Protein AF-A0A538RYX4-F1 (afdb_monomer_lite)

Radius of gyration: 29.55 Å; chains: 1; bounding box: 76×44×83 Å

Structure (mmCIF, N/CA/C/O backbone):
data_AF-A0A538RYX4-F1
#
_entry.id   AF-A0A538RYX4-F1
#
loop_
_atom_site.group_PDB
_atom_site.id
_atom_site.type_symbol
_atom_site.label_atom_id
_atom_site.label_alt_id
_atom_site.label_comp_id
_atom_site.label_asym_id
_atom_site.label_entity_id
_atom_site.label_seq_id
_atom_site.pdbx_PDB_ins_code
_atom_site.Cartn_x
_atom_site.Cartn_y
_atom_site.Cartn_z
_atom_site.occupancy
_atom_site.B_iso_or_equiv
_atom_site.auth_seq_id
_atom_site.auth_comp_id
_atom_site.auth_asym_id
_atom_site.auth_atom_id
_atom_site.pdbx_PDB_model_num
ATOM 1 N N . MET A 1 1 ? -16.759 -6.784 -2.252 1.00 33.75 1 MET A N 1
ATOM 2 C CA . MET A 1 1 ? -16.072 -6.263 -1.052 1.00 33.75 1 MET A CA 1
ATOM 3 C C . MET A 1 1 ? -16.693 -6.879 0.192 1.00 33.75 1 MET A C 1
ATOM 5 O O . MET A 1 1 ? -17.889 -6.732 0.390 1.00 33.75 1 MET A O 1
ATOM 9 N N . HIS A 1 2 ? -15.926 -7.592 1.015 1.00 31.38 2 HIS A N 1
ATOM 10 C CA . HIS A 1 2 ? -16.356 -7.969 2.367 1.00 31.38 2 HIS A CA 1
ATOM 11 C C . HIS A 1 2 ? -15.624 -7.065 3.356 1.00 31.38 2 HIS A C 1
ATOM 13 O O . HIS A 1 2 ? -14.644 -7.466 3.980 1.00 31.38 2 HIS A O 1
ATOM 19 N N . ALA A 1 3 ? -16.074 -5.812 3.455 1.00 46.12 3 ALA A N 1
ATOM 20 C CA . ALA A 1 3 ? -15.785 -5.026 4.644 1.00 46.12 3 ALA A CA 1
ATOM 21 C C . ALA A 1 3 ? -16.416 -5.771 5.831 1.00 46.12 3 ALA A C 1
ATOM 23 O O . ALA A 1 3 ? -17.500 -6.337 5.703 1.00 46.12 3 ALA A O 1
ATOM 24 N N . HIS A 1 4 ? -15.735 -5.862 6.970 1.00 49.81 4 HIS A N 1
ATOM 25 C CA . HIS A 1 4 ? -16.322 -6.493 8.149 1.00 49.81 4 HIS A CA 1
ATOM 26 C C . HIS A 1 4 ? -17.538 -5.672 8.612 1.00 49.81 4 HIS A C 1
ATOM 28 O O . HIS A 1 4 ? -17.381 -4.722 9.367 1.00 49.81 4 HIS A O 1
ATOM 34 N N . TYR A 1 5 ? -18.748 -6.069 8.207 1.00 58.53 5 TYR A N 1
ATOM 35 C CA . TYR A 1 5 ? -20.034 -5.482 8.625 1.00 58.53 5 TYR A CA 1
ATOM 36 C C . TYR A 1 5 ? -20.383 -5.747 10.104 1.00 58.53 5 TYR A C 1
ATOM 38 O O . TYR A 1 5 ? -21.536 -5.645 10.504 1.00 58.53 5 TYR A O 1
ATOM 46 N N . GLN A 1 6 ? -19.416 -6.177 10.920 1.00 76.81 6 GLN A N 1
ATOM 47 C CA . GLN A 1 6 ? -19.642 -6.531 12.319 1.00 76.81 6 GLN A CA 1
ATOM 48 C C . GLN A 1 6 ? -18.710 -5.729 13.216 1.00 76.81 6 GLN A C 1
ATOM 50 O O . GLN A 1 6 ? -17.487 -5.894 13.175 1.00 76.81 6 GLN A O 1
ATOM 55 N N . LEU A 1 7 ? -19.301 -4.906 14.078 1.00 82.75 7 LEU A N 1
ATOM 56 C CA . LEU A 1 7 ? -18.583 -4.098 15.050 1.00 82.75 7 LEU A CA 1
ATOM 57 C C . LEU A 1 7 ? -18.301 -4.949 16.283 1.00 82.75 7 LEU A C 1
ATOM 59 O O . LEU A 1 7 ? -19.109 -5.043 17.207 1.00 82.75 7 LEU A O 1
ATOM 63 N N . VAL A 1 8 ? -17.144 -5.611 16.282 1.00 85.56 8 VAL A N 1
ATOM 64 C CA . VAL A 1 8 ? -16.744 -6.490 17.383 1.00 85.56 8 VAL A CA 1
ATOM 65 C C . VAL A 1 8 ? -15.722 -5.802 18.284 1.00 85.56 8 VAL A C 1
ATOM 67 O O . VAL A 1 8 ? -14.585 -5.554 17.887 1.00 85.56 8 VAL A O 1
ATOM 70 N N . ILE A 1 9 ? -16.109 -5.551 19.532 1.00 85.56 9 ILE A N 1
ATOM 71 C CA . ILE A 1 9 ? -15.288 -4.916 20.564 1.00 85.56 9 ILE A CA 1
ATOM 72 C C . ILE A 1 9 ? -14.848 -5.910 21.649 1.00 85.56 9 ILE A C 1
ATOM 74 O O . ILE A 1 9 ? -15.349 -7.031 21.789 1.00 85.56 9 ILE A O 1
ATOM 78 N N . GLY A 1 10 ? -13.871 -5.494 22.453 1.00 82.50 10 GLY A N 1
ATOM 79 C CA . GLY A 1 10 ? -13.362 -6.247 23.596 1.00 82.50 10 GLY A CA 1
ATOM 80 C C . GLY A 1 10 ? -11.840 -6.306 23.612 1.00 82.50 10 GLY A C 1
ATOM 81 O O . GLY A 1 10 ? -11.163 -5.463 23.027 1.00 82.50 10 GLY A O 1
ATOM 82 N N . HIS A 1 11 ? -11.294 -7.318 24.288 1.00 79.69 11 HIS A N 1
ATOM 83 C CA . HIS A 1 11 ? -9.847 -7.470 24.399 1.00 79.69 11 HIS A CA 1
ATOM 84 C C . HIS A 1 11 ? -9.213 -7.630 22.999 1.00 79.69 11 HIS A C 1
ATOM 86 O O . HIS A 1 11 ? -9.678 -8.491 22.242 1.00 79.69 11 HIS A O 1
ATOM 92 N N . PRO A 1 12 ? -8.107 -6.924 22.677 1.00 73.38 12 PRO A N 1
ATOM 93 C CA . PRO A 1 12 ? -7.482 -6.925 21.343 1.00 73.38 12 PRO A CA 1
ATOM 94 C C . PRO A 1 12 ? -7.094 -8.295 20.764 1.00 73.38 12 PRO A C 1
ATOM 96 O O . PRO A 1 12 ? -6.807 -8.407 19.581 1.00 73.38 12 PRO A O 1
ATOM 99 N N . LEU A 1 13 ? -7.053 -9.338 21.596 1.00 77.56 13 LEU A N 1
ATOM 100 C CA . LEU A 1 13 ? -6.637 -10.685 21.195 1.00 77.56 13 LEU A CA 1
ATOM 101 C C . LEU A 1 13 ? -7.814 -11.562 20.765 1.00 77.56 13 LEU A C 1
ATOM 103 O O . LEU A 1 13 ? -7.609 -12.518 20.023 1.00 77.56 13 LEU A O 1
ATOM 107 N N . THR A 1 14 ? -9.026 -11.296 21.257 1.00 80.06 14 THR A N 1
ATOM 108 C CA . THR A 1 14 ? -10.159 -12.201 21.023 1.00 80.06 14 THR A CA 1
ATOM 109 C C . THR A 1 14 ? -11.402 -11.558 20.457 1.00 80.06 14 THR A C 1
ATOM 111 O O . THR A 1 14 ? -12.127 -12.308 19.801 1.00 80.06 14 THR A O 1
ATOM 114 N N . LEU A 1 15 ? -11.605 -10.244 20.666 1.00 84.75 15 LEU A N 1
ATOM 115 C CA . LEU A 1 15 ? -12.748 -9.450 20.185 1.00 84.75 15 LEU A CA 1
ATOM 116 C C . LEU A 1 15 ? -14.072 -10.226 20.320 1.00 84.75 15 LEU A C 1
ATOM 118 O O . LEU A 1 15 ? -14.462 -10.987 19.431 1.00 84.75 15 LEU A O 1
ATOM 122 N N . ASN A 1 16 ? -14.740 -10.087 21.467 1.00 87.06 16 ASN A N 1
ATOM 123 C CA . ASN A 1 16 ? -15.815 -11.005 21.851 1.00 87.06 16 ASN A CA 1
ATOM 124 C C . ASN A 1 16 ? -17.230 -10.430 21.722 1.00 87.06 16 ASN A C 1
ATOM 126 O O . ASN A 1 16 ? -18.158 -11.207 21.536 1.00 87.06 16 ASN A O 1
ATOM 130 N N . TYR A 1 17 ? -17.422 -9.117 21.829 1.00 87.19 17 TYR A N 1
ATOM 131 C CA . TYR A 1 17 ? -18.757 -8.518 21.908 1.00 87.19 17 TYR A CA 1
ATOM 132 C C . TYR A 1 17 ? -19.116 -7.849 20.586 1.00 87.19 17 TYR A C 1
ATOM 134 O O . TYR A 1 17 ? -18.395 -6.949 20.171 1.00 87.19 17 TYR A O 1
ATOM 142 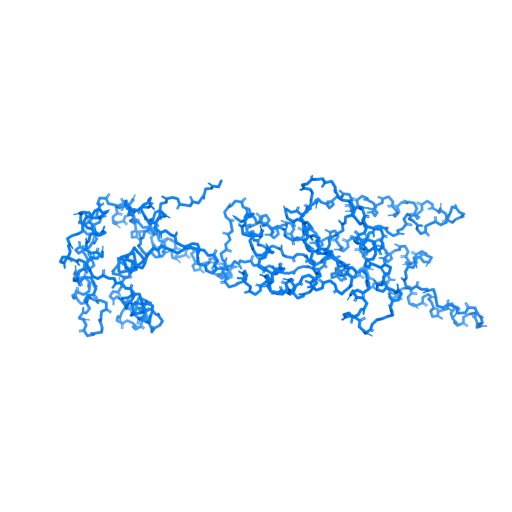N N . ARG A 1 18 ? -20.193 -8.279 19.925 1.00 88.94 18 ARG A N 1
ATOM 143 C CA . ARG A 1 18 ? -20.720 -7.644 18.709 1.00 88.94 18 ARG A CA 1
ATOM 144 C C . ARG A 1 18 ? -21.782 -6.618 19.097 1.00 88.94 18 ARG A C 1
ATOM 146 O O . ARG A 1 18 ? -22.759 -6.990 19.733 1.00 88.94 18 ARG A O 1
ATOM 153 N N . LEU A 1 19 ? -21.586 -5.358 18.731 1.00 86.19 19 LEU A N 1
ATOM 154 C CA . LEU A 1 19 ? -22.554 -4.295 18.999 1.00 86.19 19 LEU A CA 1
ATOM 155 C C . LEU A 1 19 ? -23.543 -4.169 17.832 1.00 86.19 19 LEU A C 1
ATOM 157 O O . LEU A 1 19 ? -23.062 -3.978 16.721 1.00 86.19 19 LEU A O 1
ATOM 161 N N . PRO A 1 20 ? -24.869 -4.210 18.064 1.00 84.00 20 PRO A N 1
ATOM 162 C CA . PRO A 1 20 ? -25.895 -4.144 17.019 1.00 84.00 20 PRO A CA 1
ATOM 163 C C . PRO A 1 20 ? -26.185 -2.697 16.580 1.00 84.00 20 PRO A C 1
ATOM 165 O O . PRO A 1 20 ? -27.327 -2.250 16.578 1.00 84.00 20 PRO A O 1
ATOM 168 N N . CYS A 1 21 ? -25.142 -1.931 16.275 1.00 83.56 21 CYS A N 1
ATOM 169 C CA . CYS A 1 21 ? -25.256 -0.546 15.812 1.00 83.56 21 CYS A CA 1
ATOM 170 C C . CYS A 1 21 ? -24.432 -0.292 14.544 1.00 83.56 21 CYS A C 1
ATOM 172 O O . CYS A 1 21 ? -24.100 0.851 14.240 1.00 83.56 21 CYS A O 1
ATOM 174 N N . GLU A 1 22 ? -24.082 -1.355 13.811 1.00 84.69 22 GLU A N 1
ATOM 175 C CA . GLU A 1 22 ? -23.185 -1.274 12.659 1.00 84.69 22 GLU A CA 1
ATOM 176 C C . GLU A 1 22 ? -23.739 -0.398 11.537 1.00 84.69 22 GLU A C 1
ATOM 178 O O . GLU A 1 22 ? -23.027 0.478 11.054 1.00 84.69 22 GLU A O 1
ATOM 183 N N . ASP A 1 23 ? -25.006 -0.587 11.168 1.00 84.25 23 ASP A N 1
ATOM 184 C CA . ASP A 1 23 ? -25.621 0.144 10.057 1.00 84.25 23 ASP A CA 1
ATOM 185 C C . ASP A 1 23 ? -25.717 1.642 10.358 1.00 84.25 23 ASP A C 1
ATOM 187 O O . ASP A 1 23 ? -25.369 2.471 9.521 1.00 84.25 23 ASP A O 1
ATOM 191 N N . ALA A 1 24 ? -26.097 1.999 11.587 1.00 85.25 24 ALA A N 1
ATOM 192 C CA . ALA A 1 24 ? -26.164 3.390 12.026 1.00 85.25 24 ALA A CA 1
ATOM 193 C C . ALA A 1 24 ? -24.771 4.030 12.131 1.00 85.25 24 ALA A C 1
ATOM 195 O O . ALA A 1 24 ? -24.573 5.177 11.724 1.00 85.25 24 ALA A O 1
ATOM 196 N N . LEU A 1 25 ? -23.778 3.270 12.608 1.00 84.81 25 LEU A N 1
ATOM 197 C CA . LEU A 1 25 ? -22.393 3.723 12.664 1.00 84.81 25 LEU A CA 1
ATOM 198 C C . LEU A 1 25 ? -21.848 3.991 11.255 1.00 84.81 25 LEU A C 1
ATOM 200 O O . LEU A 1 25 ? -21.253 5.044 11.033 1.00 84.81 25 LEU A O 1
ATOM 204 N N . LEU A 1 26 ? -22.085 3.082 10.303 1.00 84.56 26 LEU A N 1
ATOM 205 C CA . LEU A 1 26 ? -21.663 3.228 8.907 1.00 84.56 26 LEU A CA 1
ATOM 206 C C . LEU A 1 26 ? -22.413 4.356 8.188 1.00 84.56 26 LEU A C 1
ATOM 208 O O . LEU A 1 26 ? -21.785 5.121 7.462 1.00 84.56 26 LEU A O 1
ATOM 212 N N . ALA A 1 27 ? -23.718 4.512 8.424 1.00 85.31 27 ALA A N 1
ATOM 213 C CA . ALA A 1 27 ? -24.518 5.592 7.844 1.00 85.31 27 ALA A CA 1
ATOM 214 C C . ALA A 1 27 ? -24.084 6.979 8.345 1.00 85.31 27 ALA A C 1
ATOM 216 O O . ALA A 1 27 ? -24.150 7.960 7.609 1.00 85.31 27 ALA A O 1
ATOM 217 N N . SER A 1 28 ? -23.601 7.066 9.587 1.00 84.69 28 SER A N 1
ATOM 218 C CA . SER A 1 28 ? -23.083 8.312 10.163 1.00 84.69 28 SER A CA 1
ATOM 219 C C . SER A 1 28 ? -21.656 8.661 9.719 1.00 84.69 28 SER A C 1
ATOM 221 O O . SER A 1 28 ? -21.136 9.720 10.087 1.00 84.69 28 SER A O 1
ATOM 223 N N . ALA A 1 29 ? -21.000 7.769 8.970 1.00 84.31 29 ALA A N 1
ATOM 224 C CA . ALA A 1 29 ? -19.593 7.900 8.654 1.00 84.31 29 ALA A CA 1
ATOM 225 C C . ALA A 1 29 ? -19.331 9.016 7.637 1.00 84.31 29 ALA A C 1
ATOM 227 O O . ALA A 1 29 ? -19.972 9.122 6.594 1.00 84.31 29 ALA A O 1
ATOM 228 N N . ARG A 1 30 ? -18.342 9.851 7.948 1.00 80.88 30 ARG A N 1
ATOM 229 C CA . ARG A 1 30 ? -17.848 10.931 7.092 1.00 80.88 30 ARG A CA 1
ATOM 230 C C . ARG A 1 30 ? -16.465 10.577 6.579 1.00 80.88 30 ARG A C 1
ATOM 232 O O . ARG A 1 30 ? -15.726 9.836 7.226 1.00 80.88 30 ARG A O 1
ATOM 239 N N . GLN A 1 31 ? -16.091 11.111 5.424 1.00 74.56 31 GLN A N 1
ATOM 240 C CA . GLN A 1 31 ? -14.782 10.835 4.847 1.00 74.56 31 GLN A CA 1
ATOM 241 C C . GLN A 1 31 ? -13.673 11.418 5.733 1.00 74.56 31 GLN A C 1
ATOM 243 O O . GLN A 1 31 ? -13.599 12.627 5.941 1.00 74.56 31 GLN A O 1
ATOM 248 N N . GLY A 1 32 ? -12.851 10.535 6.304 1.00 72.75 32 GLY A N 1
ATOM 249 C CA . GLY A 1 32 ? -11.626 10.910 6.999 1.00 72.75 32 GLY A CA 1
ATOM 250 C C . GLY A 1 32 ? -10.433 10.973 6.044 1.00 72.75 32 GLY A C 1
ATOM 251 O O . GLY A 1 32 ? -10.575 10.909 4.829 1.00 72.75 32 GLY A O 1
ATOM 252 N N . ASP A 1 33 ? -9.234 11.054 6.616 1.00 70.06 33 ASP A N 1
ATOM 253 C CA . ASP A 1 33 ? -7.967 11.173 5.874 1.00 70.06 33 ASP A CA 1
ATOM 254 C C . ASP A 1 33 ? -7.642 9.942 4.997 1.00 70.06 33 ASP A C 1
ATOM 256 O O . ASP A 1 33 ? -7.102 10.048 3.896 1.00 70.06 33 ASP A O 1
ATOM 260 N N . VAL A 1 34 ? -7.995 8.751 5.483 1.00 69.75 34 VAL A N 1
ATOM 261 C CA . VAL A 1 34 ? -7.859 7.493 4.726 1.00 69.75 34 VAL A CA 1
ATOM 262 C C . VAL A 1 34 ? -9.131 6.678 4.855 1.00 69.75 34 VAL A C 1
ATOM 264 O O . VAL A 1 34 ? -9.713 6.304 3.854 1.00 69.75 34 VAL A O 1
ATOM 267 N N . PHE A 1 35 ? -9.595 6.436 6.080 1.00 78.12 35 PHE A N 1
ATOM 268 C CA . PHE A 1 35 ? -10.818 5.674 6.325 1.00 78.12 35 PHE A CA 1
ATOM 269 C C . PHE A 1 35 ? -12.000 6.603 6.607 1.00 78.12 35 PHE A C 1
ATOM 271 O O . PHE A 1 35 ? -11.791 7.670 7.192 1.00 78.12 35 PHE A O 1
ATOM 278 N N . PRO A 1 36 ? -13.235 6.201 6.258 1.00 79.12 36 PRO A N 1
ATOM 279 C CA . PRO A 1 36 ? -14.423 6.865 6.768 1.00 79.12 36 PRO A CA 1
ATOM 280 C C . PRO A 1 36 ? -14.456 6.754 8.300 1.00 79.12 36 PRO A C 1
ATOM 282 O O . PRO A 1 36 ? -14.176 5.693 8.865 1.00 79.12 36 PRO A O 1
ATOM 285 N N . ILE A 1 37 ? -14.753 7.867 8.965 1.00 83.56 37 ILE A N 1
ATOM 286 C CA . ILE A 1 37 ? -14.797 7.990 10.424 1.00 83.56 37 ILE A CA 1
ATOM 287 C C . ILE A 1 37 ? -16.264 8.190 10.820 1.00 83.56 37 ILE A C 1
ATOM 289 O O . ILE A 1 37 ? -16.920 9.050 10.229 1.00 83.56 37 ILE A O 1
ATOM 293 N N . PRO A 1 38 ? -16.800 7.412 11.776 1.00 86.50 38 PRO A N 1
ATOM 294 C CA . PRO A 1 38 ? -18.172 7.581 12.250 1.00 86.50 38 PRO A CA 1
ATOM 295 C C . PRO A 1 38 ? -18.384 8.947 12.914 1.00 86.50 38 PRO A C 1
ATOM 297 O O . PRO A 1 38 ? -17.434 9.700 13.144 1.00 86.50 38 PRO A O 1
ATOM 300 N N . SER A 1 39 ? -19.635 9.284 13.237 1.00 88.44 39 SER A N 1
ATOM 301 C CA . SER A 1 39 ? -19.891 10.506 14.001 1.00 88.44 39 SER A CA 1
ATOM 302 C C . SER A 1 39 ? -19.169 10.475 15.362 1.00 88.44 39 SER A C 1
ATOM 304 O O . SER A 1 39 ? -18.957 9.387 15.918 1.00 88.44 39 SER A O 1
ATOM 306 N N . PRO A 1 40 ? -18.804 11.645 15.927 1.00 88.69 40 PRO A N 1
ATOM 307 C CA . PRO A 1 40 ? -18.104 11.714 17.210 1.00 88.69 40 PRO A CA 1
ATOM 308 C C . PRO A 1 40 ? -18.822 10.953 18.330 1.00 88.69 40 PRO A C 1
ATOM 310 O O . PRO A 1 40 ? -18.172 10.340 19.168 1.00 88.69 40 PRO A O 1
ATOM 313 N N . GLU A 1 41 ? -20.157 10.934 18.316 1.00 89.62 41 GLU A N 1
ATOM 314 C CA . GLU A 1 41 ? -20.981 10.241 19.305 1.00 89.62 41 GLU A CA 1
ATOM 315 C C . GLU A 1 41 ? -20.796 8.717 19.235 1.00 89.62 41 GLU A C 1
ATOM 317 O O . GLU A 1 41 ? -20.527 8.080 20.256 1.00 89.62 41 GLU A O 1
ATOM 322 N N . PHE A 1 42 ? -20.882 8.120 18.040 1.00 88.19 42 PHE A N 1
ATOM 323 C CA . PHE A 1 42 ? -20.642 6.684 17.860 1.00 88.19 42 PHE A CA 1
ATOM 324 C C . PHE A 1 42 ? -19.191 6.313 18.176 1.00 88.19 42 PHE A C 1
ATOM 326 O O . PHE A 1 42 ? -18.942 5.305 18.844 1.00 88.19 42 PHE A O 1
ATOM 333 N N . GLU A 1 43 ? -18.235 7.135 17.735 1.00 89.69 43 GLU A N 1
ATOM 334 C CA . GLU A 1 43 ? -16.813 6.943 18.024 1.00 89.69 43 GLU A CA 1
ATOM 335 C C . GLU A 1 43 ? -16.551 6.946 19.537 1.00 89.69 43 GLU A C 1
ATOM 337 O O . GLU A 1 43 ? -15.895 6.039 20.061 1.00 89.69 43 GLU A O 1
ATOM 342 N N . PHE A 1 44 ? -17.138 7.907 20.255 1.00 90.12 44 PHE A N 1
ATOM 343 C CA . PHE A 1 44 ? -17.008 8.042 21.700 1.00 90.12 44 PHE A CA 1
ATOM 344 C C . PHE A 1 44 ? -17.613 6.851 22.452 1.00 90.12 44 PHE A C 1
ATOM 346 O O . PHE A 1 44 ? -16.955 6.281 23.326 1.00 90.12 44 PHE A O 1
ATOM 353 N N . ILE A 1 45 ? -18.818 6.402 22.082 1.00 90.06 45 ILE A N 1
ATOM 354 C CA . ILE A 1 45 ? -19.449 5.222 22.698 1.00 90.06 45 ILE A CA 1
ATOM 355 C C . ILE A 1 45 ? -18.555 3.990 22.535 1.00 90.06 45 ILE A C 1
ATOM 357 O O . ILE A 1 45 ? -18.245 3.301 23.513 1.00 90.06 45 ILE A O 1
ATOM 361 N N . VAL A 1 46 ? -18.100 3.719 21.310 1.00 89.81 46 VAL A N 1
ATOM 362 C CA . VAL A 1 46 ? -17.247 2.561 21.013 1.00 89.81 46 VAL A CA 1
ATOM 363 C C . VAL A 1 46 ? -15.925 2.646 21.773 1.00 89.81 46 VAL A C 1
ATOM 365 O O . VAL A 1 46 ? -15.470 1.634 22.320 1.00 89.81 46 VAL A O 1
ATOM 368 N N . LEU A 1 47 ? -15.322 3.835 21.857 1.00 89.94 47 LEU A N 1
ATOM 369 C CA . LEU A 1 47 ? -14.089 4.069 22.602 1.00 89.94 47 LEU A CA 1
ATOM 370 C C . LEU A 1 47 ? -14.260 3.751 24.091 1.00 89.94 47 LEU A C 1
ATOM 372 O O . LEU A 1 47 ? -13.474 2.971 24.640 1.00 89.94 47 LEU A O 1
ATOM 376 N N . VAL A 1 48 ? -15.286 4.322 24.731 1.00 90.06 48 VAL A N 1
ATOM 377 C CA . VAL A 1 48 ? -15.575 4.136 26.161 1.00 90.06 48 VAL A CA 1
ATOM 378 C C . VAL A 1 48 ? -15.774 2.655 26.462 1.00 90.06 48 VAL A C 1
ATOM 380 O O . VAL A 1 48 ? -15.060 2.087 27.292 1.00 90.06 48 VAL A O 1
ATOM 383 N N . LEU A 1 49 ? -16.658 1.990 25.714 1.00 89.94 49 LEU A N 1
ATOM 384 C CA . LEU A 1 49 ? -16.937 0.566 25.887 1.00 89.94 49 LEU A CA 1
ATOM 385 C C . LEU A 1 49 ? -15.675 -0.285 25.705 1.00 89.94 49 LEU A C 1
ATOM 387 O O . LEU A 1 49 ? -15.361 -1.141 26.539 1.00 89.94 49 LEU A O 1
ATOM 391 N N . ARG A 1 50 ? -14.905 -0.042 24.639 1.00 88.81 50 ARG A N 1
ATOM 392 C CA . ARG A 1 50 ? -13.671 -0.784 24.354 1.00 88.81 50 ARG A CA 1
ATOM 393 C C . ARG A 1 50 ? -12.651 -0.629 25.477 1.00 88.81 50 ARG A C 1
ATOM 395 O O . ARG A 1 50 ? -12.024 -1.622 25.861 1.00 88.81 50 ARG A O 1
ATOM 402 N N . ARG A 1 51 ? -12.476 0.578 26.016 1.00 86.25 51 ARG A N 1
ATOM 403 C CA . ARG A 1 51 ? -11.511 0.847 27.092 1.00 86.25 51 ARG A CA 1
ATOM 404 C C . ARG A 1 51 ? -11.926 0.206 28.402 1.00 86.25 51 ARG A C 1
ATOM 406 O O . ARG A 1 51 ? -11.128 -0.537 28.975 1.00 86.25 51 ARG A O 1
ATOM 413 N N . THR A 1 52 ? -13.179 0.376 28.815 1.00 88.31 52 THR A N 1
ATOM 414 C CA . THR A 1 52 ? -13.710 -0.263 30.026 1.00 88.31 52 THR A CA 1
ATOM 415 C C . THR A 1 52 ? -13.597 -1.793 29.950 1.00 88.31 52 THR A C 1
ATOM 417 O O . THR A 1 52 ? -13.239 -2.446 30.930 1.00 88.31 52 THR A O 1
ATOM 420 N N . LEU A 1 53 ? -13.810 -2.396 28.772 1.00 86.00 53 LEU A N 1
ATOM 421 C CA . LEU A 1 53 ? -13.663 -3.846 28.575 1.00 86.00 53 LEU A CA 1
ATOM 422 C C . LEU A 1 53 ? -12.206 -4.338 28.567 1.00 86.00 53 LEU A C 1
ATOM 424 O O . LEU A 1 53 ? -11.951 -5.500 28.928 1.00 86.00 53 LEU A O 1
ATOM 428 N N . THR A 1 54 ? -11.272 -3.484 28.140 1.00 83.38 54 THR A N 1
ATOM 429 C CA . THR A 1 54 ? -9.840 -3.803 28.017 1.00 83.38 54 THR A CA 1
ATOM 430 C C . THR A 1 54 ? -9.087 -3.638 29.337 1.00 83.38 54 THR A C 1
ATOM 432 O O . THR A 1 54 ? -8.065 -4.302 29.509 1.00 83.38 54 THR A O 1
ATOM 435 N N . TYR A 1 55 ? -9.624 -2.855 30.283 1.00 83.12 55 TYR A N 1
ATOM 436 C CA . TYR A 1 55 ? -9.042 -2.649 31.611 1.00 83.12 55 TYR A CA 1
ATOM 437 C C . TYR A 1 55 ? -8.569 -3.963 32.246 1.00 83.12 55 TYR A C 1
ATOM 439 O O . TYR A 1 55 ? -9.283 -4.971 32.249 1.0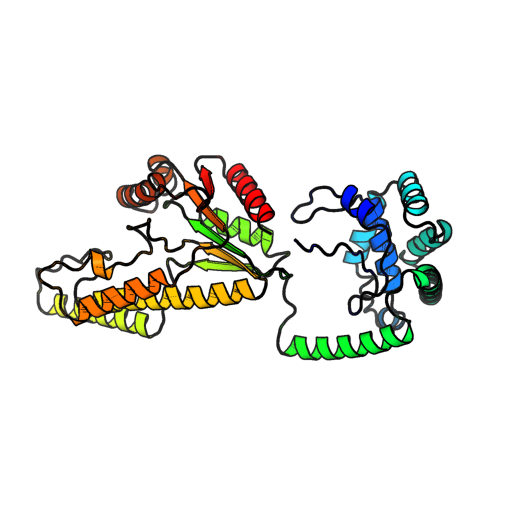0 83.12 55 TYR A O 1
ATOM 447 N N . SER A 1 56 ? -7.369 -3.971 32.819 1.00 78.69 56 SER A N 1
ATOM 448 C CA . SER A 1 56 ? -6.830 -5.112 33.557 1.00 78.69 56 SER A CA 1
ATOM 449 C C . SER A 1 56 ? -6.264 -4.643 34.888 1.00 78.69 56 SER A C 1
ATOM 451 O O . SER A 1 56 ? -5.308 -3.879 34.910 1.00 78.69 56 SER A O 1
ATOM 453 N N . ALA A 1 57 ? -6.815 -5.156 35.993 1.00 75.00 57 ALA A N 1
ATOM 454 C CA . ALA A 1 57 ? -6.325 -4.843 37.336 1.00 75.00 57 ALA A CA 1
ATOM 455 C C . ALA A 1 57 ? -4.835 -5.199 37.497 1.00 75.00 57 ALA A C 1
ATOM 457 O O . ALA A 1 57 ? -4.068 -4.407 38.029 1.00 75.00 57 ALA A O 1
ATOM 458 N N . VAL A 1 58 ? -4.407 -6.339 36.940 1.00 70.38 58 VAL A N 1
ATOM 459 C CA . VAL A 1 58 ? -3.000 -6.774 36.952 1.00 70.38 58 VAL A CA 1
ATOM 460 C C . VAL A 1 58 ? -2.115 -5.821 36.144 1.00 70.38 58 VAL A C 1
ATOM 462 O O . VAL A 1 58 ? -1.041 -5.443 36.599 1.00 70.38 58 VAL A O 1
ATOM 465 N N . ALA A 1 59 ? -2.555 -5.393 34.956 1.00 74.88 59 ALA A N 1
ATOM 466 C CA . ALA A 1 59 ? -1.787 -4.432 34.163 1.00 74.88 59 ALA A CA 1
ATOM 467 C C . ALA A 1 59 ? -1.718 -3.053 34.839 1.00 74.88 59 ALA A C 1
ATOM 469 O O . ALA A 1 59 ? -0.676 -2.407 34.774 1.00 74.88 59 ALA A O 1
ATOM 470 N N . ALA A 1 60 ? -2.796 -2.633 35.507 1.00 75.81 60 ALA A N 1
ATOM 471 C CA . ALA A 1 60 ? -2.858 -1.385 36.262 1.00 75.81 60 ALA A CA 1
ATOM 472 C C . ALA A 1 60 ? -1.918 -1.402 37.473 1.00 75.81 60 ALA A C 1
ATOM 474 O O . ALA A 1 60 ? -1.171 -0.449 37.660 1.00 75.81 60 ALA A O 1
ATOM 475 N N . MET A 1 61 ? -1.880 -2.504 38.228 1.00 73.75 61 MET A N 1
ATOM 476 C CA . MET A 1 61 ? -0.920 -2.694 39.325 1.00 73.75 61 MET A CA 1
ATOM 477 C C . MET A 1 61 ? 0.535 -2.675 38.842 1.00 73.75 61 MET A C 1
ATOM 479 O O . MET A 1 61 ? 1.405 -2.159 39.530 1.00 73.75 61 MET A O 1
ATOM 483 N N . LEU A 1 62 ? 0.802 -3.192 37.640 1.00 74.00 62 LEU A N 1
ATOM 484 C CA . LEU A 1 62 ? 2.137 -3.199 37.033 1.00 74.00 62 LEU A CA 1
ATOM 485 C C . LEU A 1 62 ? 2.496 -1.893 36.299 1.00 74.00 62 LEU A C 1
ATOM 487 O O . LEU A 1 62 ? 3.521 -1.855 35.619 1.00 74.00 62 LEU A O 1
ATOM 491 N N . GLY A 1 63 ? 1.641 -0.863 36.341 1.00 69.69 63 GLY A N 1
ATOM 492 C CA . GLY A 1 63 ? 1.841 0.396 35.608 1.00 69.69 63 GLY A CA 1
ATOM 493 C C . GLY A 1 63 ? 1.846 0.253 34.076 1.00 69.69 63 GLY A C 1
ATOM 494 O O . GLY A 1 63 ? 2.260 1.161 33.363 1.00 69.69 63 GLY A O 1
ATOM 495 N N . LYS A 1 64 ? 1.398 -0.890 33.543 1.00 69.69 64 LYS A N 1
ATOM 496 C CA . LYS A 1 64 ? 1.425 -1.250 32.111 1.00 69.69 64 LYS A CA 1
ATOM 497 C C . LYS A 1 64 ? 0.038 -1.252 31.474 1.00 69.69 64 LYS A C 1
ATOM 499 O O . LYS A 1 64 ? -0.178 -1.903 30.448 1.00 69.69 64 LYS A O 1
ATOM 504 N N . ASP A 1 65 ? -0.924 -0.569 32.084 1.00 68.75 65 ASP A N 1
ATOM 505 C CA . ASP A 1 65 ? -2.289 -0.547 31.579 1.00 68.75 65 ASP A CA 1
ATOM 506 C C . ASP A 1 65 ? -2.401 0.342 30.336 1.00 68.75 65 ASP A C 1
ATOM 508 O O . ASP A 1 65 ? -2.505 1.566 30.418 1.00 68.75 65 ASP A O 1
ATOM 512 N N . ALA A 1 66 ? -2.381 -0.288 29.159 1.00 65.75 66 ALA A N 1
ATOM 513 C CA . ALA A 1 66 ? -2.439 0.407 27.876 1.00 65.75 66 ALA A CA 1
ATOM 514 C C . ALA A 1 66 ? -3.688 1.301 27.730 1.00 65.75 66 ALA A C 1
ATOM 516 O O . ALA A 1 66 ? -3.609 2.330 27.055 1.00 65.75 66 ALA A O 1
ATOM 517 N N . SER A 1 67 ? -4.810 0.970 28.394 1.00 64.94 67 SER A N 1
ATOM 518 C CA . SER A 1 67 ? -6.017 1.810 28.388 1.00 64.94 67 SER A CA 1
ATOM 519 C C . SER A 1 67 ? -5.864 3.135 29.138 1.00 64.94 67 SER A C 1
ATOM 521 O O . SER A 1 67 ? -6.724 3.994 28.981 1.00 64.94 67 SER A O 1
ATOM 523 N N . GLN A 1 68 ? -4.790 3.324 29.914 1.00 69.69 68 GLN A N 1
ATOM 524 C CA . GLN A 1 68 ? -4.510 4.551 30.680 1.00 69.69 68 GLN A CA 1
ATOM 525 C C . GLN A 1 68 ? -3.271 5.317 30.182 1.00 69.69 68 GLN A C 1
ATOM 527 O O . GLN A 1 68 ? -2.803 6.262 30.828 1.00 69.69 68 GLN A O 1
ATOM 532 N N . SER A 1 69 ? -2.722 4.925 29.029 1.00 76.56 69 SER A N 1
ATOM 533 C CA . SER A 1 69 ? -1.597 5.640 28.415 1.00 76.56 69 SER A CA 1
ATOM 534 C C . SER A 1 69 ? -1.945 7.115 28.141 1.00 76.56 69 SER A C 1
ATOM 536 O O . SER A 1 69 ? -3.116 7.449 27.970 1.00 76.56 69 SER A O 1
ATOM 538 N N . ALA A 1 70 ? -0.946 8.008 28.118 1.00 78.38 70 ALA A N 1
ATOM 539 C CA . ALA A 1 70 ? -1.161 9.441 27.860 1.00 78.38 70 ALA A CA 1
ATOM 540 C C . ALA A 1 70 ? -1.899 9.671 26.531 1.00 78.38 70 ALA A C 1
ATOM 542 O O . ALA A 1 70 ? -2.976 10.245 26.520 1.00 78.38 70 ALA A O 1
ATOM 543 N N . ARG A 1 71 ? -1.429 9.026 25.456 1.00 79.62 71 ARG A N 1
ATOM 544 C CA . ARG A 1 71 ? -2.085 9.041 24.140 1.00 79.62 71 ARG A CA 1
ATOM 545 C C . ARG A 1 71 ? -3.543 8.580 24.175 1.00 79.62 71 ARG A C 1
ATOM 547 O O . ARG A 1 71 ? -4.371 9.088 23.428 1.00 79.62 71 ARG A O 1
ATOM 554 N N . ALA A 1 72 ? -3.853 7.579 24.999 1.00 77.88 72 ALA A N 1
ATOM 555 C CA . ALA A 1 72 ? -5.232 7.158 25.168 1.00 77.88 72 ALA A CA 1
ATOM 556 C C . ALA A 1 72 ? -6.037 8.285 25.837 1.00 77.88 72 ALA A C 1
ATOM 558 O O . ALA A 1 72 ? -7.122 8.621 25.375 1.00 77.88 72 ALA A O 1
ATOM 559 N N . ARG A 1 73 ? -5.532 8.909 26.897 1.00 82.31 73 ARG A N 1
ATOM 560 C CA . ARG A 1 73 ? -6.234 10.034 27.532 1.00 82.31 73 ARG A CA 1
ATOM 561 C C . ARG A 1 73 ? -6.489 11.177 26.550 1.00 82.31 73 ARG A C 1
ATOM 563 O O . ARG A 1 73 ? -7.650 11.518 26.371 1.00 82.31 73 ARG A O 1
ATOM 570 N N . ASP A 1 74 ? -5.476 11.587 25.792 1.00 85.19 74 ASP A N 1
ATOM 571 C CA . ASP A 1 74 ? -5.611 12.644 24.782 1.00 85.19 74 ASP A CA 1
ATOM 572 C C . ASP A 1 74 ? -6.716 12.333 23.753 1.00 85.19 74 ASP A C 1
ATOM 574 O O . ASP A 1 74 ? -7.533 13.188 23.426 1.00 85.19 74 ASP A O 1
ATOM 578 N N . GLU A 1 75 ? -6.794 11.083 23.274 1.00 86.69 75 GLU A N 1
ATOM 579 C CA . GLU A 1 75 ? -7.854 10.633 22.356 1.00 86.69 75 GLU A CA 1
ATOM 580 C C . GLU A 1 75 ? -9.250 10.690 23.002 1.00 86.69 75 GLU A C 1
ATOM 582 O O . GLU A 1 75 ? -10.222 11.053 22.342 1.00 86.69 75 GLU A O 1
ATOM 587 N N . PHE A 1 76 ? -9.366 10.337 24.284 1.00 86.88 76 PHE A N 1
ATOM 588 C CA . PHE A 1 76 ? -10.642 10.386 24.999 1.00 86.88 76 PHE A CA 1
ATOM 589 C C . PHE A 1 76 ? -11.097 11.823 25.243 1.00 86.88 76 PHE A C 1
ATOM 591 O O . PHE A 1 76 ? -12.249 12.130 24.950 1.00 86.88 76 PHE A O 1
ATOM 598 N N . ASP A 1 77 ? -10.199 12.697 25.697 1.00 86.75 77 ASP A N 1
ATOM 599 C CA . ASP A 1 77 ? -10.507 14.102 25.966 1.00 86.75 77 ASP A CA 1
ATOM 600 C C . ASP A 1 77 ? -10.875 14.835 24.663 1.00 86.75 77 ASP A C 1
ATOM 602 O O . ASP A 1 77 ? -11.875 15.555 24.606 1.00 86.75 77 ASP A O 1
ATOM 606 N N . ALA A 1 78 ? -10.143 14.573 23.573 1.00 88.44 78 ALA A N 1
ATOM 607 C CA . ALA A 1 78 ? -10.436 15.138 22.256 1.00 88.44 78 ALA A CA 1
ATOM 608 C C . ALA A 1 78 ? -11.807 14.702 21.710 1.00 88.44 78 ALA A C 1
ATOM 610 O O . ALA A 1 78 ? -12.522 15.507 21.110 1.00 88.44 78 ALA A O 1
ATOM 611 N N . LEU A 1 79 ? -12.193 13.435 21.901 1.00 86.31 79 LEU A N 1
ATOM 612 C CA . LEU A 1 79 ? -13.502 12.941 21.465 1.00 86.31 79 LEU A CA 1
ATOM 613 C C . LEU A 1 79 ? -14.629 13.415 22.378 1.00 86.31 79 LEU A C 1
ATOM 615 O O . LEU A 1 79 ? -15.693 13.783 21.879 1.00 86.31 79 LEU A O 1
ATOM 619 N N . GLN A 1 80 ? -14.392 13.484 23.687 1.00 88.81 80 GLN A N 1
ATOM 620 C CA . GLN A 1 80 ? -15.353 14.032 24.635 1.00 88.81 80 GLN A CA 1
ATOM 621 C C . GLN A 1 80 ? -15.684 15.491 24.296 1.00 88.81 80 GLN A C 1
ATOM 623 O O . GLN A 1 80 ? -16.860 15.841 24.235 1.00 88.81 80 GLN A O 1
ATOM 628 N N . ALA A 1 81 ? -14.678 16.314 23.981 1.00 89.25 81 ALA A N 1
ATOM 629 C CA . ALA A 1 81 ? -14.868 17.714 23.593 1.00 89.25 81 ALA A CA 1
ATOM 630 C C . ALA A 1 81 ? -15.690 17.891 22.301 1.00 89.25 81 ALA A C 1
ATOM 632 O O . ALA A 1 81 ? -16.371 18.897 22.124 1.00 89.25 81 ALA A O 1
ATOM 633 N N . ARG A 1 82 ? -15.645 16.910 21.391 1.00 87.50 82 ARG A N 1
ATOM 634 C CA . ARG A 1 82 ? -16.382 16.927 20.115 1.00 87.50 82 ARG A CA 1
ATOM 635 C C . ARG A 1 82 ? -17.794 16.342 20.217 1.00 87.50 82 ARG A C 1
ATOM 637 O O . ARG A 1 82 ? -18.542 16.417 19.244 1.00 87.50 82 ARG A O 1
ATOM 644 N N . THR A 1 83 ? -18.150 15.743 21.352 1.00 88.19 83 THR A N 1
ATOM 645 C CA . THR A 1 83 ? -19.404 15.003 21.537 1.00 88.19 83 THR A CA 1
ATOM 646 C C . THR A 1 83 ? -20.478 15.893 22.157 1.00 88.19 83 THR A C 1
ATOM 648 O O . THR A 1 83 ? -20.251 16.530 23.182 1.00 88.19 83 THR A O 1
ATOM 651 N N . GLN A 1 84 ? -21.684 15.900 21.581 1.00 89.50 84 GLN A N 1
ATOM 652 C CA . GLN A 1 84 ? -22.830 16.604 22.164 1.00 89.50 84 GLN A CA 1
ATOM 653 C C . GLN A 1 84 ? -23.599 15.684 23.131 1.00 89.50 84 GLN A C 1
ATOM 655 O O . GLN A 1 84 ? -24.124 14.660 22.686 1.00 89.50 84 GLN A O 1
ATOM 660 N N . PRO A 1 85 ? -23.745 16.034 24.427 1.00 85.12 85 PRO A N 1
ATOM 661 C CA . PRO A 1 85 ? -24.383 15.160 25.419 1.00 85.12 85 PRO A CA 1
ATOM 662 C C . PRO A 1 85 ? -25.828 14.777 25.081 1.00 85.12 85 PRO A C 1
ATOM 664 O O . PRO A 1 85 ? -26.227 13.634 25.293 1.00 85.12 85 PRO A O 1
ATOM 667 N N . ALA A 1 86 ? -26.603 15.710 24.518 1.00 86.31 86 ALA A N 1
ATOM 668 C CA . ALA A 1 86 ? -27.987 15.455 24.121 1.00 86.31 86 ALA A CA 1
ATOM 669 C C . ALA A 1 86 ? -28.071 14.402 23.004 1.00 86.31 86 ALA A C 1
ATOM 671 O O . ALA A 1 86 ? -28.791 13.418 23.139 1.00 86.31 86 ALA A O 1
ATOM 672 N N . ARG A 1 87 ? -27.264 14.553 21.943 1.00 85.06 87 ARG A N 1
ATOM 673 C CA . ARG A 1 87 ? -27.212 13.592 20.828 1.00 85.06 87 ARG A CA 1
ATOM 674 C C . ARG A 1 87 ? -26.676 12.234 21.261 1.00 85.06 87 ARG A C 1
ATOM 676 O O . ARG A 1 87 ? -27.188 11.213 20.823 1.00 85.06 87 ARG A O 1
ATOM 683 N N . LEU A 1 88 ? -25.679 12.216 22.144 1.00 87.50 88 LEU A N 1
ATOM 684 C CA . LEU A 1 88 ? -25.112 10.988 22.695 1.00 87.50 88 LEU A CA 1
ATOM 685 C C . LEU A 1 88 ? -26.174 10.138 23.409 1.00 87.50 88 LEU A C 1
ATOM 687 O O . LEU A 1 88 ? -26.223 8.927 23.203 1.00 87.50 88 LEU A O 1
ATOM 691 N N . ARG A 1 89 ? -27.031 10.771 24.222 1.00 87.38 89 ARG A N 1
ATOM 692 C CA . ARG A 1 89 ? -28.139 10.093 24.913 1.00 87.38 89 ARG A CA 1
ATOM 693 C C . ARG A 1 89 ? -29.135 9.506 23.920 1.00 87.38 89 ARG A C 1
ATOM 695 O O . ARG A 1 89 ? -29.430 8.320 24.005 1.00 87.38 89 ARG A O 1
ATOM 702 N N . THR A 1 90 ? -29.542 10.288 22.921 1.00 87.69 90 THR A N 1
ATOM 703 C CA . THR A 1 90 ? -30.431 9.817 21.852 1.00 87.69 90 THR A CA 1
ATOM 704 C C . THR A 1 90 ? -29.846 8.616 21.104 1.00 87.69 90 THR A C 1
ATOM 706 O O . THR A 1 90 ? -30.538 7.624 20.902 1.00 87.69 90 THR A O 1
ATOM 709 N N . VAL A 1 91 ? -28.557 8.657 20.744 1.00 87.38 91 VAL A N 1
ATOM 710 C CA . VAL A 1 91 ? -27.873 7.547 20.055 1.00 87.38 91 VAL A CA 1
ATOM 711 C C . VAL A 1 91 ? -27.815 6.290 20.931 1.00 87.38 91 VAL A C 1
ATOM 713 O O . VAL A 1 91 ? -28.036 5.186 20.430 1.00 87.38 91 VAL A O 1
ATOM 716 N N . LEU A 1 92 ? -27.533 6.438 22.231 1.00 87.44 92 LEU A N 1
ATOM 717 C CA . LEU A 1 92 ? -27.519 5.322 23.182 1.00 87.44 92 LEU A CA 1
ATOM 718 C C . LEU A 1 92 ? -28.901 4.676 23.314 1.00 87.44 92 LEU A C 1
ATOM 720 O O . LEU A 1 92 ? -29.004 3.456 23.220 1.00 87.44 92 LEU A O 1
ATOM 724 N N . GLU A 1 93 ? -29.951 5.475 23.482 1.00 87.75 93 GLU A N 1
ATOM 725 C CA . GLU A 1 93 ? -31.325 4.985 23.637 1.00 87.75 93 GLU A CA 1
ATOM 726 C C . GLU A 1 93 ? -31.838 4.296 22.367 1.00 87.75 93 GLU A C 1
ATOM 728 O O . GLU A 1 93 ? -32.450 3.232 22.447 1.00 87.75 93 GLU A O 1
ATOM 733 N N . GLN A 1 94 ? -31.543 4.859 21.191 1.00 87.75 94 GLN A N 1
ATOM 734 C CA . GLN A 1 94 ? -32.014 4.329 19.909 1.00 87.75 94 GLN A CA 1
ATOM 735 C C . GLN A 1 94 ? -31.278 3.057 19.476 1.00 87.75 94 GLN A C 1
ATOM 737 O O . GLN A 1 94 ? -31.904 2.125 18.974 1.00 87.75 94 GLN A O 1
ATOM 742 N N . HIS A 1 95 ? -29.953 3.003 19.642 1.00 85.06 95 HIS A N 1
ATOM 743 C CA . HIS A 1 95 ? -29.135 1.931 19.060 1.00 85.06 95 HIS A CA 1
ATOM 744 C C . HIS A 1 95 ? -28.580 0.936 20.081 1.00 85.06 95 HIS A C 1
ATOM 746 O O . HIS A 1 95 ? -28.143 -0.153 19.706 1.00 85.06 95 HIS A O 1
ATOM 752 N N . LEU A 1 96 ? -28.562 1.284 21.369 1.00 84.25 96 LEU A N 1
ATOM 753 C CA . LEU A 1 96 ? -28.008 0.451 22.437 1.00 84.25 96 LEU A CA 1
ATOM 754 C C . LEU A 1 96 ? -28.932 0.434 23.673 1.00 84.25 96 LEU A C 1
ATOM 756 O O . LEU A 1 96 ? -28.458 0.676 24.784 1.00 84.25 96 LEU A O 1
ATOM 760 N N . PRO A 1 97 ? -30.225 0.067 23.534 1.00 82.19 97 PRO A N 1
ATOM 761 C CA . PRO A 1 97 ? -31.212 0.161 24.621 1.00 82.19 97 PRO A CA 1
ATOM 762 C C . PRO A 1 97 ? -30.894 -0.732 25.832 1.00 82.19 97 PRO A C 1
ATOM 764 O O . PRO A 1 97 ? -31.415 -0.536 26.923 1.00 82.19 97 PRO A O 1
ATOM 767 N N . PHE A 1 98 ? -30.018 -1.727 25.667 1.00 81.88 98 PHE A N 1
ATOM 768 C CA . PHE A 1 98 ? -29.547 -2.591 26.754 1.00 81.88 98 PHE A CA 1
ATOM 769 C C . PHE A 1 98 ? -28.462 -1.941 27.637 1.00 81.88 98 PHE A C 1
ATOM 771 O O . PHE A 1 98 ? -28.045 -2.541 28.636 1.00 81.88 98 PHE A O 1
ATOM 778 N N . LEU A 1 99 ? -27.963 -0.757 27.266 1.00 83.56 99 LEU A N 1
ATOM 779 C CA . LEU A 1 99 ? -27.024 0.037 28.053 1.00 83.56 99 LEU A CA 1
ATOM 780 C C . LEU A 1 99 ? -27.752 1.226 28.681 1.00 83.56 99 LEU A C 1
ATOM 782 O O . LEU A 1 99 ? -27.994 2.232 28.024 1.00 83.56 99 LEU A O 1
ATOM 786 N N . ASP A 1 100 ? -28.029 1.133 29.982 1.00 84.88 100 ASP A N 1
ATOM 787 C CA . ASP A 1 100 ? -28.584 2.255 30.742 1.00 84.88 100 ASP A CA 1
ATOM 788 C C . ASP A 1 100 ? -27.654 3.483 30.642 1.00 84.88 100 ASP A C 1
ATOM 790 O O . ASP A 1 100 ? -26.437 3.361 30.837 1.00 84.88 100 ASP A O 1
ATOM 794 N N . VAL A 1 101 ? -28.212 4.680 30.430 1.00 86.62 101 VAL A N 1
ATOM 795 C CA . VAL A 1 101 ? -27.437 5.938 30.354 1.00 86.62 101 VAL A CA 1
ATOM 796 C C . VAL A 1 101 ? -26.569 6.128 31.607 1.00 86.62 101 VAL A C 1
ATOM 798 O O . VAL A 1 101 ? -25.385 6.441 31.504 1.00 86.62 101 VAL A O 1
ATOM 801 N N . ALA A 1 102 ? -27.104 5.804 32.788 1.00 88.75 102 ALA A N 1
ATOM 802 C CA . ALA A 1 102 ? -26.370 5.861 34.054 1.00 88.75 102 ALA A CA 1
ATOM 803 C C . ALA A 1 102 ? -25.172 4.888 34.117 1.00 88.75 102 ALA A C 1
ATOM 805 O O . ALA A 1 102 ? -24.134 5.186 34.721 1.00 88.75 102 ALA A O 1
ATOM 806 N N . LEU A 1 103 ? -25.284 3.709 33.490 1.00 88.62 103 LEU A N 1
ATOM 807 C CA . LEU A 1 103 ? -24.167 2.768 33.375 1.00 88.62 103 LEU A CA 1
ATOM 808 C C . LEU A 1 103 ? -23.086 3.344 32.455 1.00 88.62 103 LEU A C 1
ATOM 810 O O . LEU A 1 103 ? -21.899 3.231 32.766 1.00 88.62 103 LEU A O 1
ATOM 814 N N . PHE A 1 104 ? -23.484 3.954 31.339 1.00 90.06 104 PHE A N 1
ATOM 815 C CA . PHE A 1 104 ? -22.549 4.576 30.410 1.00 90.06 104 PHE A CA 1
ATOM 816 C C . PHE A 1 104 ? -21.806 5.751 31.060 1.00 90.06 104 PHE A C 1
ATOM 818 O O . PHE A 1 104 ? -20.577 5.781 31.024 1.00 90.06 104 PHE A O 1
ATOM 825 N N . GLU A 1 105 ? -22.511 6.647 31.753 1.00 89.88 105 GLU A N 1
ATOM 826 C CA . GLU A 1 105 ? -21.906 7.743 32.524 1.00 89.88 105 GLU A CA 1
ATOM 827 C C . GLU A 1 105 ? -20.936 7.208 33.593 1.00 89.88 105 GLU A C 1
ATOM 829 O O . GLU A 1 105 ? -19.817 7.702 33.735 1.00 89.88 105 GLU A O 1
ATOM 834 N N . SER A 1 106 ? -21.287 6.107 34.268 1.00 89.19 106 SER A N 1
ATOM 835 C CA . SER A 1 106 ? -20.366 5.421 35.185 1.00 89.19 106 SER A CA 1
ATOM 836 C C . SER A 1 106 ? -19.107 4.901 34.476 1.00 89.19 106 SER A C 1
ATOM 838 O O . SER A 1 106 ? -18.014 4.954 35.042 1.00 89.19 106 SER A O 1
ATOM 840 N N . CYS A 1 107 ? -19.226 4.407 33.238 1.00 89.31 107 CYS A N 1
ATOM 841 C CA . CYS A 1 107 ? -18.074 3.984 32.438 1.00 89.31 107 CYS A CA 1
ATOM 842 C C . CYS A 1 107 ? -17.172 5.172 32.088 1.00 89.31 107 CYS A C 1
ATOM 844 O O . CYS A 1 107 ? -15.957 5.055 32.245 1.00 89.31 107 CYS A O 1
ATOM 846 N N . VAL A 1 108 ? -17.747 6.310 31.693 1.00 89.25 108 VAL A N 1
ATOM 847 C CA . VAL A 1 108 ? -17.017 7.560 31.420 1.00 89.25 108 VAL A CA 1
ATOM 848 C C . VAL A 1 108 ? -16.239 8.009 32.660 1.00 89.25 108 VAL A C 1
ATOM 850 O O . VAL A 1 108 ? -15.022 8.177 32.592 1.00 89.25 108 VAL A O 1
ATOM 853 N N . LEU A 1 109 ? -16.899 8.087 33.820 1.00 87.81 109 LEU A N 1
ATOM 854 C CA . LEU A 1 109 ? -16.258 8.450 35.091 1.00 87.81 109 LEU A CA 1
ATOM 855 C C . LEU A 1 109 ? -15.136 7.476 35.474 1.00 87.81 109 LEU A C 1
ATOM 857 O O . LEU A 1 109 ? -14.095 7.886 35.977 1.00 87.81 109 LEU A O 1
ATOM 861 N N . SER A 1 110 ? -15.301 6.179 35.191 1.00 87.06 110 SER A N 1
ATOM 862 C CA . SER A 1 110 ? -14.275 5.173 35.495 1.00 87.06 110 SER A CA 1
ATOM 863 C C . SER A 1 110 ? -12.960 5.392 34.741 1.00 87.06 110 SER A C 1
ATOM 865 O O . SER A 1 110 ? -11.908 4.957 35.219 1.00 87.06 110 SER A O 1
ATOM 867 N N . LEU A 1 111 ? -13.009 6.052 33.580 1.00 84.06 111 LEU A N 1
ATOM 868 C CA . LEU A 1 111 ? -11.846 6.327 32.735 1.00 84.06 111 LEU A CA 1
ATOM 869 C C . LEU A 1 111 ? -11.083 7.586 33.170 1.00 84.06 111 LEU A C 1
ATOM 871 O O . LEU A 1 111 ? -9.913 7.724 32.815 1.00 84.06 111 LEU A O 1
ATOM 875 N N . GLN A 1 112 ? -11.695 8.451 33.982 1.00 82.69 112 GLN A N 1
ATOM 876 C CA . GLN A 1 112 ? -11.056 9.650 34.518 1.00 82.69 112 GLN A CA 1
ATOM 877 C C . GLN A 1 112 ? -9.979 9.316 35.575 1.00 82.69 112 GLN A C 1
ATOM 879 O O . GLN A 1 112 ? -10.015 8.244 36.210 1.00 82.69 112 GLN A O 1
ATOM 884 N N . PRO A 1 113 ? -8.979 10.203 35.760 1.00 75.56 113 PRO A N 1
ATOM 885 C CA . PRO A 1 113 ? -7.962 10.047 36.798 1.00 75.56 113 PRO A CA 1
ATOM 886 C C . PRO A 1 113 ? -8.592 10.068 38.202 1.00 75.56 113 PRO A C 1
ATOM 888 O O . PRO A 1 113 ? -9.599 10.725 38.432 1.00 75.56 113 PRO A O 1
ATOM 891 N N . GLY A 1 114 ? -8.015 9.314 39.144 1.00 74.94 114 GLY A N 1
ATOM 892 C CA . GLY A 1 114 ? -8.481 9.261 40.541 1.00 74.94 114 GLY A CA 1
ATOM 893 C C . GLY A 1 114 ? -9.506 8.165 40.871 1.00 74.94 114 GLY A C 1
ATOM 894 O O . GLY A 1 114 ? -9.786 7.923 42.041 1.00 74.94 114 GLY A O 1
ATOM 895 N N . CYS A 1 115 ? -10.030 7.433 39.882 1.00 80.06 115 CYS A N 1
ATOM 896 C CA . CYS A 1 115 ? -10.908 6.289 40.151 1.00 80.06 115 CYS A CA 1
ATOM 897 C C . CYS A 1 115 ? -10.145 5.067 40.697 1.00 80.06 115 CYS A C 1
ATOM 899 O O . CYS A 1 115 ? -9.144 4.635 40.122 1.00 80.06 115 CYS A O 1
ATOM 901 N N . SER A 1 116 ? -10.673 4.444 41.757 1.00 84.62 116 SER A N 1
ATOM 902 C CA . SER A 1 116 ? -10.081 3.238 42.349 1.00 84.62 116 SER A CA 1
ATOM 903 C C . SER A 1 116 ? -10.122 2.032 41.396 1.00 84.62 116 SER A C 1
ATOM 905 O O . SER A 1 116 ? -11.088 1.817 40.655 1.00 84.62 116 SER A O 1
ATOM 907 N N . SER A 1 117 ? -9.080 1.193 41.443 1.00 84.06 117 SER A N 1
ATOM 908 C CA . SER A 1 117 ? -8.970 -0.024 40.618 1.00 84.06 117 SER A CA 1
ATOM 909 C C . SER A 1 117 ? -10.147 -0.985 40.814 1.00 84.06 117 SER A C 1
ATOM 911 O O . SER A 1 117 ? -10.647 -1.573 39.854 1.00 84.06 117 SER A O 1
ATOM 913 N N . TRP A 1 118 ? -10.644 -1.098 42.048 1.00 84.06 118 TRP A N 1
ATOM 914 C CA . TRP A 1 118 ? -11.811 -1.914 42.384 1.00 84.06 118 TRP A CA 1
ATOM 915 C C . TRP A 1 118 ? -13.090 -1.396 41.735 1.00 84.06 118 TRP A C 1
ATOM 917 O O . TRP A 1 118 ? -13.832 -2.176 41.140 1.00 84.06 118 TRP A O 1
ATOM 927 N N . ARG A 1 119 ? -13.318 -0.077 41.763 1.00 86.88 119 ARG A N 1
ATOM 928 C CA . ARG A 1 119 ? -14.478 0.540 41.111 1.00 86.88 119 ARG A CA 1
ATOM 929 C C . ARG A 1 119 ? -14.433 0.335 39.597 1.00 86.88 119 ARG A C 1
ATOM 931 O O . ARG A 1 119 ? -15.443 -0.033 39.004 1.00 86.88 119 ARG A O 1
ATOM 938 N N . ARG A 1 120 ? -13.256 0.467 38.975 1.00 87.62 120 ARG A N 1
ATOM 939 C CA . ARG A 1 120 ? -13.057 0.170 37.542 1.00 87.62 120 ARG A CA 1
ATOM 940 C C . ARG A 1 120 ? -13.349 -1.291 37.208 1.00 87.62 120 ARG A C 1
ATOM 942 O O . ARG A 1 120 ? -14.011 -1.579 36.210 1.00 87.62 120 ARG A O 1
ATOM 949 N N . LEU A 1 121 ? -12.900 -2.221 38.052 1.00 87.19 121 LEU A N 1
ATOM 950 C CA . LEU A 1 121 ? -13.178 -3.644 37.875 1.00 87.19 121 LEU A CA 1
ATOM 951 C C . LEU A 1 121 ? -14.674 -3.961 38.022 1.00 87.19 121 LEU A C 1
ATOM 953 O O . LEU A 1 121 ? -15.214 -4.699 37.199 1.00 87.19 121 LEU A O 1
ATOM 957 N N . ALA A 1 122 ? -15.344 -3.380 39.018 1.00 90.38 122 ALA A N 1
ATOM 958 C CA . ALA A 1 122 ? -16.775 -3.560 39.249 1.00 90.38 122 ALA A CA 1
ATOM 959 C C . ALA A 1 122 ? -17.612 -3.039 38.068 1.00 90.38 122 ALA A C 1
ATOM 961 O O . ALA A 1 122 ? -18.473 -3.751 37.549 1.00 90.38 122 ALA A O 1
ATOM 962 N N . ILE A 1 123 ? -17.301 -1.836 37.572 1.00 90.75 123 ILE A N 1
ATOM 963 C CA . ILE A 1 123 ? -17.967 -1.241 36.402 1.00 90.75 123 ILE A CA 1
ATOM 964 C C . ILE A 1 123 ? -17.748 -2.109 35.163 1.00 90.75 123 ILE A C 1
ATOM 966 O O . ILE A 1 123 ? -18.698 -2.419 34.444 1.00 90.75 123 ILE A O 1
ATOM 970 N N . ARG A 1 124 ? -16.522 -2.601 34.954 1.00 89.62 124 ARG A N 1
ATOM 971 C CA . ARG A 1 124 ? -16.226 -3.555 33.883 1.00 89.62 124 ARG A CA 1
ATOM 972 C C . ARG A 1 124 ? -17.072 -4.825 33.992 1.00 89.62 124 ARG A C 1
ATOM 974 O O . ARG A 1 124 ? -17.595 -5.280 32.978 1.00 89.62 124 ARG A O 1
ATOM 981 N N . GLN A 1 125 ? -17.187 -5.428 35.174 1.00 88.88 125 GLN A N 1
ATOM 982 C CA . GLN A 1 125 ? -17.984 -6.645 35.363 1.00 88.88 125 GLN A CA 1
ATOM 983 C C . GLN A 1 125 ? -19.469 -6.396 35.081 1.00 88.88 125 GLN A C 1
ATOM 985 O O . GLN A 1 125 ? -20.101 -7.204 34.393 1.00 88.88 125 GLN A O 1
ATOM 990 N N . ARG A 1 126 ? -20.002 -5.256 35.541 1.00 90.94 126 ARG A N 1
ATOM 991 C CA . ARG A 1 126 ? -21.380 -4.829 35.270 1.00 90.94 126 ARG A CA 1
ATOM 992 C C . ARG A 1 126 ? -21.617 -4.638 33.770 1.00 90.94 126 ARG A C 1
ATOM 994 O O . ARG A 1 126 ? -22.581 -5.180 33.232 1.00 90.94 126 ARG A O 1
ATOM 1001 N N . LEU A 1 127 ? -20.684 -3.985 33.074 1.00 89.94 127 LEU A N 1
ATOM 1002 C CA . LEU A 1 127 ? -20.733 -3.817 31.622 1.00 89.94 127 LEU A CA 1
ATOM 1003 C C . LEU A 1 127 ? -20.686 -5.165 30.881 1.00 89.94 127 LEU A C 1
ATOM 1005 O O . LEU A 1 127 ? -21.485 -5.413 29.984 1.00 89.94 127 LEU A O 1
ATOM 1009 N N . GLN A 1 128 ? -19.800 -6.080 31.283 1.00 88.69 128 GLN A N 1
ATOM 1010 C CA . GLN A 1 128 ? -19.722 -7.430 30.708 1.00 88.69 128 GLN A CA 1
ATOM 1011 C C . GLN A 1 128 ? -20.969 -8.279 30.972 1.00 88.69 128 GLN A C 1
ATOM 1013 O O . GLN A 1 128 ? -21.196 -9.268 30.273 1.00 88.69 128 GLN A O 1
ATOM 1018 N N . HIS A 1 129 ? -21.722 -7.990 32.033 1.00 87.81 129 HIS A N 1
ATOM 1019 C CA . HIS A 1 129 ? -22.984 -8.666 32.312 1.00 87.81 129 HIS A CA 1
ATOM 1020 C C . HIS A 1 129 ? -24.087 -8.149 31.386 1.00 87.81 129 HIS A C 1
ATOM 1022 O O . HIS A 1 129 ? -24.752 -8.957 30.745 1.00 87.81 129 HIS A O 1
ATOM 1028 N N . ARG A 1 130 ? -24.201 -6.824 31.222 1.00 88.94 130 ARG A N 1
ATOM 1029 C CA . ARG A 1 130 ? -25.143 -6.203 30.274 1.00 88.94 130 ARG A CA 1
ATOM 1030 C C . ARG A 1 130 ? -24.858 -6.592 28.819 1.00 88.94 130 ARG A C 1
ATOM 1032 O O . ARG A 1 130 ? -25.779 -6.910 28.083 1.00 88.94 130 ARG A O 1
ATOM 1039 N N . LEU A 1 131 ? -23.585 -6.690 28.432 1.00 87.50 131 LEU A N 1
ATOM 1040 C CA . LEU A 1 131 ? -23.165 -7.120 27.091 1.00 87.50 131 LEU A CA 1
ATOM 1041 C C . LEU A 1 131 ? -23.182 -8.646 26.878 1.00 87.50 131 LEU A C 1
ATOM 1043 O O . LEU A 1 131 ? -22.686 -9.122 25.857 1.00 87.50 131 LEU A O 1
ATOM 1047 N N . LYS A 1 132 ? -23.717 -9.446 27.814 1.00 86.06 132 LYS A N 1
ATOM 1048 C CA . LYS A 1 132 ? -23.724 -10.917 27.693 1.00 86.06 132 LYS A CA 1
ATOM 1049 C C . LYS A 1 132 ? -24.503 -11.393 26.462 1.00 86.06 132 LYS A C 1
ATOM 1051 O O . LYS A 1 132 ? -24.044 -12.325 25.810 1.00 86.06 132 LYS A O 1
ATOM 1056 N N . SER A 1 133 ? -25.619 -10.743 26.123 1.00 84.88 133 SER A N 1
ATOM 1057 C CA . SER A 1 133 ? -26.414 -11.042 24.917 1.00 84.88 133 SER A CA 1
ATOM 1058 C C . SER A 1 133 ? -25.640 -10.778 23.621 1.00 84.88 133 SER A C 1
ATOM 1060 O O . SER A 1 133 ? -25.820 -11.474 22.630 1.00 84.88 133 SER A O 1
ATOM 1062 N N . CYS A 1 134 ? -24.720 -9.816 23.654 1.00 84.38 134 CYS A N 1
ATOM 1063 C CA . CYS A 1 134 ? -23.868 -9.421 22.536 1.00 84.38 134 CYS A CA 1
ATOM 1064 C C . CYS A 1 134 ? -22.585 -10.271 22.422 1.00 84.38 134 CYS A C 1
ATOM 1066 O O . CYS A 1 134 ? -21.753 -10.039 21.540 1.00 84.38 134 CYS A O 1
ATOM 1068 N N . ALA A 1 135 ? -22.354 -11.222 23.334 1.00 86.69 135 ALA A N 1
ATOM 1069 C CA . ALA A 1 135 ? -21.117 -11.991 23.389 1.00 86.69 135 ALA A CA 1
ATOM 1070 C C . ALA A 1 135 ? -21.124 -13.163 22.395 1.00 86.69 135 ALA A C 1
ATOM 1072 O O . ALA A 1 135 ? -21.959 -14.057 22.464 1.00 86.69 135 ALA A O 1
ATOM 1073 N N . ARG A 1 136 ? -20.110 -13.225 21.525 1.00 86.81 136 ARG A N 1
ATOM 1074 C CA . ARG A 1 136 ? -19.897 -14.325 20.566 1.00 86.81 136 ARG A CA 1
ATOM 1075 C C . ARG A 1 136 ? -19.481 -15.633 21.235 1.00 86.81 136 ARG A C 1
ATOM 1077 O O . ARG A 1 136 ? -19.599 -16.696 20.634 1.00 86.81 136 ARG A O 1
ATOM 1084 N N . ARG A 1 137 ? -18.886 -15.555 22.428 1.00 85.31 137 ARG A N 1
ATOM 1085 C CA . ARG A 1 137 ? -18.394 -16.705 23.196 1.00 85.31 137 ARG A CA 1
ATOM 1086 C C . ARG A 1 137 ? -18.654 -16.517 24.679 1.00 85.31 137 ARG A C 1
ATOM 1088 O O . ARG A 1 137 ? -18.538 -15.405 25.206 1.00 85.31 137 ARG A O 1
ATOM 1095 N N . ALA A 1 138 ? -18.894 -17.636 25.359 1.00 86.06 138 ALA A N 1
ATOM 1096 C CA . ALA A 1 138 ? -18.944 -17.689 26.811 1.00 86.06 138 ALA A CA 1
ATOM 1097 C C . ALA A 1 138 ? -17.612 -17.232 27.434 1.00 86.06 138 ALA A C 1
ATOM 1099 O O . ALA A 1 138 ? -16.528 -17.442 26.883 1.00 86.06 138 ALA A O 1
ATOM 1100 N N . ARG A 1 139 ? -17.697 -16.628 28.625 1.00 79.81 139 ARG A N 1
ATOM 1101 C CA . ARG A 1 139 ? -16.551 -16.068 29.362 1.00 79.81 139 ARG A CA 1
ATOM 1102 C C . ARG A 1 139 ? -15.369 -17.037 29.551 1.00 79.81 139 ARG A C 1
ATOM 1104 O O . ARG A 1 139 ? -14.251 -16.606 29.262 1.00 79.81 139 ARG A O 1
ATOM 1111 N N . PRO A 1 140 ? -15.556 -18.298 29.994 1.00 83.12 140 PRO A N 1
ATOM 1112 C CA . PRO A 1 140 ? -14.424 -19.205 30.204 1.00 83.12 140 PRO A CA 1
ATOM 1113 C C . PRO A 1 140 ? -13.730 -19.571 28.886 1.00 83.12 140 PRO A C 1
ATOM 1115 O O . PRO A 1 140 ? -12.503 -19.569 28.807 1.00 83.12 140 PRO A O 1
ATOM 1118 N N . VAL A 1 141 ? -14.507 -19.777 27.819 1.00 85.94 141 VAL A N 1
ATOM 1119 C CA . VAL A 1 141 ? -13.984 -20.083 26.480 1.00 85.94 141 VAL A CA 1
ATOM 1120 C C . VAL A 1 141 ? -13.168 -18.910 25.934 1.00 85.94 141 VAL A C 1
ATOM 1122 O O . VAL A 1 141 ? -12.074 -19.098 25.403 1.00 85.94 141 VAL A O 1
ATOM 1125 N N . ASP A 1 142 ? -13.665 -17.681 26.093 1.00 84.56 142 ASP A N 1
ATOM 1126 C CA . ASP A 1 142 ? -12.936 -16.484 25.675 1.00 84.56 142 ASP A CA 1
ATOM 1127 C C . ASP A 1 142 ? -11.644 -16.282 26.486 1.00 84.56 142 ASP A C 1
ATOM 1129 O O . ASP A 1 142 ? -10.621 -15.895 25.922 1.00 84.56 142 ASP A O 1
ATOM 1133 N N . PHE A 1 143 ? -11.649 -16.592 27.786 1.00 83.75 143 PHE A N 1
ATOM 1134 C CA . PHE A 1 143 ? -10.443 -16.551 28.615 1.00 83.75 143 PHE A CA 1
ATOM 1135 C C . PHE A 1 143 ? -9.380 -17.555 28.148 1.00 83.75 143 PHE A C 1
ATOM 1137 O O . PHE A 1 143 ? -8.226 -17.167 27.952 1.00 83.75 143 PHE A O 1
ATOM 1144 N N . LEU A 1 144 ? -9.759 -18.812 27.901 1.00 87.00 144 LEU A N 1
ATOM 1145 C CA . LEU A 1 144 ? -8.829 -19.830 27.406 1.00 87.00 144 LEU A CA 1
ATOM 1146 C C . LEU A 1 144 ? -8.259 -19.434 26.038 1.00 87.00 144 LEU A C 1
ATOM 1148 O O . LEU A 1 144 ? -7.043 -19.421 25.833 1.00 87.00 144 LEU A O 1
ATOM 1152 N N . ARG A 1 145 ? -9.130 -18.996 25.120 1.00 86.12 145 ARG A N 1
ATOM 1153 C CA . ARG A 1 145 ? -8.726 -18.520 23.791 1.00 86.12 145 ARG A CA 1
ATOM 1154 C C . ARG A 1 145 ? -7.768 -17.336 23.877 1.00 86.12 145 ARG A C 1
ATOM 1156 O O . ARG A 1 145 ? -6.815 -17.278 23.104 1.00 86.12 145 ARG A O 1
ATOM 1163 N N . ARG A 1 146 ? -7.973 -16.409 24.821 1.00 85.25 146 ARG A N 1
ATOM 1164 C CA . ARG A 1 146 ? -7.046 -15.290 25.055 1.00 85.25 146 ARG A CA 1
ATOM 1165 C C . ARG A 1 146 ? -5.640 -15.781 25.379 1.00 85.25 146 ARG A C 1
ATOM 1167 O O . ARG A 1 146 ? -4.689 -15.203 24.857 1.00 85.25 146 ARG A O 1
ATOM 1174 N N . GLN A 1 147 ? -5.496 -16.822 26.198 1.00 86.62 147 GLN A N 1
ATOM 1175 C CA . GLN A 1 147 ? -4.177 -17.364 26.534 1.00 86.62 147 GLN A CA 1
ATOM 1176 C C . GLN A 1 147 ? -3.521 -18.043 25.330 1.00 86.62 147 GLN A C 1
ATOM 1178 O O . GLN A 1 147 ? -2.365 -17.747 25.033 1.00 86.62 147 GLN A O 1
ATOM 1183 N N . VAL A 1 148 ? -4.276 -18.840 24.568 1.00 88.00 148 VAL A N 1
ATOM 1184 C CA . VAL A 1 148 ? -3.785 -19.492 23.340 1.00 88.00 148 VAL A CA 1
ATOM 1185 C C . VAL A 1 148 ? -3.343 -18.469 22.287 1.00 88.00 148 VAL A C 1
ATOM 1187 O O . VAL A 1 148 ? -2.263 -18.575 21.710 1.00 88.00 148 VAL A O 1
ATOM 1190 N N . VAL A 1 149 ? -4.145 -17.430 22.037 1.00 84.94 149 VAL A N 1
ATOM 1191 C CA . VAL A 1 149 ? -3.780 -16.386 21.064 1.00 84.94 149 VAL A CA 1
ATOM 1192 C C . VAL A 1 149 ? -2.580 -15.578 21.561 1.00 84.94 149 VAL A C 1
ATOM 1194 O O . VAL A 1 149 ? -1.724 -15.202 20.763 1.00 84.94 149 VAL A O 1
ATOM 1197 N N . ARG A 1 150 ? -2.470 -15.330 22.872 1.00 84.81 150 ARG A N 1
ATOM 1198 C CA . ARG A 1 150 ? -1.331 -14.618 23.466 1.00 84.81 150 ARG A CA 1
ATOM 1199 C C . ARG A 1 150 ? -0.020 -15.380 23.279 1.00 84.81 150 ARG A C 1
ATOM 1201 O O . ARG A 1 150 ? 0.975 -14.759 22.904 1.00 84.81 150 ARG A O 1
ATOM 1208 N N . THR A 1 151 ? -0.002 -16.689 23.527 1.00 84.00 151 THR A N 1
ATOM 1209 C CA . THR A 1 151 ? 1.197 -17.521 23.330 1.00 84.00 151 THR A CA 1
ATOM 1210 C C . THR A 1 151 ? 1.557 -17.615 21.850 1.00 84.00 151 THR A C 1
ATOM 1212 O O . THR A 1 151 ? 2.698 -17.332 21.484 1.00 84.00 151 THR A O 1
ATOM 1215 N N . ALA A 1 152 ? 0.575 -17.867 20.981 1.00 84.38 152 ALA A N 1
ATOM 1216 C CA . ALA A 1 152 ? 0.774 -17.881 19.534 1.00 84.38 152 ALA A CA 1
ATOM 1217 C C . ALA A 1 152 ? 1.293 -16.534 18.998 1.00 84.38 152 ALA A C 1
ATOM 1219 O O . ALA A 1 152 ? 2.171 -16.510 18.137 1.00 84.38 152 ALA A O 1
ATOM 1220 N N . TYR A 1 153 ? 0.795 -15.405 19.512 1.00 79.69 153 TYR A N 1
ATOM 1221 C CA . TYR A 1 153 ? 1.269 -14.073 19.133 1.00 79.69 153 TYR A CA 1
ATOM 1222 C C . TYR A 1 153 ? 2.728 -13.840 19.547 1.00 79.69 153 TYR A C 1
ATOM 1224 O O . TYR A 1 153 ? 3.509 -13.339 18.741 1.00 79.69 153 TYR A O 1
ATOM 1232 N N . ARG A 1 154 ? 3.121 -14.241 20.767 1.00 79.44 154 ARG A N 1
ATOM 1233 C CA . ARG A 1 154 ? 4.519 -14.150 21.233 1.00 79.44 154 ARG A CA 1
ATOM 1234 C C . ARG A 1 154 ? 5.463 -14.958 20.342 1.00 79.44 154 ARG A C 1
ATOM 1236 O O . ARG A 1 154 ? 6.474 -14.419 19.910 1.00 79.44 154 ARG A O 1
ATOM 1243 N N . LEU A 1 155 ? 5.088 -16.193 20.004 1.00 80.88 155 LEU A N 1
ATOM 1244 C CA . LEU A 1 155 ? 5.855 -17.054 19.096 1.00 80.88 155 LEU A CA 1
ATOM 1245 C C . LEU A 1 155 ? 5.942 -16.458 17.685 1.00 80.88 155 LEU A C 1
ATOM 1247 O O . LEU A 1 155 ? 7.018 -16.377 17.100 1.00 80.88 155 LEU A O 1
ATOM 1251 N N . ARG A 1 156 ? 4.820 -15.965 17.144 1.00 74.25 156 ARG A N 1
ATOM 1252 C CA . ARG A 1 156 ? 4.788 -15.326 15.820 1.00 74.25 156 ARG A CA 1
ATOM 1253 C C . ARG A 1 156 ? 5.636 -14.062 15.757 1.00 74.25 156 ARG A C 1
ATOM 1255 O O . ARG A 1 156 ? 6.250 -13.835 14.722 1.00 74.25 156 ARG A O 1
ATOM 1262 N N . ARG A 1 157 ? 5.706 -13.272 16.835 1.00 70.44 157 ARG A N 1
ATOM 1263 C CA . ARG A 1 157 ? 6.513 -12.042 16.896 1.00 70.44 157 ARG A CA 1
ATOM 1264 C C . ARG A 1 157 ? 8.015 -12.309 16.751 1.00 70.44 157 ARG A C 1
ATOM 1266 O O . ARG A 1 157 ? 8.713 -11.444 16.236 1.00 70.44 157 ARG A O 1
ATOM 1273 N N . LEU A 1 158 ? 8.491 -13.493 17.148 1.00 69.69 158 LEU A N 1
ATOM 1274 C CA . LEU A 1 158 ? 9.891 -13.905 16.969 1.00 69.69 158 LEU A CA 1
ATOM 1275 C C . LEU A 1 158 ? 10.244 -14.149 15.492 1.00 69.69 158 LEU A C 1
ATOM 1277 O O . LEU A 1 158 ? 11.375 -13.922 15.087 1.00 69.69 158 LEU A O 1
ATOM 1281 N N . VAL A 1 159 ? 9.271 -14.577 14.680 1.00 64.25 159 VAL A N 1
ATOM 1282 C CA . VAL A 1 159 ? 9.482 -14.932 13.262 1.00 64.25 159 VAL A CA 1
ATOM 1283 C C . VAL A 1 159 ? 9.022 -13.824 12.310 1.00 64.25 159 VAL A C 1
ATOM 1285 O O . VAL A 1 159 ? 9.541 -13.669 11.205 1.00 64.25 159 VAL A O 1
ATOM 1288 N N . ARG A 1 160 ? 8.009 -13.049 12.704 1.00 58.19 160 ARG A N 1
ATOM 1289 C CA . ARG A 1 160 ? 7.431 -11.958 11.917 1.00 58.19 160 ARG A CA 1
ATOM 1290 C C . ARG A 1 160 ? 7.160 -10.767 12.838 1.00 58.19 160 ARG A C 1
ATOM 1292 O O . ARG A 1 160 ? 6.233 -10.851 13.647 1.00 58.19 160 ARG A O 1
ATOM 1299 N N . PRO A 1 161 ? 7.901 -9.652 12.712 1.00 55.41 161 PRO A N 1
ATOM 1300 C CA . PRO A 1 161 ? 7.556 -8.436 13.437 1.00 55.41 161 PRO A CA 1
ATOM 1301 C C . PRO A 1 161 ? 6.122 -8.009 13.087 1.00 55.41 161 PRO A C 1
ATOM 1303 O O . PRO A 1 161 ? 5.627 -8.296 11.991 1.00 55.41 161 PRO A O 1
ATOM 1306 N N . SER A 1 162 ? 5.439 -7.372 14.042 1.00 55.47 162 SER A N 1
ATOM 1307 C CA . SER A 1 162 ? 4.075 -6.864 13.868 1.00 55.47 162 SER A CA 1
ATOM 1308 C C . SER A 1 162 ? 4.019 -5.971 12.630 1.00 55.47 162 SER A C 1
ATOM 1310 O O . SER A 1 162 ? 4.656 -4.921 12.600 1.00 55.47 162 SER A O 1
ATOM 1312 N N . GLY A 1 163 ? 3.315 -6.430 11.596 1.00 60.09 163 GLY A N 1
ATOM 1313 C CA . GLY A 1 163 ? 3.177 -5.699 10.343 1.00 60.09 163 GLY A CA 1
ATOM 1314 C C . GLY A 1 163 ? 2.082 -4.644 10.432 1.00 60.09 163 GLY A C 1
ATOM 1315 O O . GLY A 1 163 ? 1.126 -4.806 11.187 1.00 60.09 163 GLY A O 1
ATOM 1316 N N . GLN A 1 164 ? 2.226 -3.597 9.624 1.00 71.38 164 GLN A N 1
ATOM 1317 C CA . GLN A 1 164 ? 1.147 -2.673 9.267 1.00 71.38 164 GLN A CA 1
ATOM 1318 C C . GLN A 1 164 ? -0.056 -3.443 8.676 1.00 71.38 164 GLN A C 1
ATOM 1320 O O . GLN A 1 164 ? 0.057 -4.633 8.349 1.00 71.38 164 GLN A O 1
ATOM 1325 N N . ASN A 1 165 ? -1.217 -2.788 8.552 1.00 80.81 165 ASN A N 1
ATOM 1326 C CA . ASN A 1 165 ? -2.438 -3.468 8.114 1.00 80.81 165 ASN A CA 1
ATOM 1327 C C . ASN A 1 165 ? -2.289 -4.042 6.701 1.00 80.81 165 ASN A C 1
ATOM 1329 O O . ASN A 1 165 ? -1.595 -3.489 5.844 1.00 80.81 165 ASN A O 1
ATOM 1333 N N . ARG A 1 166 ? -2.962 -5.170 6.475 1.00 84.94 166 ARG A N 1
ATOM 1334 C CA . ARG A 1 166 ? -2.994 -5.879 5.196 1.00 84.94 166 ARG A CA 1
ATOM 1335 C C . ARG A 1 166 ? -4.430 -6.028 4.733 1.00 84.94 166 ARG A C 1
ATOM 1337 O O . ARG A 1 166 ? -5.322 -6.218 5.557 1.00 84.94 166 ARG A O 1
ATOM 1344 N N . LEU A 1 167 ? -4.623 -5.979 3.426 1.00 83.81 167 LEU A N 1
ATOM 1345 C CA . LEU A 1 167 ? -5.906 -6.216 2.788 1.00 83.81 167 LEU A CA 1
ATOM 1346 C C . LEU A 1 167 ? -6.250 -7.707 2.824 1.00 83.81 167 LEU A C 1
ATOM 1348 O O . LEU A 1 167 ? -5.409 -8.562 2.535 1.00 83.81 167 LEU A O 1
ATOM 1352 N N . ALA A 1 168 ? -7.496 -8.015 3.181 1.00 78.56 168 ALA A N 1
ATOM 1353 C CA . ALA A 1 168 ? -7.994 -9.387 3.258 1.00 78.56 168 ALA A CA 1
ATOM 1354 C C . ALA A 1 168 ? -8.308 -9.984 1.874 1.00 78.56 168 ALA A C 1
ATOM 1356 O O . ALA A 1 168 ? -8.200 -11.193 1.693 1.00 78.56 168 ALA A O 1
ATOM 1357 N N . SER A 1 169 ? -8.659 -9.140 0.902 1.00 76.88 169 SER A N 1
ATOM 1358 C CA . SER A 1 169 ? -9.019 -9.497 -0.478 1.00 76.88 169 SER A CA 1
ATOM 1359 C C . SER A 1 169 ? -7.820 -9.755 -1.401 1.00 76.88 169 SER A C 1
ATOM 1361 O O . SER A 1 169 ? -8.012 -10.103 -2.561 1.00 76.88 169 SER A O 1
ATOM 1363 N N . GLY A 1 170 ? -6.591 -9.607 -0.901 1.00 81.50 170 GLY A N 1
ATOM 1364 C CA . GLY A 1 170 ? -5.388 -9.510 -1.729 1.00 81.50 170 GLY A CA 1
ATOM 1365 C C . GLY A 1 170 ? -4.885 -8.069 -1.793 1.00 81.50 170 GLY A C 1
ATOM 1366 O O . GLY A 1 170 ? -5.612 -7.127 -1.503 1.00 81.50 170 GLY A O 1
ATOM 1367 N N . GLY A 1 171 ? -3.591 -7.900 -2.051 1.00 89.06 171 GLY A N 1
ATOM 1368 C CA . GLY A 1 171 ? -2.968 -6.583 -2.158 1.00 89.06 171 GLY A CA 1
ATOM 1369 C C . GLY A 1 171 ? -3.186 -5.946 -3.524 1.00 89.06 171 GLY A C 1
ATOM 1370 O O . GLY A 1 171 ? -3.752 -6.569 -4.414 1.00 89.06 171 GLY A O 1
ATOM 1371 N N . LEU A 1 172 ? -2.670 -4.730 -3.686 1.00 92.44 172 LEU A N 1
ATOM 1372 C CA . LEU A 1 172 ? -2.836 -3.921 -4.892 1.00 92.44 172 LEU A CA 1
ATOM 1373 C C . LEU A 1 172 ? -1.466 -3.516 -5.447 1.00 92.44 172 LEU A C 1
ATOM 1375 O O . LEU A 1 172 ? -0.606 -3.035 -4.700 1.00 92.44 172 LEU A O 1
ATOM 1379 N N . ILE A 1 173 ? -1.260 -3.703 -6.750 1.00 94.81 173 ILE A N 1
ATOM 1380 C CA . ILE A 1 173 ? -0.105 -3.205 -7.500 1.00 94.81 173 ILE A CA 1
ATOM 1381 C C . ILE A 1 173 ? -0.518 -1.940 -8.246 1.00 94.81 173 ILE A C 1
ATOM 1383 O O . ILE A 1 173 ? -1.208 -2.001 -9.261 1.00 94.81 173 ILE A O 1
ATOM 1387 N N . ILE A 1 174 ? -0.039 -0.803 -7.754 1.00 95.38 174 ILE A N 1
ATOM 1388 C CA . ILE A 1 174 ? -0.236 0.518 -8.344 1.00 95.38 174 ILE A CA 1
ATOM 1389 C C . ILE A 1 174 ? 1.014 0.849 -9.148 1.00 95.38 174 ILE A C 1
ATOM 1391 O O . ILE A 1 174 ? 2.109 0.905 -8.594 1.00 95.38 174 ILE A O 1
ATOM 1395 N N . ALA A 1 175 ? 0.874 1.080 -10.443 1.00 94.44 175 ALA A N 1
ATOM 1396 C CA . ALA A 1 175 ? 1.975 1.433 -11.322 1.00 94.44 175 ALA A CA 1
ATOM 1397 C C . ALA A 1 175 ? 1.788 2.843 -11.873 1.00 94.44 175 ALA A C 1
ATOM 1399 O O . ALA A 1 175 ? 0.781 3.137 -12.514 1.00 94.44 175 ALA A O 1
ATOM 1400 N N . LEU A 1 176 ? 2.787 3.690 -11.632 1.00 93.81 176 LEU A N 1
ATOM 1401 C CA . LEU A 1 176 ? 2.843 5.056 -12.129 1.00 93.81 176 LEU A CA 1
ATOM 1402 C C . LEU A 1 176 ? 3.822 5.131 -13.304 1.00 93.81 176 LEU A C 1
ATOM 1404 O O . LEU A 1 176 ? 5.010 4.816 -13.175 1.00 93.81 176 LEU A O 1
ATOM 1408 N N . VAL A 1 177 ? 3.313 5.559 -14.456 1.00 90.62 177 VAL A N 1
ATOM 1409 C CA . VAL A 1 177 ? 4.073 5.793 -15.688 1.00 90.62 177 VAL A CA 1
ATOM 1410 C C . VAL A 1 177 ? 3.863 7.233 -16.138 1.00 90.62 177 VAL A C 1
ATOM 1412 O O . VAL A 1 177 ? 2.861 7.854 -15.824 1.00 90.62 177 VAL A O 1
ATOM 1415 N N . GLY A 1 178 ? 4.845 7.808 -16.818 1.00 87.62 178 GLY A N 1
ATOM 1416 C CA . GLY A 1 178 ? 4.871 9.227 -17.159 1.00 87.62 178 GLY A CA 1
ATOM 1417 C C . GLY A 1 178 ? 6.178 9.587 -17.858 1.00 87.62 178 GLY A C 1
ATOM 1418 O O . GLY A 1 178 ? 7.171 8.863 -17.708 1.00 87.62 178 GLY A O 1
ATOM 1419 N N . GLY A 1 179 ? 6.198 10.706 -18.577 1.00 82.56 179 GLY A N 1
ATOM 1420 C CA . GLY A 1 179 ? 7.416 11.276 -19.163 1.00 82.56 179 GLY A CA 1
ATOM 1421 C C . GLY A 1 179 ? 8.441 11.699 -18.103 1.00 82.56 179 GLY A C 1
ATOM 1422 O O . GLY A 1 179 ? 8.145 11.752 -16.899 1.00 82.56 179 GLY A O 1
ATOM 1423 N N . ASP A 1 180 ? 9.679 11.958 -18.512 1.00 82.56 180 ASP A N 1
ATOM 1424 C CA . ASP A 1 180 ? 10.659 12.593 -17.623 1.00 82.56 180 ASP A CA 1
ATOM 1425 C C . ASP A 1 180 ? 10.213 14.045 -17.365 1.00 82.56 180 ASP A C 1
ATOM 1427 O O . ASP A 1 180 ? 9.786 14.718 -18.287 1.00 82.56 180 ASP A O 1
ATOM 1431 N N . GLY A 1 181 ? 10.199 14.504 -16.106 1.00 79.56 181 GLY A N 1
ATOM 1432 C CA . GLY A 1 181 ? 9.615 15.811 -15.736 1.00 79.56 181 GLY A CA 1
ATOM 1433 C C . GLY A 1 181 ? 8.113 15.795 -15.386 1.00 79.56 181 GLY A C 1
ATOM 1434 O O . GLY A 1 181 ? 7.571 16.801 -14.933 1.00 79.56 181 GLY A O 1
ATOM 1435 N N . ALA A 1 182 ? 7.436 14.643 -15.483 1.00 84.38 182 ALA A N 1
ATOM 1436 C CA . ALA A 1 182 ? 6.008 14.516 -15.153 1.00 84.38 182 ALA A CA 1
ATOM 1437 C C . ALA A 1 182 ? 5.674 14.475 -13.641 1.00 84.38 182 ALA A C 1
ATOM 1439 O O . ALA A 1 182 ? 4.523 14.283 -13.268 1.00 84.38 182 ALA A O 1
ATOM 1440 N N . GLY A 1 183 ? 6.666 14.593 -12.750 1.00 84.25 183 GLY A N 1
ATOM 1441 C CA . GLY A 1 183 ? 6.442 14.539 -11.296 1.00 84.25 183 GLY A CA 1
ATOM 1442 C C . GLY A 1 183 ? 6.196 13.136 -10.716 1.00 84.25 183 GLY A C 1
ATOM 1443 O O . GLY A 1 183 ? 5.747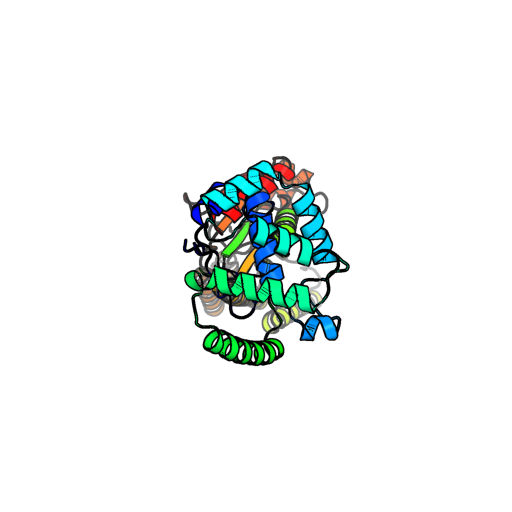 13.018 -9.578 1.00 84.25 183 GLY A O 1
ATOM 1444 N N . LYS A 1 184 ? 6.522 12.062 -11.455 1.00 89.62 184 LYS A N 1
ATOM 1445 C CA . LYS A 1 184 ? 6.329 10.658 -11.024 1.00 89.62 184 LYS A CA 1
ATOM 1446 C C . LYS A 1 184 ? 6.909 10.362 -9.641 1.00 89.62 184 LYS A C 1
ATOM 1448 O O . LYS A 1 184 ? 6.213 9.820 -8.791 1.00 89.62 184 LYS A O 1
ATOM 1453 N N . SER A 1 185 ? 8.172 10.725 -9.411 1.00 88.00 185 SER A N 1
ATOM 1454 C CA . SER A 1 185 ? 8.860 10.459 -8.142 1.00 88.00 185 SER A CA 1
ATOM 1455 C C . SER A 1 185 ? 8.159 11.152 -6.973 1.00 88.00 185 SER A C 1
ATOM 1457 O O . SER A 1 185 ? 7.971 10.547 -5.921 1.00 88.00 185 SER A O 1
ATOM 1459 N N . THR A 1 186 ? 7.698 12.388 -7.185 1.00 90.75 186 THR A N 1
ATOM 1460 C CA . THR A 1 186 ? 6.922 13.159 -6.207 1.00 90.75 186 THR A CA 1
ATOM 1461 C C . THR A 1 186 ? 5.576 12.494 -5.915 1.00 90.75 186 THR A C 1
ATOM 1463 O O . THR A 1 186 ? 5.194 12.357 -4.754 1.00 90.75 186 THR A O 1
ATOM 1466 N N . ALA A 1 187 ? 4.878 12.012 -6.948 1.00 92.75 187 ALA A N 1
ATOM 1467 C CA . ALA A 1 187 ? 3.621 11.282 -6.794 1.00 92.75 187 ALA A CA 1
ATOM 1468 C C . ALA A 1 187 ? 3.802 9.954 -6.037 1.00 92.75 187 ALA A C 1
ATOM 1470 O O . ALA A 1 187 ? 3.040 9.659 -5.116 1.00 92.75 187 ALA A O 1
ATOM 1471 N N . VAL A 1 188 ? 4.842 9.182 -6.370 1.00 93.94 188 VAL A N 1
ATOM 1472 C CA . VAL A 1 188 ? 5.194 7.928 -5.683 1.00 93.94 188 VAL A CA 1
ATOM 1473 C C . VAL A 1 188 ? 5.481 8.176 -4.202 1.00 93.94 188 VAL A C 1
ATOM 1475 O O . VAL A 1 188 ? 4.995 7.424 -3.356 1.00 93.94 188 VAL A O 1
ATOM 1478 N N . GLU A 1 189 ? 6.248 9.220 -3.871 1.00 94.00 189 GLU A N 1
ATOM 1479 C CA . GLU A 1 189 ? 6.573 9.539 -2.479 1.00 94.00 189 GLU A CA 1
ATOM 1480 C C . GLU A 1 189 ? 5.344 10.001 -1.695 1.00 94.00 189 GLU A C 1
ATOM 1482 O O . GLU A 1 189 ? 5.122 9.540 -0.579 1.00 94.00 189 GLU A O 1
ATOM 1487 N N . SER A 1 190 ? 4.508 10.849 -2.298 1.00 93.19 190 SER A N 1
ATOM 1488 C CA . SER A 1 190 ? 3.267 11.334 -1.683 1.00 93.19 190 SER A CA 1
ATOM 1489 C C . SER A 1 190 ? 2.258 10.208 -1.429 1.00 93.19 190 SER A C 1
ATOM 1491 O O . SER A 1 190 ? 1.641 10.148 -0.366 1.00 93.19 190 SER A O 1
ATOM 1493 N N . LEU A 1 191 ? 2.108 9.263 -2.365 1.00 93.38 191 LEU A N 1
ATOM 1494 C CA . LEU A 1 191 ? 1.264 8.082 -2.154 1.00 93.38 191 LEU A CA 1
ATOM 1495 C C . LEU A 1 191 ? 1.837 7.168 -1.067 1.00 93.38 191 LEU A C 1
ATOM 1497 O O . LEU A 1 191 ? 1.092 6.629 -0.248 1.00 93.38 191 LEU A O 1
ATOM 1501 N N . TYR A 1 192 ? 3.160 6.999 -1.036 1.00 94.31 192 TYR A N 1
ATOM 1502 C CA . TYR A 1 192 ? 3.817 6.197 -0.012 1.00 94.31 192 TYR A CA 1
ATOM 1503 C C . TYR A 1 192 ? 3.654 6.808 1.384 1.00 94.31 192 TYR A C 1
ATOM 1505 O O . TYR A 1 192 ? 3.307 6.087 2.319 1.00 94.31 192 TYR A O 1
ATOM 1513 N N . SER A 1 193 ? 3.855 8.117 1.544 1.00 92.75 193 SER A N 1
ATOM 1514 C CA . SER A 1 193 ? 3.691 8.802 2.831 1.00 92.75 193 SER A CA 1
ATOM 1515 C C . SER A 1 193 ? 2.236 8.807 3.312 1.00 92.75 193 SER A C 1
ATOM 1517 O O . SER A 1 193 ? 1.998 8.685 4.510 1.00 92.75 193 SER A O 1
ATOM 1519 N N . TRP A 1 194 ? 1.267 8.857 2.394 1.00 91.50 194 TRP A N 1
ATOM 1520 C CA . TRP A 1 194 ? -0.161 8.759 2.708 1.00 91.50 194 TRP A CA 1
ATOM 1521 C C . TRP A 1 194 ? -0.585 7.343 3.144 1.00 91.50 194 TRP A C 1
ATOM 1523 O O . TRP A 1 194 ? -1.316 7.189 4.125 1.00 91.50 194 TRP A O 1
ATOM 1533 N N . LEU A 1 195 ? -0.103 6.292 2.466 1.00 90.94 195 LEU A N 1
ATOM 1534 C CA . LEU A 1 195 ? -0.534 4.909 2.724 1.00 90.94 195 LEU A CA 1
ATOM 1535 C C . LEU A 1 195 ? 0.280 4.187 3.809 1.00 90.94 195 LEU A C 1
ATOM 1537 O O . LEU A 1 195 ? -0.287 3.415 4.587 1.00 90.94 195 LEU A O 1
ATOM 1541 N N . SER A 1 196 ? 1.595 4.413 3.882 1.00 90.31 196 SER A N 1
ATOM 1542 C CA . SER A 1 196 ? 2.506 3.693 4.793 1.00 90.31 196 SER A CA 1
ATOM 1543 C C . SER A 1 196 ? 2.186 3.797 6.295 1.00 90.31 196 SER A C 1
ATOM 1545 O O . SER A 1 196 ? 2.474 2.833 7.010 1.00 90.31 196 SER A O 1
ATOM 1547 N N . PRO A 1 197 ? 1.550 4.870 6.819 1.00 88.62 197 PRO A N 1
ATOM 1548 C CA . PRO A 1 197 ? 1.151 4.908 8.224 1.00 88.62 197 PRO A CA 1
ATOM 1549 C C . PRO A 1 197 ? 0.076 3.872 8.571 1.00 88.62 197 PRO A C 1
ATOM 1551 O O . PRO A 1 197 ? -0.021 3.447 9.722 1.00 88.62 197 PRO A O 1
ATOM 1554 N N . ARG A 1 198 ? -0.748 3.472 7.592 1.00 85.69 198 ARG A N 1
ATOM 1555 C CA . ARG A 1 198 ? -1.923 2.615 7.807 1.00 85.69 198 ARG A CA 1
ATOM 1556 C C . ARG A 1 198 ? -1.789 1.234 7.174 1.00 85.69 198 ARG A C 1
ATOM 1558 O O . ARG A 1 198 ? -2.339 0.291 7.737 1.00 85.69 198 ARG A O 1
ATOM 1565 N N . PHE A 1 199 ? -1.046 1.088 6.080 1.00 88.81 199 PHE A N 1
ATOM 1566 C CA . PHE A 1 199 ? -0.911 -0.160 5.324 1.00 88.81 199 PHE A CA 1
ATOM 1567 C C . PHE A 1 199 ? 0.546 -0.613 5.180 1.00 88.81 199 PHE A C 1
ATOM 1569 O O . PHE A 1 199 ? 1.468 0.198 5.189 1.00 88.81 199 PHE A O 1
ATOM 1576 N N . ASP A 1 200 ? 0.749 -1.923 5.011 1.00 90.25 200 ASP A N 1
ATOM 1577 C CA . ASP A 1 200 ? 2.047 -2.513 4.651 1.00 90.25 200 ASP A CA 1
ATOM 1578 C C . ASP A 1 200 ? 2.344 -2.208 3.175 1.00 90.25 200 ASP A C 1
ATOM 1580 O O . ASP A 1 200 ? 1.847 -2.893 2.275 1.00 90.25 200 ASP A O 1
ATOM 1584 N N . VAL A 1 201 ? 3.099 -1.131 2.932 1.00 92.62 201 VAL A N 1
ATOM 1585 C CA . VAL A 1 201 ? 3.371 -0.584 1.591 1.00 92.62 201 VAL A CA 1
ATOM 1586 C C . VAL A 1 201 ? 4.853 -0.678 1.247 1.00 92.62 201 VAL A C 1
ATOM 1588 O O . VAL A 1 201 ? 5.717 -0.398 2.078 1.00 92.62 201 VAL A O 1
ATOM 1591 N N . LYS A 1 202 ? 5.177 -1.021 -0.007 1.00 93.12 202 LYS A N 1
ATOM 1592 C CA . LYS A 1 202 ? 6.547 -0.925 -0.537 1.00 93.12 202 LYS A CA 1
ATOM 1593 C C . LYS A 1 202 ? 6.616 -0.266 -1.905 1.00 93.12 202 LYS A C 1
ATOM 1595 O O . LYS A 1 202 ? 5.827 -0.569 -2.796 1.00 93.12 202 LYS A O 1
ATOM 1600 N N . LYS A 1 203 ? 7.646 0.566 -2.069 1.00 94.19 203 LYS A N 1
ATOM 1601 C CA . LYS A 1 203 ? 8.053 1.151 -3.347 1.00 94.19 203 LYS A CA 1
ATOM 1602 C C . LYS A 1 203 ? 8.960 0.182 -4.104 1.00 94.19 203 LYS A C 1
ATOM 1604 O O . LYS A 1 203 ? 9.892 -0.382 -3.529 1.00 94.19 203 LYS A O 1
ATOM 1609 N N . PHE A 1 204 ? 8.704 0.011 -5.391 1.00 92.75 204 PHE A N 1
ATOM 1610 C CA . PHE A 1 204 ? 9.550 -0.733 -6.316 1.00 92.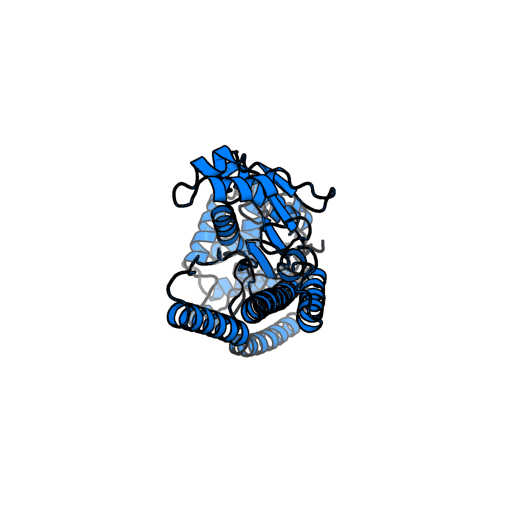75 204 PHE A CA 1
ATOM 1611 C C . PHE A 1 204 ? 9.789 0.110 -7.562 1.00 92.75 204 PHE A C 1
ATOM 1613 O O . PHE A 1 204 ? 8.905 0.835 -7.996 1.00 92.75 204 PHE A O 1
ATOM 1620 N N . HIS A 1 205 ? 10.970 -0.004 -8.158 1.00 90.56 205 HIS A N 1
ATOM 1621 C CA . HIS A 1 205 ? 11.300 0.719 -9.380 1.00 90.56 205 HIS A CA 1
ATOM 1622 C C . HIS A 1 205 ? 11.699 -0.297 -10.454 1.00 90.56 205 HIS A C 1
ATOM 1624 O O . HIS A 1 205 ? 12.809 -0.836 -10.435 1.00 90.56 205 HIS A O 1
ATOM 1630 N N . LEU A 1 206 ? 10.774 -0.627 -11.362 1.00 85.94 206 LEU A N 1
ATOM 1631 C CA . LEU A 1 206 ? 11.017 -1.668 -12.372 1.00 85.94 206 LEU A CA 1
ATOM 1632 C C . LEU A 1 206 ? 11.978 -1.193 -13.464 1.00 85.94 206 LEU A C 1
ATOM 1634 O O . LEU A 1 206 ? 12.606 -2.033 -14.110 1.00 85.94 206 LEU A O 1
ATOM 1638 N N . GLY A 1 207 ? 12.165 0.119 -13.630 1.00 81.88 207 GLY A N 1
ATOM 1639 C CA . GLY A 1 207 ? 13.121 0.650 -14.604 1.00 81.88 207 GLY A CA 1
ATOM 1640 C C . GLY A 1 207 ? 14.595 0.433 -14.238 1.00 81.88 207 GLY A C 1
ATOM 1641 O O . GLY A 1 207 ? 15.457 0.305 -15.103 1.00 81.88 207 GLY A O 1
ATOM 1642 N N . LYS A 1 208 ? 14.890 0.273 -12.946 1.00 83.38 208 LYS A N 1
ATOM 1643 C CA . LYS A 1 208 ? 16.230 0.077 -12.365 1.00 83.38 208 LYS A CA 1
ATOM 1644 C C . LYS A 1 208 ? 16.168 -1.072 -11.352 1.00 83.38 208 LYS A C 1
ATOM 1646 O O . LYS A 1 208 ? 16.196 -0.831 -10.144 1.00 83.38 208 LYS A O 1
ATOM 1651 N N . PRO A 1 209 ? 16.051 -2.329 -11.819 1.00 86.69 209 PRO A N 1
ATOM 1652 C CA . PRO A 1 209 ? 15.999 -3.468 -10.919 1.00 86.69 209 PRO A CA 1
ATOM 1653 C C . PRO A 1 209 ? 17.331 -3.641 -10.169 1.00 86.69 209 PRO A C 1
ATOM 1655 O O . PRO A 1 209 ? 18.390 -3.264 -10.687 1.00 86.69 209 PRO A O 1
ATOM 1658 N N . PRO A 1 210 ? 17.310 -4.237 -8.962 1.00 85.62 210 PRO A N 1
ATOM 1659 C CA . PRO A 1 210 ? 18.534 -4.561 -8.244 1.00 85.62 210 PRO A CA 1
ATOM 1660 C C . PRO A 1 210 ? 19.373 -5.526 -9.083 1.00 85.62 210 PRO A C 1
ATOM 1662 O O . PRO A 1 210 ? 18.885 -6.567 -9.530 1.00 85.62 210 PRO A O 1
ATOM 1665 N N . ARG A 1 211 ? 20.637 -5.159 -9.306 1.00 82.44 211 ARG A N 1
ATOM 1666 C CA . ARG A 1 211 ? 21.546 -5.893 -10.190 1.00 82.44 211 ARG A CA 1
ATOM 1667 C C . ARG A 1 211 ? 21.962 -7.204 -9.532 1.00 82.44 211 ARG A C 1
ATOM 1669 O O . ARG A 1 211 ? 22.521 -7.197 -8.439 1.00 82.44 211 ARG A O 1
ATOM 1676 N N . SER A 1 212 ? 21.724 -8.325 -10.203 1.00 83.56 212 SER A N 1
ATOM 1677 C CA . SER A 1 212 ? 22.283 -9.612 -9.792 1.00 83.56 212 SER A CA 1
ATOM 1678 C C . SER A 1 212 ? 23.771 -9.711 -10.132 1.00 83.56 212 SER A C 1
ATOM 1680 O O . SER A 1 212 ? 24.288 -8.954 -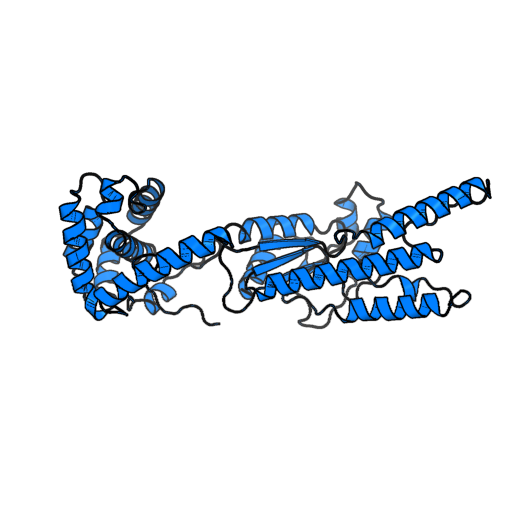10.955 1.00 83.56 212 SER A O 1
ATOM 1682 N N . LEU A 1 213 ? 24.460 -10.692 -9.536 1.00 81.25 213 LEU A N 1
ATOM 1683 C CA . LEU A 1 213 ? 25.864 -10.992 -9.843 1.00 81.25 213 LEU A CA 1
ATOM 1684 C C . LEU A 1 213 ? 26.101 -11.203 -11.347 1.00 81.25 213 LEU A C 1
ATOM 1686 O O . LEU A 1 213 ? 27.116 -10.761 -11.867 1.00 81.25 213 LEU A O 1
ATOM 1690 N N . LEU A 1 214 ? 25.138 -11.800 -12.061 1.00 80.62 214 LEU A N 1
ATOM 1691 C CA . LEU A 1 214 ? 25.205 -11.973 -13.517 1.00 80.62 214 LEU A CA 1
ATOM 1692 C C . LEU A 1 214 ? 25.199 -10.630 -14.252 1.00 80.62 214 LEU A C 1
ATOM 1694 O O . LEU A 1 214 ? 25.998 -10.418 -15.159 1.00 80.62 214 LEU A O 1
ATOM 1698 N N . THR A 1 215 ? 24.331 -9.705 -13.839 1.00 80.19 215 THR A N 1
ATOM 1699 C CA . THR A 1 215 ? 24.273 -8.354 -14.409 1.00 80.19 215 THR A CA 1
ATOM 1700 C C . THR A 1 215 ? 25.548 -7.575 -14.108 1.00 80.19 215 THR A C 1
ATOM 1702 O O . THR A 1 215 ? 26.066 -6.897 -14.993 1.00 80.19 215 THR A O 1
ATOM 1705 N N . LEU A 1 216 ? 26.093 -7.695 -12.893 1.00 82.19 216 LEU A N 1
ATOM 1706 C CA . LEU A 1 216 ? 27.373 -7.081 -12.537 1.00 82.19 216 LEU A CA 1
ATOM 1707 C C . LEU A 1 216 ? 28.519 -7.657 -13.378 1.00 82.19 216 LEU A C 1
ATOM 1709 O O . LEU A 1 216 ? 29.256 -6.880 -13.977 1.00 82.19 216 LEU A O 1
ATOM 1713 N N . ALA A 1 217 ? 28.608 -8.983 -13.508 1.00 80.44 217 ALA A N 1
ATOM 1714 C CA . ALA A 1 217 ? 29.602 -9.651 -14.346 1.00 80.44 217 ALA A CA 1
ATOM 1715 C C . ALA A 1 217 ? 29.488 -9.233 -15.823 1.00 80.44 217 ALA A C 1
ATOM 1717 O O . ALA A 1 217 ? 30.485 -8.924 -16.467 1.00 80.44 217 ALA A O 1
ATOM 1718 N N . ALA A 1 218 ? 28.273 -9.148 -16.374 1.00 78.12 218 ALA A N 1
ATOM 1719 C CA . ALA A 1 218 ? 28.067 -8.693 -17.749 1.00 78.12 218 ALA A CA 1
ATOM 1720 C C . ALA A 1 218 ? 28.493 -7.226 -17.952 1.00 78.12 218 ALA A C 1
ATOM 1722 O O . ALA A 1 218 ? 29.048 -6.878 -18.997 1.00 78.12 218 ALA A O 1
ATOM 1723 N N . ILE A 1 219 ? 28.261 -6.359 -16.958 1.00 78.88 219 ILE A N 1
ATOM 1724 C CA . ILE A 1 219 ? 28.709 -4.959 -16.983 1.00 78.88 219 ILE A CA 1
ATOM 1725 C C . ILE A 1 219 ? 30.239 -4.878 -16.931 1.00 78.88 219 ILE A C 1
ATOM 1727 O O . ILE A 1 219 ? 30.821 -4.131 -17.720 1.00 78.88 219 ILE A O 1
ATOM 1731 N N . THR A 1 220 ? 30.894 -5.628 -16.039 1.00 79.75 220 THR A N 1
ATOM 1732 C CA . THR A 1 220 ? 32.361 -5.619 -15.917 1.00 79.75 220 THR A CA 1
ATOM 1733 C C . THR A 1 220 ? 33.023 -6.168 -17.177 1.00 79.75 220 THR A C 1
ATOM 1735 O O . THR A 1 220 ? 33.912 -5.512 -17.712 1.00 79.75 220 THR A O 1
ATOM 1738 N N . LEU A 1 221 ? 32.524 -7.279 -17.729 1.00 80.12 221 LEU A N 1
ATOM 1739 C CA . LEU A 1 221 ? 32.989 -7.852 -18.998 1.00 80.12 221 LEU A CA 1
ATOM 1740 C C . LEU A 1 221 ? 32.823 -6.878 -20.173 1.00 80.12 221 LEU A C 1
ATOM 1742 O O . LEU A 1 221 ? 33.745 -6.711 -20.969 1.00 80.12 221 LEU A O 1
ATOM 1746 N N . ARG A 1 222 ? 31.683 -6.177 -20.271 1.00 75.81 222 ARG A N 1
ATOM 1747 C CA . ARG A 1 222 ? 31.481 -5.148 -21.307 1.00 75.81 222 ARG A CA 1
ATOM 1748 C C . ARG A 1 222 ? 32.475 -3.994 -21.158 1.00 75.81 222 ARG A C 1
ATOM 1750 O O . ARG A 1 222 ? 33.019 -3.540 -22.160 1.00 75.81 222 ARG A O 1
ATOM 1757 N N . ARG A 1 223 ? 32.708 -3.510 -19.933 1.00 75.88 223 ARG A N 1
ATOM 1758 C CA . ARG A 1 223 ? 33.671 -2.428 -19.664 1.00 75.88 223 ARG A CA 1
ATOM 1759 C C . ARG A 1 223 ? 35.102 -2.851 -19.989 1.00 75.88 223 ARG A C 1
ATOM 1761 O O . ARG A 1 223 ? 35.799 -2.097 -20.658 1.00 75.88 223 ARG A O 1
ATOM 1768 N N . ALA A 1 224 ? 35.499 -4.059 -19.592 1.00 76.12 224 ALA A N 1
ATOM 1769 C CA . ALA A 1 224 ? 36.799 -4.633 -19.928 1.00 76.12 224 ALA A CA 1
ATOM 1770 C C . ALA A 1 224 ? 36.977 -4.763 -21.449 1.00 76.12 224 ALA A C 1
ATOM 1772 O O . ALA A 1 224 ? 37.982 -4.314 -21.987 1.00 76.12 224 ALA A O 1
ATOM 1773 N N . GLY A 1 225 ? 35.968 -5.271 -22.166 1.00 71.81 225 GLY A N 1
ATOM 1774 C CA . GLY A 1 225 ? 36.005 -5.368 -23.628 1.00 71.81 225 GLY A CA 1
ATOM 1775 C C . GLY A 1 225 ? 36.111 -4.010 -24.336 1.00 71.81 225 GLY A C 1
ATOM 1776 O O . GLY A 1 225 ? 36.825 -3.890 -25.328 1.00 71.81 225 GLY A O 1
ATOM 1777 N N . LEU A 1 226 ? 35.448 -2.968 -23.817 1.00 71.81 226 LEU A N 1
ATOM 1778 C CA . LEU A 1 226 ? 35.580 -1.598 -24.334 1.00 71.81 226 LEU A CA 1
ATOM 1779 C C . LEU A 1 226 ? 36.979 -1.015 -24.078 1.00 71.81 226 LEU A C 1
ATOM 1781 O O . LEU A 1 226 ? 37.528 -0.365 -24.965 1.00 71.81 226 LEU A O 1
ATOM 1785 N N . LEU A 1 227 ? 37.560 -1.273 -22.901 1.00 73.25 227 LEU A N 1
ATOM 1786 C CA . LEU A 1 227 ? 38.931 -0.884 -22.549 1.00 73.25 227 LEU A CA 1
ATOM 1787 C C . LEU A 1 227 ? 39.960 -1.554 -23.463 1.00 73.25 227 LEU A C 1
ATOM 1789 O O . LEU A 1 227 ? 40.780 -0.861 -24.056 1.00 73.25 227 LEU A O 1
ATOM 1793 N N . VAL A 1 228 ? 39.863 -2.874 -23.649 1.00 73.69 228 VAL A N 1
ATOM 1794 C CA . VAL A 1 228 ? 40.735 -3.633 -24.560 1.00 73.69 228 VAL A CA 1
ATOM 1795 C C . VAL A 1 228 ? 40.621 -3.099 -25.988 1.00 73.69 228 VAL A C 1
ATOM 1797 O O . VAL A 1 228 ? 41.635 -2.857 -26.633 1.00 73.69 228 VAL A O 1
ATOM 1800 N N . ARG A 1 229 ? 39.405 -2.815 -26.476 1.00 66.88 229 ARG A N 1
ATOM 1801 C CA . ARG A 1 229 ? 39.213 -2.235 -27.817 1.00 66.88 229 ARG A CA 1
ATOM 1802 C C . ARG A 1 229 ? 39.832 -0.839 -27.948 1.00 66.88 229 ARG A C 1
ATOM 1804 O O . ARG A 1 229 ? 40.401 -0.525 -28.991 1.00 66.88 229 ARG A O 1
ATOM 1811 N N . LYS A 1 230 ? 39.740 -0.015 -26.899 1.00 68.12 230 LYS A N 1
ATOM 1812 C CA . LYS A 1 230 ? 40.358 1.320 -26.845 1.00 68.12 230 LYS A CA 1
ATOM 1813 C C . LYS A 1 230 ? 41.891 1.241 -26.862 1.00 68.12 230 LYS A C 1
ATOM 1815 O O . LYS A 1 230 ? 42.512 2.078 -27.502 1.00 68.12 230 LYS A O 1
ATOM 1820 N N . LEU A 1 231 ? 42.472 0.234 -26.207 1.00 69.88 231 LEU A N 1
ATOM 1821 C CA . LEU A 1 231 ? 43.916 -0.038 -26.196 1.00 69.88 231 LEU A CA 1
ATOM 1822 C C . LEU A 1 231 ? 44.425 -0.593 -27.537 1.00 69.88 231 LEU A C 1
ATOM 1824 O O . LEU A 1 231 ? 45.480 -0.182 -27.999 1.00 69.88 231 LEU A O 1
ATOM 1828 N N . MET A 1 232 ? 43.678 -1.499 -28.177 1.00 64.44 232 MET A N 1
ATOM 1829 C CA . MET A 1 232 ? 44.109 -2.161 -29.420 1.00 64.44 232 MET A CA 1
ATOM 1830 C C . MET A 1 232 ? 43.856 -1.344 -30.696 1.00 64.44 232 MET A C 1
ATOM 1832 O O . MET A 1 232 ? 44.482 -1.607 -31.716 1.00 64.44 232 MET A O 1
ATOM 1836 N N . THR A 1 233 ? 42.939 -0.371 -30.674 1.00 58.00 233 THR A N 1
ATOM 1837 C CA . THR A 1 233 ? 42.630 0.483 -31.838 1.00 58.00 233 THR A CA 1
ATOM 1838 C C . THR A 1 233 ? 42.538 1.960 -31.437 1.00 58.00 233 THR A C 1
ATOM 1840 O O . THR A 1 233 ? 41.432 2.493 -31.275 1.00 58.00 233 THR A O 1
ATOM 1843 N N . PRO A 1 234 ? 43.683 2.645 -31.258 1.00 43.78 234 PRO A N 1
ATOM 1844 C CA . PRO A 1 234 ? 43.706 4.076 -30.982 1.00 43.78 234 PRO A CA 1
ATOM 1845 C C . PRO A 1 234 ? 43.272 4.830 -32.251 1.00 43.78 234 PRO A C 1
ATOM 1847 O O . PRO A 1 234 ? 43.998 4.869 -33.234 1.00 43.78 234 PRO A O 1
ATOM 1850 N N . GLY A 1 235 ? 42.045 5.367 -32.267 1.00 45.97 235 GLY A N 1
ATOM 1851 C CA . GLY A 1 235 ? 41.544 6.200 -33.378 1.00 45.97 235 GLY A CA 1
ATOM 1852 C C . GLY A 1 235 ? 40.093 5.963 -33.821 1.00 45.97 235 GLY A C 1
ATOM 1853 O O . GLY A 1 235 ? 39.538 6.793 -34.528 1.00 45.97 235 GLY A O 1
ATOM 1854 N N . ARG A 1 236 ? 39.428 4.880 -33.382 1.00 40.22 236 ARG A N 1
ATOM 1855 C CA . ARG A 1 236 ? 38.001 4.592 -33.695 1.00 40.22 236 ARG A CA 1
ATOM 1856 C C . ARG A 1 236 ? 37.070 4.612 -32.477 1.00 40.22 236 ARG A C 1
ATOM 1858 O O . ARG A 1 236 ? 36.004 3.994 -32.471 1.00 40.22 236 ARG A O 1
ATOM 1865 N N . ALA A 1 237 ? 37.462 5.299 -31.410 1.00 38.41 237 ALA A N 1
ATOM 1866 C CA . ALA A 1 237 ? 36.715 5.310 -30.157 1.00 38.41 237 ALA A CA 1
ATOM 1867 C C . ALA A 1 237 ? 35.567 6.336 -30.158 1.00 38.41 237 ALA A C 1
ATOM 1869 O O . ALA A 1 237 ? 35.514 7.207 -29.297 1.00 38.41 237 ALA A O 1
ATOM 1870 N N . CYS A 1 238 ? 34.594 6.195 -31.062 1.00 36.50 238 CYS A N 1
ATOM 1871 C CA . CYS A 1 238 ? 33.253 6.679 -30.742 1.00 36.50 238 CYS A CA 1
ATOM 1872 C C . CYS A 1 238 ? 32.725 5.779 -29.619 1.00 36.50 238 CYS A C 1
ATOM 1874 O O . CYS A 1 238 ? 32.554 4.569 -29.810 1.00 36.50 238 CYS A O 1
ATOM 1876 N N . LEU A 1 239 ? 32.532 6.344 -28.424 1.00 39.66 239 LEU A N 1
ATOM 1877 C CA . LEU A 1 239 ? 31.774 5.691 -27.360 1.00 39.66 239 LEU A CA 1
ATOM 1878 C C . LEU A 1 239 ? 30.387 5.389 -27.944 1.00 39.66 239 LEU A C 1
ATOM 1880 O O . LEU A 1 239 ? 29.681 6.331 -28.300 1.00 39.66 239 LEU A O 1
ATOM 1884 N N . PRO A 1 240 ? 29.982 4.115 -28.105 1.00 41.62 240 PRO A N 1
ATOM 1885 C CA . PRO A 1 240 ? 28.614 3.835 -28.498 1.00 41.62 240 PRO A CA 1
ATOM 1886 C C . PRO A 1 240 ? 27.719 4.430 -27.414 1.00 41.62 240 PRO A C 1
ATOM 1888 O O . PRO A 1 240 ? 27.948 4.154 -26.231 1.00 41.62 240 PRO A O 1
ATOM 1891 N N . SER A 1 241 ? 26.733 5.235 -27.816 1.00 40.53 241 SER A N 1
ATOM 1892 C CA . SER A 1 241 ? 25.675 5.707 -26.922 1.00 40.53 241 SER A CA 1
ATOM 1893 C C . SER A 1 241 ? 25.175 4.523 -26.084 1.00 40.53 241 SER A C 1
ATOM 1895 O O . SER A 1 241 ? 25.008 3.410 -26.601 1.00 40.53 241 SER A O 1
ATOM 1897 N N . ASP A 1 242 ? 24.999 4.731 -24.776 1.00 47.72 242 ASP A N 1
ATOM 1898 C CA . ASP A 1 242 ? 24.713 3.682 -23.776 1.00 47.72 242 ASP A CA 1
ATOM 1899 C C . ASP A 1 242 ? 23.437 2.863 -24.112 1.00 47.72 242 ASP A C 1
ATOM 1901 O O . ASP A 1 242 ? 23.197 1.788 -23.555 1.00 47.72 242 ASP A O 1
ATOM 1905 N N . SER A 1 243 ? 22.669 3.362 -25.083 1.00 48.59 243 SER A N 1
ATOM 1906 C CA . SER A 1 243 ? 21.384 2.920 -25.616 1.00 48.59 243 SER A CA 1
ATOM 1907 C C . SER A 1 243 ? 21.413 1.648 -26.473 1.00 48.59 243 SER A C 1
ATOM 1909 O O . SER A 1 243 ? 20.393 0.968 -26.537 1.00 48.59 243 SER A O 1
ATOM 1911 N N . GLN A 1 244 ? 22.532 1.280 -27.118 1.00 56.88 244 GLN A N 1
ATOM 1912 C CA . GLN A 1 244 ? 22.560 0.114 -28.022 1.00 56.88 244 GLN A CA 1
ATOM 1913 C C . GLN A 1 244 ? 23.395 -1.060 -27.469 1.00 56.88 244 GLN A C 1
ATOM 1915 O O . GLN A 1 244 ? 24.547 -0.879 -27.047 1.00 56.88 244 GLN A O 1
ATOM 1920 N N . PRO A 1 245 ? 22.864 -2.300 -27.463 1.00 58.94 245 PRO A N 1
ATOM 1921 C CA . PRO A 1 245 ? 23.601 -3.503 -27.093 1.00 58.94 245 PRO A CA 1
ATOM 1922 C C . PRO A 1 245 ? 24.565 -3.912 -28.219 1.00 58.94 245 PRO A C 1
ATOM 1924 O O . PRO A 1 245 ? 24.386 -4.929 -28.879 1.00 58.94 245 PRO A O 1
ATOM 1927 N N . ALA A 1 246 ? 25.625 -3.134 -28.433 1.00 61.47 246 ALA A N 1
ATOM 1928 C CA . ALA A 1 246 ? 26.676 -3.508 -29.371 1.00 61.47 246 ALA A CA 1
ATOM 1929 C C . ALA A 1 246 ? 27.486 -4.707 -28.828 1.00 61.47 246 ALA A C 1
ATOM 1931 O O . ALA A 1 246 ? 28.075 -4.647 -27.744 1.00 61.47 246 ALA A O 1
ATOM 1932 N N . GLY A 1 247 ? 27.526 -5.801 -29.597 1.00 71.56 247 GLY A N 1
ATOM 1933 C CA . GLY A 1 247 ? 28.325 -6.999 -29.313 1.00 71.56 247 GLY A CA 1
ATOM 1934 C C . GLY A 1 247 ? 27.725 -7.973 -28.286 1.00 71.56 247 GLY A C 1
ATOM 1935 O O . GLY A 1 247 ? 26.766 -7.676 -27.573 1.00 71.56 247 GLY A O 1
ATOM 1936 N N . ARG A 1 248 ? 28.323 -9.171 -28.179 1.00 74.75 248 ARG A N 1
ATOM 1937 C CA . ARG A 1 248 ? 27.820 -10.291 -27.347 1.00 74.75 248 ARG A CA 1
ATOM 1938 C C . ARG A 1 248 ? 27.606 -9.907 -25.875 1.00 74.75 248 ARG A C 1
ATOM 1940 O O . ARG A 1 248 ? 26.602 -10.291 -25.281 1.00 74.75 248 ARG A O 1
ATOM 1947 N N . PHE A 1 249 ? 28.505 -9.107 -25.300 1.00 75.75 249 PHE A N 1
ATOM 1948 C CA . PHE A 1 249 ? 28.386 -8.631 -23.916 1.00 75.75 249 PHE A CA 1
ATOM 1949 C C . PHE A 1 249 ? 27.268 -7.595 -23.727 1.00 75.75 249 PHE A C 1
ATOM 1951 O O . PHE A 1 249 ? 26.651 -7.545 -22.664 1.00 75.75 249 PHE A O 1
ATOM 1958 N N . GLY A 1 250 ? 26.959 -6.800 -24.757 1.00 76.38 250 GLY A N 1
ATOM 1959 C CA . GLY A 1 250 ? 25.796 -5.912 -24.772 1.00 76.38 250 GLY A CA 1
ATOM 1960 C C . GLY A 1 250 ? 24.482 -6.693 -24.707 1.00 76.38 250 GLY A C 1
ATOM 1961 O O . GLY A 1 250 ? 23.629 -6.373 -23.880 1.00 76.38 250 GLY A O 1
ATOM 1962 N N . LEU A 1 251 ? 24.367 -7.766 -25.497 1.00 82.19 251 LEU A N 1
ATOM 1963 C CA . LEU A 1 251 ? 23.202 -8.663 -25.496 1.00 82.19 251 LEU A CA 1
ATOM 1964 C C . LEU A 1 251 ? 23.045 -9.391 -24.153 1.00 82.19 251 LEU A C 1
ATOM 1966 O O . LEU A 1 251 ? 21.943 -9.473 -23.613 1.00 82.19 251 LEU A O 1
ATOM 1970 N N . LEU A 1 252 ? 24.152 -9.869 -23.572 1.00 83.56 252 LEU A N 1
ATOM 1971 C CA . LEU A 1 252 ? 24.155 -10.486 -22.242 1.00 83.56 252 LEU A CA 1
ATOM 1972 C C . LEU A 1 252 ? 23.738 -9.504 -21.141 1.00 83.56 252 LEU A C 1
ATOM 1974 O O . LEU A 1 252 ? 22.959 -9.879 -20.264 1.00 83.56 252 LEU A O 1
ATOM 1978 N N . ARG A 1 253 ? 24.206 -8.247 -21.184 1.00 84.38 253 ARG A N 1
ATOM 1979 C CA . ARG A 1 253 ? 23.752 -7.184 -20.270 1.00 84.38 253 ARG A CA 1
ATOM 1980 C C . ARG A 1 253 ? 22.246 -6.954 -20.409 1.00 84.38 253 ARG A C 1
ATOM 1982 O O . ARG A 1 253 ? 21.560 -6.971 -19.391 1.00 84.38 253 ARG A O 1
ATOM 1989 N N . ALA A 1 254 ? 21.736 -6.777 -21.630 1.00 83.81 254 ALA A N 1
ATOM 1990 C CA . ALA A 1 254 ? 20.309 -6.549 -21.881 1.00 83.81 254 ALA A CA 1
ATOM 1991 C C . ALA A 1 254 ? 19.444 -7.705 -21.346 1.00 83.81 254 ALA A C 1
ATOM 1993 O O . ALA A 1 254 ? 18.529 -7.486 -20.552 1.00 83.81 254 ALA A O 1
ATOM 1994 N N . PHE A 1 255 ? 19.822 -8.949 -21.656 1.00 88.88 255 PHE A N 1
ATOM 1995 C CA . PHE A 1 255 ? 19.136 -10.136 -21.145 1.00 88.88 255 PHE A CA 1
ATOM 1996 C C . PHE A 1 255 ? 19.185 -10.232 -19.612 1.00 88.88 255 PHE A C 1
ATOM 1998 O O . PHE A 1 255 ? 18.192 -10.582 -18.971 1.00 88.88 255 PHE A O 1
ATOM 2005 N N . SER A 1 256 ? 20.329 -9.909 -19.002 1.00 88.12 256 SER A N 1
ATOM 2006 C CA . SER A 1 256 ? 20.488 -9.967 -17.542 1.00 88.12 256 SER A CA 1
ATOM 2007 C C . SER A 1 256 ? 19.615 -8.923 -16.837 1.00 88.12 256 SER A C 1
ATOM 2009 O O . SER A 1 256 ? 18.982 -9.237 -15.829 1.00 88.12 256 SER A O 1
ATOM 2011 N N . VAL A 1 257 ? 19.487 -7.722 -17.414 1.00 88.75 257 VAL A N 1
ATOM 2012 C CA . VAL A 1 257 ? 18.557 -6.683 -16.940 1.00 88.75 257 VAL A CA 1
ATOM 2013 C C . VAL A 1 257 ? 17.104 -7.153 -17.048 1.00 88.75 257 VAL A C 1
ATOM 2015 O O . VAL A 1 257 ? 16.363 -7.033 -16.071 1.00 88.75 257 VAL A O 1
ATOM 2018 N N . ALA A 1 258 ? 16.702 -7.752 -18.174 1.00 89.50 258 ALA A N 1
ATOM 2019 C CA . ALA A 1 258 ? 15.357 -8.312 -18.334 1.00 89.50 258 ALA A CA 1
ATOM 2020 C C . ALA A 1 258 ? 15.065 -9.412 -17.293 1.00 89.50 258 ALA A C 1
ATOM 2022 O O . ALA A 1 258 ? 14.002 -9.431 -16.667 1.00 89.50 258 ALA A O 1
ATOM 2023 N N . ARG A 1 259 ? 16.040 -10.292 -17.024 1.00 91.44 259 ARG A N 1
ATOM 2024 C CA . ARG A 1 259 ? 15.946 -11.325 -15.979 1.00 91.44 259 ARG A CA 1
ATOM 2025 C C . ARG A 1 259 ? 15.797 -10.725 -14.581 1.00 91.44 259 ARG A C 1
ATOM 2027 O O . ARG A 1 259 ? 14.983 -11.220 -13.799 1.00 91.44 259 ARG A O 1
ATOM 2034 N N . ASP A 1 260 ? 16.573 -9.699 -14.246 1.00 92.19 260 ASP A N 1
ATOM 2035 C CA . ASP A 1 260 ? 16.503 -9.039 -12.938 1.00 92.19 260 ASP A CA 1
ATOM 2036 C C . ASP A 1 260 ? 15.174 -8.300 -12.751 1.00 92.19 260 ASP A C 1
ATOM 2038 O O . ASP A 1 260 ? 14.548 -8.421 -11.694 1.00 92.19 260 ASP A O 1
ATOM 2042 N N . ARG A 1 261 ? 14.680 -7.629 -13.798 1.00 92.25 261 ARG A N 1
ATOM 2043 C CA . ARG A 1 261 ? 13.348 -7.010 -13.824 1.00 92.25 261 ARG A CA 1
ATOM 2044 C C . ARG A 1 261 ? 12.248 -8.043 -13.590 1.00 92.25 261 ARG A C 1
ATOM 2046 O O . ARG A 1 261 ? 11.407 -7.851 -12.715 1.00 92.25 261 ARG A O 1
ATOM 2053 N N . TYR A 1 262 ? 12.297 -9.184 -14.275 1.00 93.00 262 TYR A N 1
ATOM 2054 C CA . TYR A 1 262 ? 11.325 -10.262 -14.077 1.00 93.00 262 TYR A CA 1
ATOM 2055 C C . TYR A 1 262 ? 11.395 -10.880 -12.668 1.00 93.00 262 TYR A C 1
ATOM 2057 O O . TYR A 1 262 ? 10.372 -11.189 -12.054 1.00 93.00 262 TYR A O 1
ATOM 2065 N N . ARG A 1 263 ? 12.593 -11.027 -12.089 1.00 93.38 263 ARG A N 1
ATOM 2066 C CA . ARG A 1 263 ? 12.752 -11.466 -10.688 1.00 93.38 263 ARG A CA 1
ATOM 2067 C C . ARG A 1 263 ? 12.150 -10.463 -9.704 1.00 93.38 263 ARG A C 1
ATOM 2069 O O . ARG A 1 263 ? 11.496 -10.881 -8.745 1.00 93.38 263 ARG A O 1
ATOM 2076 N N . LEU A 1 264 ? 12.344 -9.166 -9.948 1.00 93.75 264 LEU A N 1
ATOM 2077 C CA . LEU A 1 264 ? 11.723 -8.100 -9.164 1.00 93.75 264 LEU A CA 1
ATOM 2078 C C . LEU A 1 264 ? 10.196 -8.160 -9.272 1.00 93.75 264 LEU A C 1
ATOM 2080 O O . LEU A 1 264 ? 9.516 -8.106 -8.248 1.00 93.75 264 LEU A O 1
ATOM 2084 N N . TYR A 1 265 ? 9.673 -8.391 -10.477 1.00 94.62 265 TYR A N 1
ATOM 2085 C CA . TYR A 1 265 ? 8.250 -8.617 -10.722 1.00 94.62 265 TYR A CA 1
ATOM 2086 C C . TYR A 1 265 ? 7.686 -9.817 -9.937 1.00 94.62 265 TYR A C 1
ATOM 2088 O O . TYR A 1 265 ? 6.666 -9.704 -9.259 1.00 94.62 265 TYR A O 1
ATOM 2096 N N . LYS A 1 266 ? 8.368 -10.969 -9.902 1.00 94.25 266 LYS A N 1
ATOM 2097 C CA . LYS A 1 266 ? 7.903 -12.090 -9.055 1.00 94.25 266 LYS A CA 1
ATOM 2098 C C . LYS A 1 266 ? 7.858 -11.712 -7.577 1.00 94.25 266 LYS A C 1
ATOM 2100 O O . LYS A 1 266 ? 6.961 -12.137 -6.849 1.00 94.25 266 LYS A O 1
ATOM 2105 N N . ARG A 1 267 ? 8.844 -10.937 -7.114 1.00 93.19 267 ARG A N 1
ATOM 2106 C CA . ARG A 1 267 ? 8.930 -10.503 -5.716 1.00 93.19 267 ARG A CA 1
ATOM 2107 C C . ARG A 1 267 ? 7.798 -9.543 -5.361 1.00 93.19 267 ARG A C 1
ATOM 2109 O O . ARG A 1 267 ? 7.163 -9.755 -4.330 1.00 93.19 267 ARG A O 1
ATOM 2116 N N . LEU A 1 268 ? 7.527 -8.543 -6.202 1.00 94.00 268 LEU A N 1
ATOM 2117 C CA . LEU A 1 268 ? 6.430 -7.599 -5.975 1.00 94.00 268 LEU A CA 1
ATOM 2118 C C . LEU A 1 268 ? 5.070 -8.302 -6.069 1.00 94.00 268 LEU A C 1
ATOM 2120 O O . LEU A 1 268 ? 4.231 -8.088 -5.201 1.00 94.00 268 LEU A O 1
ATOM 2124 N N . ARG A 1 269 ? 4.873 -9.231 -7.019 1.00 93.06 269 ARG A N 1
ATOM 2125 C CA . ARG A 1 269 ? 3.603 -9.963 -7.152 1.00 93.06 269 ARG A CA 1
ATOM 2126 C C . ARG A 1 269 ? 3.322 -10.828 -5.928 1.00 93.06 269 ARG A C 1
ATOM 2128 O O . ARG A 1 269 ? 2.218 -10.798 -5.393 1.00 93.06 269 ARG A O 1
ATOM 2135 N N . ARG A 1 270 ? 4.333 -11.540 -5.414 1.00 91.75 270 ARG A N 1
ATOM 2136 C CA . ARG A 1 270 ? 4.229 -12.275 -4.138 1.00 91.75 270 ARG A CA 1
ATOM 2137 C C . ARG A 1 270 ? 3.958 -11.342 -2.962 1.00 91.75 270 ARG A C 1
ATOM 2139 O O . ARG A 1 270 ? 3.243 -11.722 -2.040 1.00 91.75 270 ARG A O 1
ATOM 2146 N N . PHE A 1 271 ? 4.544 -10.148 -2.958 1.00 91.38 271 PHE A N 1
ATOM 2147 C CA . PHE A 1 271 ? 4.306 -9.164 -1.908 1.00 91.38 271 PHE A CA 1
ATOM 2148 C C . PHE A 1 271 ? 2.842 -8.709 -1.911 1.00 91.38 271 PHE A C 1
ATOM 2150 O O . PHE A 1 271 ? 2.199 -8.821 -0.868 1.00 91.38 271 PHE A O 1
ATOM 2157 N N . ALA A 1 272 ? 2.311 -8.336 -3.080 1.00 92.50 272 ALA A N 1
ATOM 2158 C CA . ALA A 1 272 ? 0.916 -7.948 -3.270 1.00 92.50 272 ALA A CA 1
ATOM 2159 C C . ALA A 1 272 ? -0.058 -9.086 -2.933 1.00 92.50 272 ALA A C 1
ATOM 2161 O O . ALA A 1 272 ? -0.959 -8.906 -2.125 1.00 92.50 272 ALA A O 1
ATOM 2162 N N . THR A 1 273 ? 0.195 -10.307 -3.412 1.00 90.75 273 THR A N 1
ATOM 2163 C CA . THR A 1 273 ? -0.669 -11.481 -3.143 1.00 90.75 273 THR A CA 1
ATOM 2164 C C . THR A 1 273 ? -0.832 -11.768 -1.640 1.00 90.75 273 THR A C 1
ATOM 2166 O O . THR A 1 273 ? -1.826 -12.339 -1.214 1.00 90.75 273 THR A O 1
ATOM 2169 N N . ASN A 1 274 ? 0.111 -11.328 -0.800 1.00 88.75 274 ASN A N 1
ATOM 2170 C CA . ASN A 1 274 ? 0.028 -11.442 0.659 1.00 88.75 274 ASN A CA 1
ATOM 2171 C C . ASN A 1 274 ? -0.771 -10.302 1.340 1.00 88.75 274 ASN A C 1
ATOM 2173 O O . ASN A 1 274 ? -0.576 -10.072 2.537 1.00 88.75 274 ASN A O 1
ATOM 2177 N N . GLY A 1 275 ? -1.612 -9.568 0.605 1.00 89.75 275 GLY A N 1
ATOM 2178 C CA . GLY A 1 275 ? -2.463 -8.500 1.144 1.00 89.75 275 GLY A CA 1
ATOM 2179 C C . GLY A 1 275 ? -1.759 -7.152 1.316 1.00 89.75 275 GLY A C 1
ATOM 2180 O O . GLY A 1 275 ? -2.154 -6.363 2.167 1.00 89.75 275 GLY A O 1
ATOM 2181 N N . ARG A 1 276 ? -0.663 -6.900 0.595 1.00 92.50 276 ARG A N 1
ATOM 2182 C CA . ARG A 1 276 ? 0.169 -5.697 0.785 1.00 92.50 276 ARG A CA 1
ATOM 2183 C C . ARG A 1 276 ? 0.116 -4.764 -0.413 1.00 92.50 276 ARG A C 1
ATOM 2185 O O . ARG A 1 276 ? -0.117 -5.217 -1.528 1.00 92.50 276 ARG A O 1
ATOM 2192 N N . LEU A 1 277 ? 0.390 -3.483 -0.199 1.00 93.94 277 LEU A N 1
ATOM 2193 C CA . LEU A 1 277 ? 0.352 -2.488 -1.267 1.00 93.94 277 LEU A CA 1
ATOM 2194 C C . LEU A 1 277 ? 1.729 -2.328 -1.911 1.00 93.94 277 LEU A C 1
ATOM 2196 O O . LEU A 1 277 ? 2.761 -2.248 -1.237 1.00 93.94 277 LEU A O 1
ATOM 2200 N N . VAL A 1 278 ? 1.744 -2.282 -3.235 1.00 95.44 278 VAL A N 1
ATOM 2201 C CA . VAL A 1 278 ? 2.943 -2.096 -4.045 1.00 95.44 278 VAL A CA 1
ATOM 2202 C C . VAL A 1 278 ? 2.765 -0.831 -4.863 1.00 95.44 278 VAL A C 1
ATOM 2204 O O . VAL A 1 278 ? 1.817 -0.735 -5.632 1.00 95.44 278 VAL A O 1
ATOM 2207 N N . ILE A 1 279 ? 3.701 0.107 -4.732 1.00 96.12 279 ILE A N 1
ATOM 2208 C CA . ILE A 1 279 ? 3.780 1.286 -5.598 1.00 96.12 279 ILE A CA 1
ATOM 2209 C C . ILE A 1 279 ? 4.986 1.093 -6.515 1.00 96.12 279 ILE A C 1
ATOM 2211 O O . ILE A 1 279 ? 6.124 0.991 -6.051 1.00 96.12 279 ILE A O 1
ATOM 2215 N N . CYS A 1 280 ? 4.735 1.005 -7.813 1.00 94.25 280 CYS A N 1
ATOM 2216 C CA . CYS A 1 280 ? 5.739 0.853 -8.848 1.00 94.25 280 CYS A CA 1
ATOM 2217 C C . CYS A 1 280 ? 5.997 2.192 -9.538 1.00 94.25 280 CYS A C 1
ATOM 2219 O O . CYS A 1 280 ? 5.095 2.770 -10.138 1.00 94.25 280 CYS A O 1
ATOM 2221 N N . ASP A 1 281 ? 7.248 2.640 -9.491 1.00 90.31 281 ASP A N 1
ATOM 2222 C CA . ASP A 1 281 ? 7.758 3.680 -10.376 1.00 90.31 281 ASP A CA 1
ATOM 2223 C C . ASP A 1 281 ? 8.276 3.018 -11.656 1.00 90.31 281 ASP A C 1
ATOM 2225 O O . ASP A 1 281 ? 9.212 2.205 -11.612 1.00 90.31 281 ASP A O 1
ATOM 2229 N N . ARG A 1 282 ? 7.634 3.360 -12.777 1.00 86.06 282 ARG A N 1
ATOM 2230 C CA . ARG A 1 282 ? 7.777 2.722 -14.091 1.00 86.06 282 ARG A CA 1
ATOM 2231 C C . ARG A 1 282 ? 7.299 1.271 -14.093 1.00 86.06 282 ARG A C 1
ATOM 2233 O O . ARG A 1 282 ? 7.506 0.503 -13.152 1.00 86.06 282 ARG A O 1
ATOM 2240 N N . TYR A 1 283 ? 6.664 0.879 -15.188 1.00 88.94 283 TYR A N 1
ATOM 2241 C CA . TYR A 1 283 ? 6.184 -0.480 -15.398 1.00 88.94 283 TYR A CA 1
ATOM 2242 C C . TYR A 1 283 ? 6.400 -0.854 -16.862 1.00 88.94 283 TYR A C 1
ATOM 2244 O O . TYR A 1 283 ? 6.026 -0.063 -17.727 1.00 88.94 283 TYR A O 1
ATOM 2252 N N . PRO A 1 284 ? 7.018 -2.010 -17.159 1.00 86.00 284 PRO A N 1
ATOM 2253 C CA . PRO A 1 284 ? 7.248 -2.415 -18.535 1.00 86.00 284 PRO A CA 1
ATOM 2254 C C . PRO A 1 284 ? 5.901 -2.744 -19.181 1.00 86.00 284 PRO A C 1
ATOM 2256 O O . PRO A 1 284 ? 5.220 -3.675 -18.754 1.00 86.00 284 PRO A O 1
ATOM 2259 N N . ILE A 1 285 ? 5.525 -1.978 -20.201 1.00 83.19 285 ILE A N 1
ATOM 2260 C CA . ILE A 1 285 ? 4.346 -2.243 -21.026 1.00 83.19 285 ILE A CA 1
ATOM 2261 C C . ILE A 1 285 ? 4.759 -2.334 -22.500 1.00 83.19 285 ILE A C 1
ATOM 2263 O O . ILE A 1 285 ? 5.646 -1.589 -22.915 1.00 83.19 285 ILE A O 1
ATOM 2267 N N . PRO A 1 286 ? 4.147 -3.224 -23.303 1.00 77.81 286 PRO A N 1
ATOM 2268 C CA . PRO A 1 286 ? 4.534 -3.421 -24.704 1.00 77.81 286 PRO A CA 1
ATOM 2269 C C . PRO A 1 286 ? 4.430 -2.170 -25.589 1.00 77.81 286 PRO A C 1
ATOM 2271 O O . PRO A 1 286 ? 5.116 -2.077 -26.605 1.00 77.81 286 PRO A O 1
ATOM 2274 N N . GLN A 1 287 ? 3.556 -1.228 -25.228 1.00 80.38 287 GLN A N 1
ATOM 2275 C CA . GLN A 1 287 ? 3.301 -0.007 -25.990 1.00 80.38 287 GLN A CA 1
ATOM 2276 C C . GLN A 1 287 ? 4.420 1.034 -25.836 1.00 80.38 287 GLN A C 1
ATOM 2278 O O . GLN A 1 287 ? 4.583 1.866 -26.722 1.00 80.38 287 GLN A O 1
ATOM 2283 N N . ILE A 1 288 ? 5.212 0.968 -24.759 1.00 77.94 288 ILE A N 1
ATOM 2284 C CA . ILE A 1 288 ? 6.379 1.835 -24.559 1.00 77.94 288 ILE A CA 1
ATOM 2285 C C . ILE A 1 288 ? 7.606 1.126 -25.129 1.00 77.94 288 ILE A C 1
ATOM 2287 O O . ILE A 1 288 ? 7.938 0.009 -24.731 1.00 77.94 288 ILE A O 1
ATOM 2291 N N . ARG A 1 289 ? 8.282 1.778 -26.071 1.00 72.19 289 ARG A N 1
ATOM 2292 C CA . ARG A 1 289 ? 9.399 1.237 -26.853 1.00 72.19 289 ARG A CA 1
ATOM 2293 C C . ARG A 1 289 ? 10.718 1.958 -26.595 1.00 72.19 289 ARG A C 1
ATOM 2295 O O . ARG A 1 289 ? 11.763 1.401 -26.919 1.00 72.19 289 ARG A O 1
ATOM 2302 N N . SER A 1 290 ? 10.707 3.157 -26.015 1.00 67.31 290 SER A N 1
ATOM 2303 C CA . SER A 1 290 ? 11.942 3.874 -25.676 1.00 67.31 290 SER A CA 1
ATOM 2304 C C . SER A 1 290 ? 12.441 3.563 -24.262 1.00 67.31 290 SER A C 1
ATOM 2306 O O . SER A 1 290 ? 13.636 3.692 -23.979 1.00 67.31 290 SER A O 1
ATOM 2308 N N . MET A 1 291 ? 11.549 3.128 -23.363 1.00 71.88 291 MET A N 1
ATOM 2309 C CA . MET A 1 291 ? 11.862 2.921 -21.948 1.00 71.88 291 MET A CA 1
ATOM 2310 C C . MET A 1 291 ? 11.407 1.555 -21.443 1.00 71.88 291 MET A C 1
ATOM 2312 O O . MET A 1 291 ? 10.284 1.126 -21.676 1.00 71.88 291 MET A O 1
ATOM 2316 N N . ASP A 1 292 ? 12.275 0.901 -20.669 1.00 73.50 292 ASP A N 1
ATOM 2317 C CA . ASP A 1 292 ? 11.946 -0.302 -19.896 1.00 73.50 292 ASP A CA 1
ATOM 2318 C C . ASP A 1 292 ? 11.374 -1.479 -20.708 1.00 73.50 292 ASP A C 1
ATOM 2320 O O . ASP A 1 292 ? 10.733 -2.371 -20.152 1.00 73.50 292 ASP A O 1
ATOM 2324 N N . CYS A 1 293 ? 11.683 -1.523 -22.003 1.00 78.06 293 CYS A N 1
ATOM 2325 C CA . CYS A 1 293 ? 11.198 -2.504 -22.967 1.00 78.06 293 CYS A CA 1
ATOM 2326 C C . CYS A 1 293 ? 12.260 -3.558 -23.329 1.00 78.06 293 CYS A C 1
ATOM 2328 O O . CYS A 1 293 ? 13.406 -3.517 -22.867 1.00 78.06 293 CYS A O 1
ATOM 2330 N N . ALA A 1 294 ? 11.873 -4.519 -24.171 1.00 77.62 294 ALA A N 1
ATOM 2331 C CA . ALA A 1 294 ? 12.813 -5.445 -24.794 1.00 77.62 294 ALA A CA 1
ATOM 2332 C C . ALA A 1 294 ? 13.736 -4.689 -25.760 1.00 77.62 294 ALA A C 1
ATOM 2334 O O . ALA A 1 294 ? 13.260 -3.957 -26.627 1.00 77.62 294 ALA A O 1
ATOM 2335 N N . VAL A 1 295 ? 15.051 -4.868 -25.612 1.00 80.12 295 VAL A N 1
ATOM 2336 C CA . VAL A 1 295 ? 16.054 -4.105 -26.380 1.00 80.12 295 VAL A CA 1
ATOM 2337 C C . VAL A 1 295 ? 16.768 -4.984 -27.405 1.00 80.12 295 VAL A C 1
ATOM 2339 O O . VAL A 1 295 ? 17.255 -4.480 -28.415 1.00 80.12 295 VAL A O 1
ATOM 2342 N N . ILE A 1 296 ? 16.829 -6.302 -27.189 1.00 77.75 296 ILE A N 1
ATOM 2343 C CA . ILE A 1 296 ? 17.653 -7.198 -28.006 1.00 77.75 296 ILE A CA 1
ATOM 2344 C C . ILE A 1 296 ? 17.088 -7.317 -29.421 1.00 77.75 296 ILE A C 1
ATOM 2346 O O . ILE A 1 296 ? 17.833 -7.102 -30.370 1.00 77.75 296 ILE A O 1
ATOM 2350 N N . ALA A 1 297 ? 15.798 -7.630 -29.581 1.00 76.12 297 ALA A N 1
ATOM 2351 C CA . ALA A 1 297 ? 15.213 -7.832 -30.910 1.00 76.12 297 ALA A CA 1
ATOM 2352 C C . ALA A 1 297 ? 15.278 -6.574 -31.806 1.00 76.12 297 ALA A C 1
ATOM 2354 O O . ALA A 1 297 ? 15.753 -6.707 -32.932 1.00 76.12 297 ALA A O 1
ATOM 2355 N N . PRO A 1 298 ? 14.912 -5.362 -31.332 1.00 75.75 298 PRO A N 1
ATOM 2356 C CA . PRO A 1 298 ? 15.013 -4.145 -32.146 1.00 75.75 298 PRO A CA 1
ATOM 2357 C C . PRO A 1 298 ? 16.452 -3.738 -32.491 1.00 75.75 298 PRO A C 1
ATOM 2359 O O . PRO A 1 298 ? 16.680 -3.071 -33.492 1.00 75.75 298 PRO A O 1
ATOM 2362 N N . SER A 1 299 ? 17.429 -4.128 -31.667 1.00 71.06 299 SER A N 1
ATOM 2363 C CA . SER A 1 299 ? 18.833 -3.729 -31.840 1.00 71.06 299 SER A CA 1
ATOM 2364 C C . SER A 1 299 ? 19.663 -4.714 -32.668 1.00 71.06 299 SER A C 1
ATOM 2366 O O . SER A 1 299 ? 20.873 -4.527 -32.794 1.00 71.06 299 SER A O 1
ATOM 2368 N N . LEU A 1 300 ? 19.064 -5.794 -33.178 1.00 72.19 300 LEU A N 1
ATOM 2369 C CA . LEU A 1 300 ? 19.760 -6.791 -33.989 1.00 72.19 300 LEU A CA 1
ATOM 2370 C C . LEU A 1 300 ? 19.674 -6.415 -35.475 1.00 72.19 300 LEU A C 1
ATOM 2372 O O . LEU A 1 300 ? 18.617 -6.599 -36.076 1.00 72.19 300 LEU A O 1
ATOM 2376 N N . PRO A 1 301 ? 20.764 -5.938 -36.108 1.00 66.75 301 PRO A N 1
ATOM 2377 C CA . PRO A 1 301 ? 20.772 -5.766 -37.554 1.00 66.75 301 PRO A CA 1
ATOM 2378 C C . PRO A 1 301 ? 20.692 -7.140 -38.230 1.00 66.75 301 PRO A C 1
ATOM 2380 O O . PRO A 1 301 ? 21.346 -8.089 -37.788 1.00 66.75 301 PRO A O 1
ATOM 2383 N N . ALA A 1 302 ? 19.924 -7.235 -39.321 1.00 63.66 302 ALA A N 1
ATOM 2384 C CA . ALA A 1 302 ? 19.659 -8.486 -40.043 1.00 63.66 302 ALA A CA 1
ATOM 2385 C C . ALA A 1 302 ? 20.938 -9.267 -40.412 1.00 63.66 302 ALA A C 1
ATOM 2387 O O . ALA A 1 302 ? 20.943 -10.493 -40.413 1.00 63.66 302 ALA A O 1
ATOM 2388 N N . GLN A 1 303 ? 22.045 -8.555 -40.636 1.00 59.03 303 GLN A N 1
ATOM 2389 C CA . GLN A 1 303 ? 23.343 -9.112 -41.026 1.00 59.03 303 GLN A CA 1
ATOM 2390 C C . GLN A 1 303 ? 24.137 -9.756 -39.864 1.00 59.03 303 GLN A C 1
ATOM 2392 O O . GLN A 1 303 ? 25.048 -10.533 -40.117 1.00 59.03 303 GLN A O 1
ATOM 2397 N N . ASN A 1 304 ? 23.797 -9.485 -38.592 1.00 62.12 304 ASN A N 1
ATOM 2398 C CA . ASN A 1 304 ? 24.516 -9.996 -37.404 1.00 62.12 304 ASN A CA 1
ATOM 2399 C C . ASN A 1 304 ? 23.656 -10.922 -36.515 1.00 62.12 304 ASN A C 1
ATOM 2401 O O . ASN A 1 304 ? 23.963 -11.144 -35.336 1.00 62.12 304 ASN A O 1
ATOM 2405 N N . ALA A 1 305 ? 22.557 -11.454 -37.052 1.00 66.25 305 ALA A N 1
ATOM 2406 C CA . ALA A 1 305 ? 21.597 -12.274 -36.319 1.00 66.25 305 ALA A CA 1
ATOM 2407 C C . ALA A 1 305 ? 22.086 -13.726 -36.112 1.00 66.25 305 ALA A C 1
ATOM 2409 O O . ALA A 1 305 ? 21.562 -14.677 -36.685 1.00 66.25 305 ALA A O 1
ATOM 2410 N N . ASN A 1 306 ? 23.078 -13.928 -35.240 1.00 80.50 306 ASN A N 1
ATOM 2411 C CA . ASN A 1 306 ? 23.533 -15.276 -34.874 1.00 80.50 306 ASN A CA 1
ATOM 2412 C C . ASN A 1 306 ? 22.464 -16.040 -34.065 1.00 80.50 306 ASN A C 1
ATOM 2414 O O . ASN A 1 306 ? 21.736 -15.445 -33.265 1.00 80.50 306 ASN A O 1
ATOM 2418 N N . ARG A 1 307 ? 22.442 -17.385 -34.157 1.00 84.88 307 ARG A N 1
ATOM 2419 C CA . ARG A 1 307 ? 21.498 -18.260 -33.412 1.00 84.88 307 ARG A CA 1
ATOM 2420 C C . ARG A 1 307 ? 21.441 -17.949 -31.911 1.00 84.88 307 ARG A C 1
ATOM 2422 O O . ARG A 1 307 ? 20.372 -17.977 -31.310 1.00 84.88 307 ARG A O 1
ATOM 2429 N N . PHE A 1 308 ? 22.584 -17.610 -31.315 1.00 84.56 308 PHE A N 1
ATOM 2430 C CA . PHE A 1 308 ? 22.684 -17.199 -29.913 1.00 84.56 308 PHE A CA 1
ATOM 2431 C C . PHE A 1 308 ? 21.925 -15.897 -29.615 1.00 84.56 308 PHE A C 1
ATOM 2433 O O . PHE A 1 308 ? 21.180 -15.823 -28.640 1.00 84.56 308 PHE A O 1
ATOM 2440 N N . ALA A 1 309 ? 22.090 -14.879 -30.460 1.00 84.00 309 ALA A N 1
ATOM 2441 C CA . ALA A 1 309 ? 21.424 -13.593 -30.295 1.00 84.00 309 ALA A CA 1
ATOM 2442 C C . ALA A 1 309 ? 19.904 -13.729 -30.466 1.00 84.00 309 ALA A C 1
ATOM 2444 O O . ALA A 1 309 ? 19.145 -13.202 -29.655 1.00 84.00 309 ALA A O 1
ATOM 2445 N N . LEU A 1 310 ? 19.468 -14.529 -31.443 1.00 86.06 310 LEU A N 1
ATOM 2446 C CA . LEU A 1 310 ? 18.057 -14.865 -31.647 1.00 86.06 310 LEU A CA 1
ATOM 2447 C C . LEU A 1 310 ? 17.468 -15.631 -30.453 1.00 86.06 310 LEU A C 1
ATOM 2449 O O . LEU A 1 310 ? 16.351 -15.348 -30.021 1.00 86.06 310 LEU A O 1
ATOM 2453 N N . ALA A 1 311 ? 18.217 -16.573 -29.873 1.00 88.31 311 ALA A N 1
ATOM 2454 C CA . ALA A 1 311 ? 17.785 -17.295 -28.679 1.00 88.31 311 ALA A CA 1
ATOM 2455 C C . ALA A 1 311 ? 17.638 -16.365 -27.461 1.00 88.31 311 ALA A C 1
ATOM 2457 O O . ALA A 1 311 ? 16.662 -16.481 -26.717 1.00 88.31 311 ALA A O 1
ATOM 2458 N N . LEU A 1 312 ? 18.571 -15.424 -27.266 1.00 88.25 312 LEU A N 1
ATOM 2459 C CA . LEU A 1 312 ? 18.466 -14.413 -26.211 1.00 88.25 312 LEU A CA 1
ATOM 2460 C C . LEU A 1 312 ? 17.282 -13.472 -26.432 1.00 88.25 312 LEU A C 1
ATOM 2462 O O . LEU A 1 312 ? 16.558 -13.212 -25.477 1.00 88.25 312 LEU A O 1
ATOM 2466 N N . ALA A 1 313 ? 17.047 -13.023 -27.667 1.00 88.06 313 ALA A N 1
ATOM 2467 C CA . ALA A 1 313 ? 15.905 -12.180 -28.012 1.00 88.06 313 ALA A CA 1
ATOM 2468 C C . ALA A 1 313 ? 14.570 -12.872 -27.690 1.00 88.06 313 ALA A C 1
ATOM 2470 O O . ALA A 1 313 ? 13.713 -12.292 -27.028 1.00 88.06 313 ALA A O 1
ATOM 2471 N N . ARG A 1 314 ? 14.417 -14.150 -28.070 1.00 89.50 314 ARG A N 1
ATOM 2472 C CA . ARG A 1 314 ? 13.219 -14.950 -27.747 1.00 89.50 314 ARG A CA 1
ATOM 2473 C C . ARG A 1 314 ? 13.018 -15.108 -26.242 1.00 89.50 314 ARG A C 1
ATOM 2475 O O . ARG A 1 314 ? 11.900 -14.985 -25.748 1.00 89.50 314 ARG A O 1
ATOM 2482 N N . ARG A 1 315 ? 14.096 -15.369 -25.496 1.00 90.50 315 ARG A N 1
ATOM 2483 C CA . ARG A 1 315 ? 14.022 -15.486 -24.032 1.00 90.50 315 ARG A CA 1
ATOM 2484 C C . ARG A 1 315 ? 13.716 -14.152 -23.360 1.00 90.50 315 ARG A C 1
ATOM 2486 O O . ARG A 1 315 ? 12.958 -14.144 -22.400 1.00 90.50 315 ARG A O 1
ATOM 2493 N N . GLU A 1 316 ? 14.283 -13.048 -23.838 1.00 91.81 316 GLU A N 1
ATOM 2494 C CA . GLU A 1 316 ? 13.946 -11.706 -23.357 1.00 91.81 316 GLU A CA 1
ATOM 2495 C C . GLU A 1 316 ? 12.457 -11.421 -23.575 1.00 91.81 316 GLU A C 1
ATOM 2497 O O . GLU A 1 316 ? 11.762 -11.089 -22.616 1.00 91.81 316 GLU A O 1
ATOM 2502 N N . ALA A 1 317 ? 11.950 -11.633 -24.792 1.00 88.88 317 ALA A N 1
ATOM 2503 C CA . ALA A 1 317 ? 10.538 -11.445 -25.111 1.00 88.88 317 ALA A CA 1
ATOM 2504 C C . ALA A 1 317 ? 9.627 -12.286 -24.202 1.00 88.88 317 ALA A C 1
ATOM 2506 O O . ALA A 1 317 ? 8.662 -11.763 -23.651 1.00 88.88 317 ALA A O 1
ATOM 2507 N N . SER A 1 318 ? 9.988 -13.551 -23.957 1.00 91.06 318 SER A N 1
ATOM 2508 C CA . SER A 1 318 ? 9.260 -14.434 -23.036 1.00 91.06 318 SER A CA 1
ATOM 2509 C C . SER A 1 318 ? 9.246 -13.924 -21.586 1.00 91.06 318 SER A C 1
ATOM 2511 O O . SER A 1 318 ? 8.260 -14.110 -20.874 1.00 91.06 318 SER A O 1
ATOM 2513 N N . LEU A 1 319 ? 10.318 -13.268 -21.126 1.00 91.38 319 LEU A N 1
ATOM 2514 C CA . LEU A 1 319 ? 10.361 -12.676 -19.785 1.00 91.38 319 LEU A CA 1
ATOM 2515 C C . LEU A 1 319 ? 9.429 -11.469 -19.668 1.00 91.38 319 LEU A C 1
ATOM 2517 O O . LEU A 1 319 ? 8.760 -11.345 -18.646 1.00 91.38 319 LEU A O 1
ATOM 2521 N N . TYR A 1 320 ? 9.371 -10.607 -20.687 1.00 89.25 320 TYR A N 1
ATOM 2522 C CA . TYR A 1 320 ? 8.450 -9.467 -20.697 1.00 89.25 320 TYR A CA 1
ATOM 2523 C C . TYR A 1 320 ? 6.997 -9.896 -20.866 1.00 89.25 320 TYR A C 1
ATOM 2525 O O . TYR A 1 320 ? 6.141 -9.376 -20.160 1.00 89.25 320 TYR A O 1
ATOM 2533 N N . SER A 1 321 ? 6.712 -10.880 -21.723 1.00 89.56 321 SER A N 1
ATOM 2534 C CA . SER A 1 321 ? 5.349 -11.396 -21.898 1.00 89.56 321 SER A CA 1
ATOM 2535 C C . SER A 1 321 ? 4.813 -12.079 -20.636 1.00 89.56 321 SER A C 1
ATOM 2537 O O . SER A 1 321 ? 3.607 -12.160 -20.440 1.00 89.56 321 SER A O 1
ATOM 2539 N N . ALA A 1 322 ? 5.699 -12.565 -19.761 1.00 91.19 322 ALA A N 1
ATOM 2540 C CA . ALA A 1 322 ? 5.335 -13.141 -18.469 1.00 91.19 322 ALA A CA 1
ATOM 2541 C C . ALA A 1 322 ? 5.067 -12.091 -17.370 1.00 91.19 322 ALA A C 1
ATOM 2543 O O . ALA A 1 322 ? 4.735 -12.467 -16.241 1.00 91.19 322 ALA A O 1
ATOM 2544 N N . ILE A 1 323 ? 5.245 -10.795 -17.652 1.00 91.31 323 ILE A N 1
ATOM 2545 C CA . ILE A 1 323 ? 4.881 -9.706 -16.742 1.00 91.31 323 ILE A CA 1
ATOM 2546 C C . ILE A 1 323 ? 3.410 -9.364 -16.989 1.00 91.31 323 ILE A C 1
ATOM 2548 O O . ILE A 1 323 ? 3.068 -8.729 -17.981 1.00 91.31 323 ILE A O 1
ATOM 2552 N N . ALA A 1 324 ? 2.534 -9.803 -16.084 1.00 90.56 324 ALA A N 1
ATOM 2553 C CA . ALA A 1 324 ? 1.116 -9.442 -16.132 1.00 90.56 324 ALA A CA 1
ATOM 2554 C C . ALA A 1 324 ? 0.923 -7.938 -15.862 1.00 90.56 324 ALA A C 1
ATOM 2556 O O . ALA A 1 324 ? 1.737 -7.375 -15.130 1.00 90.56 324 ALA A O 1
ATOM 2557 N N . PRO A 1 325 ? -0.150 -7.303 -16.364 1.00 89.38 325 PRO A N 1
ATOM 2558 C CA . PRO A 1 325 ? -0.439 -5.904 -16.066 1.00 89.38 325 PRO A CA 1
ATOM 2559 C C . PRO A 1 325 ? -0.613 -5.652 -14.553 1.00 89.38 325 PRO A C 1
ATOM 2561 O O . PRO A 1 325 ? -0.931 -6.579 -13.794 1.00 89.38 325 PRO A O 1
ATOM 2564 N N . PRO A 1 326 ? -0.366 -4.411 -14.095 1.00 92.19 326 PRO A N 1
ATOM 2565 C CA . PRO A 1 326 ? -0.639 -4.000 -12.721 1.00 92.19 326 PRO A CA 1
ATOM 2566 C C . PRO A 1 326 ? -2.154 -3.911 -12.475 1.00 92.19 326 PRO A C 1
ATOM 2568 O O . PRO A 1 326 ? -2.929 -3.783 -13.419 1.00 92.19 326 PRO A O 1
ATOM 2571 N N . ASP A 1 327 ? -2.566 -3.962 -11.207 1.00 91.94 327 ASP A N 1
ATOM 2572 C CA . ASP A 1 327 ? -3.986 -3.898 -10.831 1.00 91.94 327 ASP A CA 1
ATOM 2573 C C . ASP A 1 327 ? -4.554 -2.486 -11.038 1.00 91.94 327 ASP A C 1
ATOM 2575 O O . ASP A 1 327 ? -5.706 -2.320 -11.424 1.00 91.94 327 ASP A O 1
ATOM 2579 N N . LEU A 1 328 ? -3.716 -1.468 -10.819 1.00 92.88 328 LEU A N 1
ATOM 2580 C CA . LEU A 1 328 ? -4.009 -0.087 -11.166 1.00 92.88 328 LEU A CA 1
ATOM 2581 C C . LEU A 1 328 ? -2.851 0.505 -11.970 1.00 92.88 328 LEU A C 1
ATOM 2583 O O . LEU A 1 328 ? -1.739 0.661 -11.458 1.00 92.88 328 LEU A O 1
ATOM 2587 N N . PHE A 1 329 ? -3.121 0.866 -13.223 1.00 93.12 329 PHE A N 1
ATOM 2588 C CA . PHE A 1 329 ? -2.164 1.533 -14.097 1.00 93.12 329 PHE A CA 1
ATOM 2589 C C . PHE A 1 329 ? -2.531 3.005 -14.277 1.00 93.12 329 PHE A C 1
ATOM 2591 O O . PHE A 1 329 ? -3.611 3.318 -14.776 1.00 93.12 329 PHE A O 1
ATOM 2598 N N . VAL A 1 330 ? -1.635 3.911 -13.886 1.00 93.56 330 VAL A N 1
ATOM 2599 C CA . VAL A 1 330 ? -1.847 5.355 -14.020 1.00 93.56 330 VAL A CA 1
ATOM 2600 C C . VAL A 1 330 ? -0.764 5.967 -14.894 1.00 93.56 330 VAL A C 1
ATOM 2602 O O . VAL A 1 330 ? 0.431 5.772 -14.652 1.00 93.56 330 VAL A O 1
ATOM 2605 N N . VAL A 1 331 ? -1.192 6.734 -15.894 1.00 92.75 331 VAL A N 1
ATOM 2606 C CA . VAL A 1 331 ? -0.315 7.452 -16.819 1.00 92.75 331 VAL A CA 1
ATOM 2607 C C . VAL A 1 331 ? -0.424 8.948 -16.555 1.00 92.75 331 VAL A C 1
ATOM 2609 O O . VAL A 1 331 ? -1.465 9.556 -16.784 1.00 92.75 331 VAL A O 1
ATOM 2612 N N . LEU A 1 332 ? 0.672 9.535 -16.087 1.00 92.25 332 LEU A N 1
ATOM 2613 C CA . LEU A 1 332 ? 0.848 10.969 -15.901 1.00 92.25 332 LEU A CA 1
ATOM 2614 C C . LEU A 1 332 ? 1.299 11.584 -17.229 1.00 92.25 332 LEU A C 1
ATOM 2616 O O . LEU A 1 332 ? 2.467 11.448 -17.616 1.00 92.25 332 LEU A O 1
ATOM 2620 N N . LYS A 1 333 ? 0.374 12.242 -17.933 1.00 91.50 333 LYS A N 1
ATOM 2621 C CA . LYS A 1 333 ? 0.667 12.954 -19.182 1.00 91.50 333 LYS A CA 1
ATOM 2622 C C . LYS A 1 333 ? 1.031 14.401 -18.881 1.00 91.50 333 LYS A C 1
ATOM 2624 O O . LYS A 1 333 ? 0.352 15.067 -18.113 1.00 91.50 333 LYS A O 1
ATOM 2629 N N . VAL A 1 334 ? 2.121 14.875 -19.476 1.00 90.50 334 VAL A N 1
ATOM 2630 C CA . VAL A 1 334 ? 2.559 16.275 -19.419 1.00 90.50 334 VAL A CA 1
ATOM 2631 C C . VAL A 1 334 ? 2.996 16.672 -20.812 1.00 90.50 334 VAL A C 1
ATOM 2633 O O . VAL A 1 334 ? 3.666 15.885 -21.484 1.00 90.50 334 VAL A O 1
ATOM 2636 N N . HIS A 1 335 ? 2.640 17.886 -21.222 1.00 89.94 335 HIS A N 1
ATOM 2637 C CA . HIS A 1 335 ? 3.094 18.433 -22.491 1.00 89.94 335 HIS A CA 1
ATOM 2638 C C . HIS A 1 335 ? 4.638 18.430 -22.551 1.00 89.94 335 HIS A C 1
ATOM 2640 O O . HIS A 1 335 ? 5.266 18.901 -21.596 1.00 89.94 335 HIS A O 1
ATOM 2646 N N . PRO A 1 336 ? 5.274 17.937 -23.632 1.00 86.44 336 PRO A N 1
ATOM 2647 C CA . PRO A 1 336 ? 6.731 17.787 -23.699 1.00 86.44 336 PRO A CA 1
ATOM 2648 C C . PRO A 1 336 ? 7.508 19.067 -23.364 1.00 86.44 336 PRO A C 1
ATOM 2650 O O . PRO A 1 336 ? 8.473 19.010 -22.609 1.00 86.44 336 PRO A O 1
ATOM 2653 N N . GLU A 1 337 ? 7.037 20.227 -23.825 1.00 86.31 337 GLU A N 1
ATOM 2654 C CA . GLU A 1 337 ? 7.688 21.515 -23.527 1.00 86.31 337 GLU A CA 1
ATOM 2655 C C . GLU A 1 337 ? 7.619 21.899 -22.039 1.00 86.31 337 GLU A C 1
ATOM 2657 O O . GLU A 1 337 ? 8.598 22.382 -21.473 1.00 86.31 337 GLU A O 1
ATOM 2662 N N . LEU A 1 338 ? 6.510 21.598 -21.352 1.00 85.94 338 LEU A N 1
ATOM 2663 C CA . LEU A 1 338 ? 6.416 21.790 -19.899 1.00 85.94 338 LEU A CA 1
ATOM 2664 C C . LEU A 1 338 ? 7.340 20.826 -19.148 1.00 85.94 338 LEU A C 1
ATOM 2666 O O . LEU A 1 338 ? 7.866 21.156 -18.086 1.00 85.94 338 LEU A O 1
ATOM 2670 N N . ALA A 1 339 ? 7.538 19.624 -19.688 1.00 85.88 339 ALA A N 1
ATOM 2671 C CA . ALA A 1 339 ? 8.416 18.624 -19.104 1.00 85.88 339 ALA A CA 1
ATOM 2672 C C . ALA A 1 339 ? 9.896 19.043 -19.187 1.00 85.88 339 ALA A C 1
ATOM 2674 O O . ALA A 1 339 ? 10.621 18.894 -18.202 1.00 85.88 339 ALA A O 1
ATOM 2675 N N . VAL A 1 340 ? 10.308 19.622 -20.321 1.00 86.69 340 VAL A N 1
ATOM 2676 C CA . VAL A 1 340 ? 11.638 20.224 -20.518 1.00 86.69 340 VAL A CA 1
ATOM 2677 C C . VAL A 1 340 ? 11.830 21.420 -19.584 1.00 86.69 340 VAL A C 1
ATOM 2679 O O . VAL A 1 340 ? 12.830 21.479 -18.875 1.00 86.69 340 VAL A O 1
ATOM 2682 N N . ALA A 1 341 ? 10.841 22.314 -19.486 1.00 85.88 341 ALA A N 1
ATOM 2683 C CA . ALA A 1 341 ? 10.906 23.469 -18.586 1.00 85.88 341 ALA A CA 1
ATOM 2684 C C . ALA A 1 341 ? 11.066 23.077 -17.103 1.00 85.88 341 ALA A C 1
ATOM 2686 O O . ALA A 1 341 ? 11.714 23.783 -16.336 1.00 85.88 341 ALA A O 1
ATOM 2687 N N . ARG A 1 342 ? 10.495 21.938 -16.686 1.00 84.38 342 ARG A N 1
ATOM 2688 C CA . ARG A 1 342 ? 10.611 21.417 -15.312 1.00 84.38 342 ARG A CA 1
ATOM 2689 C C . ARG A 1 342 ? 11.937 20.712 -15.027 1.00 84.38 342 ARG A C 1
ATOM 2691 O O . ARG A 1 342 ? 12.274 20.541 -13.857 1.00 84.38 342 ARG A O 1
ATOM 2698 N N . LYS A 1 343 ? 12.640 20.225 -16.051 1.00 82.44 343 LYS A N 1
ATOM 2699 C CA . LYS A 1 343 ? 13.810 19.354 -15.896 1.00 82.44 343 LYS A CA 1
ATOM 2700 C C . LYS A 1 343 ? 15.009 19.945 -16.631 1.00 82.44 343 LYS A C 1
ATOM 2702 O O . LYS A 1 343 ? 15.333 19.536 -17.738 1.00 82.44 343 LYS A O 1
ATOM 2707 N N . THR A 1 344 ? 15.675 20.883 -15.966 1.00 78.44 344 THR A N 1
ATOM 2708 C CA . THR A 1 344 ? 16.843 21.614 -16.484 1.00 78.44 344 THR A CA 1
ATOM 2709 C C . THR A 1 344 ? 18.162 20.850 -16.361 1.00 78.44 344 THR A C 1
ATOM 2711 O O . THR A 1 344 ? 19.152 21.245 -16.963 1.00 78.44 344 THR A O 1
ATOM 2714 N N . ASP A 1 345 ? 18.188 19.761 -15.588 1.00 79.31 345 ASP A N 1
ATOM 2715 C CA . ASP A 1 345 ? 19.416 19.011 -15.278 1.00 79.31 345 ASP A CA 1
ATOM 2716 C C . ASP A 1 345 ? 19.847 18.036 -16.392 1.00 79.31 345 ASP A C 1
ATOM 2718 O O . ASP A 1 345 ? 20.936 17.466 -16.337 1.00 79.31 345 ASP A O 1
ATOM 2722 N N . GLU A 1 346 ? 18.982 17.784 -17.378 1.00 79.25 346 GLU A N 1
ATOM 2723 C CA . GLU A 1 346 ? 19.220 16.846 -18.479 1.00 79.25 346 GLU A CA 1
ATOM 2724 C C . GLU A 1 346 ? 19.087 17.542 -19.837 1.00 79.25 346 GLU A C 1
ATOM 2726 O O . GLU A 1 346 ? 18.467 18.595 -19.959 1.00 79.25 346 GLU A O 1
ATOM 2731 N N . GLU A 1 347 ? 19.659 16.927 -20.874 1.00 82.19 347 GLU A N 1
ATOM 2732 C CA . GLU A 1 347 ? 19.592 17.446 -22.238 1.00 82.19 347 GLU A CA 1
ATOM 2733 C C . GLU A 1 347 ? 18.124 17.593 -22.704 1.00 82.19 347 GLU A C 1
ATOM 2735 O O . GLU A 1 347 ? 17.374 16.605 -22.677 1.00 82.19 347 GLU A O 1
ATOM 2740 N N . PRO A 1 348 ? 17.703 18.791 -23.159 1.00 81.00 348 PRO A N 1
ATOM 2741 C CA . PRO A 1 348 ? 16.317 19.076 -23.532 1.00 81.00 348 PRO A CA 1
ATOM 2742 C C . PRO A 1 348 ? 15.734 18.095 -24.551 1.00 81.00 348 PRO A C 1
ATOM 2744 O O . PRO A 1 348 ? 14.602 17.634 -24.397 1.00 81.00 348 PRO A O 1
ATOM 2747 N N . ASP A 1 349 ? 16.518 17.716 -25.560 1.00 81.94 349 ASP A N 1
ATOM 2748 C CA . ASP A 1 349 ? 16.069 16.828 -26.635 1.00 81.94 349 ASP A CA 1
ATOM 2749 C C . ASP A 1 349 ? 15.828 15.397 -26.137 1.00 81.94 349 ASP A C 1
ATOM 2751 O O . ASP A 1 349 ? 14.879 14.726 -26.560 1.00 81.94 349 ASP A O 1
ATOM 2755 N N . HIS A 1 350 ? 16.626 14.947 -25.164 1.00 79.44 350 HIS A N 1
ATOM 2756 C CA . HIS A 1 350 ? 16.452 13.647 -24.525 1.00 79.44 350 HIS A CA 1
ATOM 2757 C C . HIS A 1 350 ? 15.154 13.584 -23.711 1.00 79.44 350 HIS A C 1
ATOM 2759 O O . HIS A 1 350 ? 14.395 12.611 -23.800 1.00 79.44 350 HIS A O 1
ATOM 2765 N N . VAL A 1 351 ? 14.881 14.637 -22.934 1.00 81.31 351 VAL A N 1
ATOM 2766 C CA . VAL A 1 351 ? 13.651 14.763 -22.143 1.00 81.31 351 VAL A CA 1
ATOM 2767 C C . VAL A 1 351 ? 12.437 14.874 -23.065 1.00 81.31 351 VAL A C 1
ATOM 2769 O O . VAL A 1 351 ? 11.440 14.183 -22.841 1.00 81.31 351 VAL A O 1
ATOM 2772 N N . ARG A 1 352 ? 12.536 15.671 -24.138 1.00 84.81 352 ARG A N 1
ATOM 2773 C CA . ARG A 1 352 ? 11.463 15.856 -25.122 1.00 84.81 352 ARG A CA 1
ATOM 2774 C C . ARG A 1 352 ? 11.080 14.537 -25.784 1.00 84.81 352 ARG A C 1
ATOM 2776 O O . ARG A 1 352 ? 9.905 14.189 -25.766 1.00 84.81 352 ARG A O 1
ATOM 2783 N N . SER A 1 353 ? 12.049 13.766 -26.285 1.00 83.31 353 SER A N 1
ATOM 2784 C CA . SER A 1 353 ? 11.795 12.481 -26.959 1.00 83.31 353 SER A CA 1
ATOM 2785 C C . SER A 1 353 ? 11.041 11.483 -26.068 1.00 83.31 353 SER A C 1
ATOM 2787 O O . SER A 1 353 ? 10.044 10.893 -26.485 1.00 83.31 353 SER A O 1
ATOM 2789 N N . ARG A 1 354 ? 11.461 11.334 -24.806 1.00 82.31 354 ARG A N 1
ATOM 2790 C CA . ARG A 1 354 ? 10.814 10.414 -23.855 1.00 82.31 354 ARG A CA 1
ATOM 2791 C C . ARG A 1 354 ? 9.438 10.877 -23.409 1.00 82.31 354 ARG A C 1
ATOM 2793 O O . ARG A 1 354 ? 8.546 10.057 -23.204 1.00 82.31 354 ARG A O 1
ATOM 2800 N N . SER A 1 355 ? 9.268 12.178 -23.210 1.00 85.50 355 SER A N 1
ATOM 2801 C CA . SER A 1 355 ? 7.974 12.739 -22.832 1.00 85.50 355 SER A CA 1
ATOM 2802 C C . SER A 1 355 ? 6.983 12.689 -23.991 1.00 85.50 355 SER A C 1
ATOM 2804 O O . SER A 1 355 ? 5.813 12.400 -23.753 1.00 85.50 355 SER A O 1
ATOM 2806 N N . HIS A 1 356 ? 7.450 12.862 -25.230 1.00 87.00 356 HIS A N 1
ATOM 2807 C CA . HIS A 1 356 ? 6.638 12.734 -26.439 1.00 87.00 356 HIS A CA 1
ATOM 2808 C C . HIS A 1 356 ? 6.057 11.328 -26.604 1.00 87.00 356 HIS A C 1
ATOM 2810 O O . HIS A 1 356 ? 4.856 11.189 -26.803 1.00 87.00 356 HIS A O 1
ATOM 2816 N N . GLU A 1 357 ? 6.866 10.277 -26.419 1.00 85.62 357 GLU A N 1
ATOM 2817 C CA . GLU A 1 357 ? 6.370 8.895 -26.504 1.00 85.62 357 GLU A CA 1
ATOM 2818 C C . GLU A 1 357 ? 5.220 8.634 -25.516 1.00 85.62 357 GLU A C 1
ATOM 2820 O O . GLU A 1 357 ? 4.226 7.997 -25.856 1.00 85.62 357 GLU A O 1
ATOM 2825 N N . ILE A 1 358 ? 5.328 9.145 -24.286 1.00 86.31 358 ILE A N 1
ATOM 2826 C CA . ILE A 1 358 ? 4.279 8.975 -23.272 1.00 86.31 358 ILE A CA 1
ATOM 2827 C C . ILE A 1 358 ? 3.060 9.864 -23.557 1.00 86.31 358 ILE A C 1
ATOM 2829 O O . ILE A 1 358 ? 1.930 9.487 -23.238 1.00 86.31 358 ILE A O 1
ATOM 2833 N N . TRP A 1 359 ? 3.272 11.035 -24.156 1.00 86.50 359 TRP A N 1
ATOM 2834 C CA . TRP A 1 359 ? 2.205 11.943 -24.565 1.00 86.50 359 TRP A CA 1
ATOM 2835 C C . TRP A 1 359 ? 1.324 11.315 -25.652 1.00 86.50 359 TRP A C 1
ATOM 2837 O O . TRP A 1 359 ? 0.100 11.257 -25.498 1.00 86.50 359 TRP A O 1
ATOM 2847 N N . GLU A 1 360 ? 1.951 10.746 -26.683 1.00 87.12 360 GLU A N 1
ATOM 2848 C CA . GLU A 1 360 ? 1.287 10.057 -27.797 1.00 87.12 360 GLU A CA 1
ATOM 2849 C C . GLU A 1 360 ? 0.772 8.661 -27.442 1.00 87.12 360 GLU A C 1
ATOM 2851 O O . GLU A 1 360 ? 0.022 8.062 -28.212 1.00 87.12 360 GLU A O 1
ATOM 2856 N N . LEU A 1 361 ? 1.142 8.133 -26.273 1.00 85.19 361 LEU A N 1
ATOM 2857 C CA . LEU A 1 361 ? 0.744 6.802 -25.840 1.00 85.19 361 LEU A CA 1
ATOM 2858 C C . LEU A 1 361 ? -0.788 6.671 -25.819 1.00 85.19 361 LEU A C 1
ATOM 2860 O O . LEU A 1 361 ? -1.476 7.297 -24.999 1.00 85.19 361 LEU A O 1
ATOM 2864 N N . GLN A 1 362 ? -1.302 5.824 -26.709 1.00 81.62 362 GLN A N 1
ATOM 2865 C CA . GLN A 1 362 ? -2.691 5.382 -26.744 1.00 81.62 362 GLN A CA 1
ATOM 2866 C C . GLN A 1 362 ? -2.777 3.995 -26.113 1.00 81.62 362 GLN A C 1
ATOM 2868 O O . GLN A 1 362 ? -2.075 3.062 -26.512 1.00 81.62 362 GLN A O 1
ATOM 2873 N N . LEU A 1 363 ? -3.615 3.871 -25.089 1.00 79.81 363 LEU A N 1
ATOM 2874 C CA . LEU A 1 363 ? -3.852 2.618 -24.384 1.00 79.81 363 LEU A CA 1
ATOM 2875 C C . LEU A 1 363 ? -5.317 2.225 -24.568 1.00 79.81 363 LEU A C 1
ATOM 2877 O O . LEU A 1 363 ? -6.160 3.119 -24.611 1.00 79.81 363 LEU A O 1
ATOM 2881 N N . PRO A 1 364 ? -5.624 0.921 -24.665 1.00 80.38 364 PRO A N 1
ATOM 2882 C CA . PRO A 1 364 ? -7.000 0.445 -24.705 1.00 80.38 364 PRO A CA 1
ATOM 2883 C C . PRO A 1 364 ? -7.823 0.976 -23.528 1.00 80.38 364 PRO A C 1
ATOM 2885 O O . PRO A 1 364 ? -7.310 1.097 -22.408 1.00 80.38 364 PRO A O 1
ATOM 2888 N N . ASP A 1 365 ? -9.106 1.231 -23.772 1.00 74.44 365 ASP A N 1
ATOM 2889 C CA . ASP A 1 365 ? -10.022 1.711 -22.742 1.00 74.44 365 ASP A CA 1
ATOM 2890 C C . ASP A 1 365 ? -10.053 0.764 -21.536 1.00 74.44 365 ASP A C 1
ATOM 2892 O O . ASP A 1 365 ? -10.107 -0.460 -21.660 1.00 74.44 365 ASP A O 1
ATOM 2896 N N . GLY A 1 366 ? -9.962 1.343 -20.338 1.00 75.25 366 GLY A N 1
ATOM 2897 C CA . GLY A 1 366 ? -9.931 0.598 -19.078 1.00 75.25 366 GLY A CA 1
ATOM 2898 C C . GLY A 1 366 ? -8.575 -0.019 -18.712 1.00 75.25 366 GLY A C 1
ATOM 2899 O O . GLY A 1 366 ? -8.409 -0.423 -17.563 1.00 75.25 366 GLY A O 1
ATOM 2900 N N . MET A 1 367 ? -7.582 -0.036 -19.612 1.00 80.06 367 MET A N 1
ATOM 2901 C CA . MET A 1 367 ? -6.230 -0.514 -19.283 1.00 80.06 367 MET A CA 1
ATOM 2902 C C . MET A 1 367 ? -5.479 0.463 -18.372 1.00 80.06 367 MET A C 1
ATOM 2904 O O . MET A 1 367 ? -4.647 0.043 -17.569 1.00 80.06 367 MET A O 1
ATOM 2908 N N . ALA A 1 368 ? -5.741 1.763 -18.514 1.00 87.50 368 ALA A N 1
ATOM 2909 C CA . ALA A 1 368 ? -5.032 2.813 -17.801 1.00 87.50 368 ALA A CA 1
ATOM 2910 C C . ALA A 1 368 ? -5.949 3.966 -17.414 1.00 87.50 368 ALA A C 1
ATOM 2912 O O . ALA A 1 368 ? -6.927 4.270 -18.095 1.00 87.50 368 ALA A O 1
ATOM 2913 N N . ARG A 1 369 ? -5.578 4.659 -16.342 1.00 91.12 369 ARG A N 1
ATOM 2914 C CA . ARG A 1 369 ? -6.158 5.944 -15.965 1.00 91.12 369 ARG A CA 1
ATOM 2915 C C . ARG A 1 369 ? -5.171 7.043 -16.318 1.00 91.12 369 ARG A C 1
ATOM 2917 O O . ARG A 1 369 ? -4.042 7.044 -15.833 1.00 91.12 369 ARG A O 1
ATOM 2924 N N . VAL A 1 370 ? -5.579 7.930 -17.214 1.00 90.81 370 VAL A N 1
ATOM 2925 C CA . VAL A 1 370 ? -4.755 9.050 -17.667 1.00 90.81 370 VAL A CA 1
ATOM 2926 C C . VAL A 1 370 ? -5.048 10.243 -16.771 1.00 90.81 370 VAL A C 1
ATOM 2928 O O . VAL A 1 370 ? -6.206 10.615 -16.623 1.00 90.81 370 VAL A O 1
ATOM 2931 N N . ILE A 1 371 ? -4.005 10.822 -16.184 1.00 91.44 371 ILE A N 1
ATOM 2932 C CA . ILE A 1 371 ? -4.098 12.035 -15.373 1.00 91.44 371 ILE A CA 1
ATOM 2933 C C . ILE A 1 371 ? -3.214 13.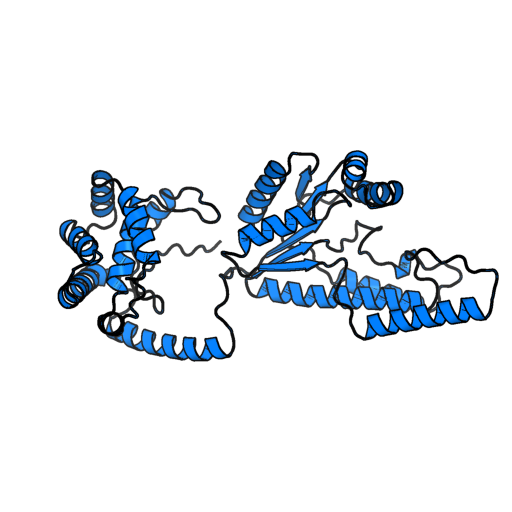097 -16.017 1.00 91.44 371 ILE A C 1
ATOM 2935 O O . ILE A 1 371 ? -2.047 12.840 -16.337 1.00 91.44 371 ILE A O 1
ATOM 2939 N N . ASP A 1 372 ? -3.774 14.288 -16.201 1.00 90.19 372 ASP A N 1
ATOM 2940 C CA . ASP A 1 372 ? -3.032 15.449 -16.678 1.00 90.19 372 ASP A CA 1
ATOM 2941 C C . ASP A 1 372 ? -2.148 16.008 -15.555 1.00 90.19 372 ASP A C 1
ATOM 2943 O O . ASP A 1 372 ? -2.619 16.622 -14.598 1.00 90.19 372 ASP A O 1
ATOM 2947 N N . ALA A 1 373 ? -0.841 15.795 -15.679 1.00 88.75 373 ALA A N 1
ATOM 2948 C CA . ALA A 1 373 ? 0.173 16.292 -14.758 1.00 88.75 373 ALA A CA 1
ATOM 2949 C C . ALA A 1 373 ? 0.694 17.701 -15.132 1.00 88.75 373 ALA A C 1
ATOM 2951 O O . ALA A 1 373 ? 1.671 18.186 -14.544 1.00 88.75 373 ALA A O 1
ATOM 2952 N N . GLY A 1 374 ? 0.064 18.369 -16.106 1.00 86.06 374 GLY A N 1
ATOM 2953 C CA . GLY A 1 374 ? 0.182 19.809 -16.341 1.00 86.06 374 GLY A CA 1
ATOM 2954 C C . GLY A 1 374 ? -0.517 20.645 -15.262 1.00 86.06 374 GLY A C 1
ATOM 2955 O O . GLY A 1 374 ? -0.062 21.748 -14.961 1.00 86.06 374 GLY A O 1
ATOM 2956 N N . ARG A 1 375 ? -1.550 20.084 -14.621 1.00 90.31 375 ARG A N 1
ATOM 2957 C CA . ARG A 1 375 ? -2.301 20.696 -13.514 1.00 90.31 375 ARG A CA 1
ATOM 2958 C C . ARG A 1 375 ? -1.444 20.929 -12.257 1.00 90.31 375 ARG A C 1
ATOM 2960 O O . ARG A 1 375 ? -0.378 20.317 -12.110 1.00 90.31 375 ARG A O 1
ATOM 2967 N N . PRO A 1 376 ? -1.906 21.776 -11.313 1.00 89.81 376 PRO A N 1
ATOM 2968 C CA . PRO A 1 376 ? -1.237 21.969 -10.032 1.00 89.81 376 PRO A CA 1
ATOM 2969 C C . PRO A 1 376 ? -0.987 20.635 -9.302 1.00 89.81 376 PRO A C 1
ATOM 2971 O O . PRO A 1 376 ? -1.891 19.796 -9.238 1.00 89.81 376 PRO A O 1
ATOM 2974 N N . PRO A 1 377 ? 0.193 20.429 -8.682 1.00 87.81 377 PRO A N 1
ATOM 2975 C CA . PRO A 1 377 ? 0.538 19.158 -8.040 1.00 87.81 377 PRO A CA 1
ATOM 2976 C C . PRO A 1 377 ? -0.475 18.683 -6.989 1.00 87.81 377 PRO A C 1
ATOM 2978 O O . PRO A 1 377 ? -0.688 17.482 -6.843 1.00 87.81 377 PRO A O 1
ATOM 2981 N N . ALA A 1 378 ? -1.112 19.607 -6.264 1.00 89.38 378 ALA A N 1
ATOM 2982 C CA . ALA A 1 378 ? -2.112 19.278 -5.252 1.00 89.38 378 ALA A CA 1
ATOM 2983 C C . ALA A 1 378 ? -3.361 18.604 -5.851 1.00 89.38 378 ALA A C 1
ATOM 2985 O O . ALA A 1 378 ? -3.851 17.626 -5.288 1.00 89.38 378 ALA A O 1
ATOM 2986 N N . GLU A 1 379 ? -3.833 19.076 -7.008 1.00 91.62 379 GLU A N 1
ATOM 2987 C CA . GLU A 1 379 ? -5.000 18.514 -7.698 1.00 91.62 379 GLU A CA 1
ATOM 2988 C C . GLU A 1 379 ? -4.696 17.120 -8.251 1.00 91.62 379 GLU A C 1
ATOM 2990 O O . GLU A 1 379 ? -5.458 16.183 -8.023 1.00 91.62 379 GLU A O 1
ATOM 2995 N N . VAL A 1 380 ? -3.529 16.963 -8.885 1.00 91.75 380 VAL A N 1
ATOM 2996 C CA . VAL A 1 380 ? -3.046 15.675 -9.410 1.00 91.75 380 VAL A CA 1
ATOM 2997 C C . VAL A 1 380 ? -2.947 14.639 -8.289 1.00 91.75 380 VAL A C 1
ATOM 2999 O O . VAL A 1 380 ? -3.359 13.490 -8.446 1.00 91.75 380 VAL A O 1
ATOM 3002 N N . LEU A 1 381 ? -2.421 15.036 -7.125 1.00 91.88 381 LEU A N 1
ATOM 3003 C CA . LEU A 1 381 ? -2.320 14.160 -5.959 1.00 91.88 381 LEU A CA 1
ATOM 3004 C C . LEU A 1 381 ? -3.687 13.815 -5.359 1.00 91.88 381 LEU A C 1
ATOM 3006 O O . LEU A 1 381 ? -3.875 12.678 -4.927 1.00 91.88 381 LEU A O 1
ATOM 3010 N N . ALA A 1 382 ? -4.631 14.756 -5.317 1.00 90.69 382 ALA A N 1
ATOM 3011 C CA . ALA A 1 382 ? -5.984 14.498 -4.829 1.00 90.69 382 ALA A CA 1
ATOM 3012 C C . ALA A 1 382 ? -6.724 13.495 -5.730 1.00 90.69 382 ALA A C 1
ATOM 3014 O O . ALA A 1 382 ? -7.310 12.532 -5.229 1.00 90.69 382 ALA A O 1
ATOM 3015 N N . GLU A 1 383 ? -6.620 13.665 -7.049 1.00 93.19 383 GLU A N 1
ATOM 3016 C CA . GLU A 1 383 ? -7.181 12.743 -8.037 1.00 93.19 383 GLU A CA 1
ATOM 3017 C C . GLU A 1 383 ? -6.548 11.348 -7.921 1.00 93.19 383 GLU A C 1
ATOM 3019 O O . GLU A 1 383 ? -7.263 10.352 -7.802 1.00 93.19 383 GLU A O 1
ATOM 3024 N N . LEU A 1 384 ? -5.214 11.270 -7.828 1.00 92.75 384 LEU A N 1
ATOM 3025 C CA . LEU A 1 384 ? -4.489 10.017 -7.588 1.00 92.75 384 LEU A CA 1
ATOM 3026 C C . LEU A 1 384 ? -4.958 9.300 -6.316 1.00 92.75 384 LEU A C 1
ATOM 3028 O O . LEU A 1 384 ? -5.154 8.085 -6.335 1.00 92.75 384 LEU A O 1
ATOM 3032 N N . ARG A 1 385 ? -5.132 10.028 -5.206 1.00 92.19 385 ARG A N 1
ATOM 3033 C CA . ARG A 1 385 ? -5.589 9.453 -3.930 1.00 92.19 385 ARG A CA 1
ATOM 3034 C C . ARG A 1 385 ? -7.007 8.910 -4.034 1.00 92.19 385 ARG A C 1
ATOM 3036 O O . ARG A 1 385 ? -7.242 7.786 -3.601 1.00 92.19 385 ARG A O 1
ATOM 3043 N N . SER A 1 386 ? -7.918 9.672 -4.638 1.00 90.44 386 SER A N 1
ATOM 3044 C CA . SER A 1 386 ? -9.299 9.240 -4.888 1.00 90.44 386 SER A CA 1
ATOM 3045 C C . SER A 1 386 ? -9.336 7.950 -5.712 1.00 90.44 386 SER A C 1
ATOM 3047 O O . SER A 1 386 ? -10.007 6.977 -5.363 1.00 90.44 386 SER A O 1
ATOM 3049 N N . LEU A 1 387 ? -8.516 7.898 -6.761 1.00 91.25 387 LEU A N 1
ATOM 3050 C CA . LEU A 1 387 ? -8.447 6.763 -7.664 1.00 91.25 387 LEU A CA 1
ATOM 3051 C C . LEU A 1 387 ? -7.882 5.519 -6.972 1.00 91.25 387 LEU A C 1
ATOM 3053 O O . LEU A 1 387 ? -8.491 4.452 -7.046 1.00 91.25 387 LEU A O 1
ATOM 3057 N N . VAL A 1 388 ? -6.772 5.653 -6.243 1.00 90.81 388 VAL A N 1
ATOM 3058 C CA . VAL A 1 388 ? -6.214 4.553 -5.442 1.00 90.81 388 VAL A CA 1
ATOM 3059 C C . VAL A 1 388 ? -7.231 4.067 -4.414 1.00 90.81 388 VAL A C 1
ATOM 3061 O O . VAL A 1 388 ? -7.415 2.862 -4.283 1.00 90.81 388 VAL A O 1
ATOM 3064 N N . TRP A 1 389 ? -7.926 4.980 -3.731 1.00 87.81 389 TRP A N 1
ATOM 3065 C CA . TRP A 1 389 ? -8.933 4.631 -2.731 1.00 87.81 389 TRP A CA 1
ATOM 3066 C C . TRP A 1 389 ? -10.095 3.826 -3.315 1.00 87.81 389 TRP A C 1
ATOM 3068 O O . TRP A 1 389 ? -10.510 2.849 -2.712 1.00 87.81 389 TRP A O 1
ATOM 3078 N N . SER A 1 390 ? -10.572 4.166 -4.516 1.00 87.62 390 SER A N 1
ATOM 3079 C CA . SER A 1 390 ? -11.641 3.403 -5.183 1.00 87.62 390 SER A CA 1
ATOM 3080 C C . SER A 1 390 ? -11.272 1.950 -5.535 1.00 87.62 390 SER A C 1
ATOM 3082 O O . SER A 1 390 ? -12.166 1.151 -5.806 1.00 87.62 390 SER A O 1
ATOM 3084 N N . HIS A 1 391 ? -9.977 1.607 -5.538 1.00 85.81 391 HIS A N 1
ATOM 3085 C CA . HIS A 1 391 ? -9.464 0.261 -5.835 1.00 85.81 391 HIS A CA 1
ATOM 3086 C C . HIS A 1 391 ? -9.016 -0.515 -4.580 1.00 85.81 391 HIS A C 1
ATOM 3088 O O . HIS A 1 391 ? -8.606 -1.673 -4.703 1.00 85.81 391 HIS A O 1
ATOM 3094 N N . LEU A 1 392 ? -9.051 0.113 -3.399 1.00 79.88 392 LEU A N 1
ATOM 3095 C CA . LEU A 1 392 ? -8.801 -0.521 -2.097 1.00 79.88 392 LEU A CA 1
ATOM 3096 C C . LEU A 1 392 ? -10.114 -1.041 -1.507 1.00 79.88 392 LEU A C 1
ATOM 3098 O O . LEU A 1 392 ? -10.079 -2.158 -0.935 1.00 79.88 392 LEU A O 1
#

pLDDT: mean 82.35, std 11.16, range [31.38, 96.12]

Secondary structure (DSSP, 8-state):
------EEESSTTT--EEES-HHHHHHT-EE-SSSEE--HHHHHHHHHHHHHHH--HHHHHTT--GGGSHHHHHHHHHHHHH--HHHHHHHHHHH-TTS-HHHHHHHHHHHSTT--HHHHHHHHHHHHHHTTTTBSS-HHHHHHHHHHHHHHHHHHHHHS--PPB--TT---EEEEEE-TTS-HHHHHHHHHHHHTTTB-EEEEETTSPPPPHHHHHHHHHHHHHHHHHHHH-TT------TTS--HHHHHHHHHHHHHHHHHHHHHHHHHHHTT-EEEEES---TT--SSSS--TTTT--GGG--HHHHHHHHHHHHHHHT-PPPSEEEEEE--HHHHHHH-TTS-HHHHHHHHHHHHH----TTT-EEEETTS-HHHHHHHHHHHHHHT-

Foldseek 3Di:
DCDPLWDFAAAPQQRWFTFQCSVVQVVQFDDDLFDTGHQLLVVLLRLLLRLLRHDDLVCVVVVNRPCLDPVNVVVNVVSVVRDDPVVSVVCCVPRPVLQDPVLSVLSNVCSDPPHDSVSSVVSSVVSCVSRVVRTPDDPVVSVVSSVVSVVVVVVVCVVDPDAADFAPVFAFEAEEAAFQLLCLVVLLVLVCVSPVVHFQEDEDELQDFDQDPQLVVLVVVVVVVLVVCCVVDVPPPPPPDPQAQPDPSSLSNLLRSLVRSLVSLVVVRVQRRRRGYYYYYDDEDPLDDRGSYRRQVVRDDPVRDDPVSVVSSVSSVVSSVPRDAGRAAEYAQEQLVSSLVSDVPDDSVVSSVRNVSSNPDDDPPPSHHYDHSNDDPVVSSVVVSVVVSVSD

Sequence (392 aa):
MHAHYQLVIGHPLTLNYRLPCEDALLASARQGDVFPIPSPEFEFIVLVLRRTLTYSAVAAMLGKDASQSARARDEFDALQARTQPARLRTVLEQHLPFLDVALFESCVLSLQPGCSSWRRLAIRQRLQHRLKSCARRARPVDFLRRQVVRTAYRLRRLVRPSGQNRLASGGLIIALVGGDGAGKSTAVESLYSWLSPRFDVKKFHLGKPPRSLLTLAAITLRRAGLLVRKLMTPGRACLPSDSQPAGRFGLLRAFSVARDRYRLYKRLRRFATNGRLVICDRYPIPQIRSMDCAVIAPSLPAQNANRFALALARREASLYSAIAPPDLFVVLKVHPELAVARKTDEEPDHVRSRSHEIWELQLPDGMARVIDAGRPPAEVLAELRSLVWSHL